Protein AF-0000000081749217 (afdb_homodimer)

Nearest PDB structures (foldseek):
  3rku-assembly1_D  TM=8.598E-01  e=1.667E-16  Saccharomyces cerevisiae
  5ts3-assembly1_B-2  TM=8.539E-01  e=4.204E-16  Brucella melitensis ATCC 23457
  4nbr-assembly1_A  TM=8.469E-01  e=3.952E-16  Brucella abortus bv. 1 str. 9-941
  1iy8-assembly1_B  TM=8.055E-01  e=4.027E-14  Leifsonia aquatica
  5epo-assembly1_D  TM=7.702E-01  e=7.934E-14  Clostridium sardiniense

Secondary structure (DSSP, 8-state):
--TTHHHHHHHHHHHHHHHHHHHHHHHHHHHHHIIIIII--GGGSSGGG-SEEEEES-SSHHHHHHHHHHHHTT-EEEEEES-HHHHHHHHHHHHHHH---EEEEE--TTSSS-HHHHHHHHTT--EEEEEE------SS---GGGSTTHHHHHHHHHIIIIIHHHHHHHHHHHHHHHHT-EEEEEE--GGGTS--TTSHHHHHHHHHHHHHHHHHHHHHGGGTEEEEEE-----BSTTTT--S--SSS-BHHHHHHHHGGGTTT-SEE-SSHHHHHHHHHHHHS-HHHHHHHHHHHHHHHHHHHHHHHHH-/--TTHHHHHHHHHHHHHHHHHHHHHHHHHHHHHIIIIII--GGGSSGGG-SEEEEES-SSHHHHHHHHHHHHTT-EEEEEES-HHHHHHHHHHHHHHH---EEEEE--TTSSS-HHHHHHHHTT--EEEEEE------SS---GGGSTTHHHHHHHHHIIIIIHHHHHHHHHHHHHHHHT-EEEEEE--GGGTS--TTSHHHHHHHHHHHHHHHHHHHHHGGGTEEEEEE-----BSTTTT--S--SSS-BHHHHHHHHGGGTTT-SEE-SSHHHHHHHHHHHHS-HHHHHHHHHHHHHHHHHHHHHHHHH-

Structure (mmCIF, N/CA/C/O backbone):
data_AF-0000000081749217-model_v1
#
loop_
_entity.id
_entity.type
_entity.pdbx_description
1 polymer 'Very-long-chain 3-oxoacyl-CoA reductase'
#
loop_
_atom_site.group_PDB
_atom_site.id
_atom_site.type_symbol
_atom_site.label_atom_id
_atom_site.label_alt_id
_atom_site.label_comp_id
_atom_site.label_asym_id
_atom_site.label_entity_id
_atom_site.label_seq_id
_atom_site.pdbx_PDB_ins_code
_atom_site.Cartn_x
_atom_site.Cartn_y
_atom_site.Cartn_z
_atom_site.occupancy
_atom_site.B_iso_or_equiv
_atom_site.auth_seq_id
_atom_site.auth_comp_id
_atom_site.auth_asym_id
_atom_site.auth_atom_id
_atom_site.pdbx_PDB_model_num
ATOM 1 N N . MET A 1 1 ? -16.75 33.844 -45.75 1 34.34 1 MET A N 1
ATOM 2 C CA . MET A 1 1 ? -17.297 32.5 -45.938 1 34.34 1 MET A CA 1
ATOM 3 C C . MET A 1 1 ? -16.203 31.531 -46.344 1 34.34 1 MET A C 1
ATOM 5 O O . MET A 1 1 ? -16.359 30.328 -46.188 1 34.34 1 MET A O 1
ATOM 9 N N . GLU A 1 2 ? -15.211 31.891 -47 1 43.03 2 GLU A N 1
ATOM 10 C CA . GLU A 1 2 ? -14.125 31.078 -47.531 1 43.03 2 GLU A CA 1
ATOM 11 C C . GLU A 1 2 ? -13.102 30.734 -46.469 1 43.03 2 GLU A C 1
ATOM 13 O O . GLU A 1 2 ? -12.289 29.828 -46.625 1 43.03 2 GLU A O 1
ATOM 18 N N . SER A 1 3 ? -12.969 31.656 -45.531 1 45.59 3 SER A N 1
ATOM 19 C CA . SER A 1 3 ? -11.953 31.609 -44.5 1 45.59 3 SER A CA 1
ATOM 20 C C . SER A 1 3 ? -12.312 30.578 -43.406 1 45.59 3 SER A C 1
ATOM 22 O O . SER A 1 3 ? -11.523 30.312 -42.5 1 45.59 3 SER A O 1
ATOM 24 N N . ALA A 1 4 ? -13.703 30.328 -43.25 1 51.28 4 ALA A N 1
ATOM 25 C CA . ALA A 1 4 ? -14.328 29.344 -42.375 1 51.28 4 ALA A CA 1
ATOM 26 C C . ALA A 1 4 ? -13.953 27.922 -42.781 1 51.28 4 ALA A C 1
ATOM 28 O O . ALA A 1 4 ? -14.219 26.969 -42.062 1 51.28 4 ALA A O 1
ATOM 29 N N . LEU A 1 5 ? -13.352 27.734 -43.969 1 56.38 5 LEU A N 1
ATOM 30 C CA . LEU A 1 5 ? -13.07 26.469 -44.656 1 56.38 5 LEU A CA 1
ATOM 31 C C . LEU A 1 5 ? -11.898 25.75 -44 1 56.38 5 LEU A C 1
ATOM 33 O O . LEU A 1 5 ? -11.961 24.531 -43.781 1 56.38 5 LEU A O 1
ATOM 37 N N . PRO A 1 6 ? -10.938 26.516 -43.625 1 73.81 6 PRO A N 1
ATOM 38 C CA . PRO A 1 6 ? -9.773 25.828 -43.031 1 73.81 6 PRO A CA 1
ATOM 39 C C . PRO A 1 6 ? -10.039 25.281 -41.656 1 73.81 6 PRO A C 1
ATOM 41 O O . PRO A 1 6 ? -9.594 24.172 -41.312 1 73.81 6 PRO A O 1
ATOM 44 N N . ALA A 1 7 ? -10.82 25.906 -40.938 1 77.62 7 ALA A N 1
ATOM 45 C CA . ALA A 1 7 ? -11.156 25.438 -39.594 1 77.62 7 ALA A CA 1
ATOM 46 C C . ALA A 1 7 ? -12.047 24.203 -39.625 1 77.62 7 ALA A C 1
ATOM 48 O O . ALA A 1 7 ? -11.883 23.281 -38.844 1 77.62 7 ALA A O 1
ATOM 49 N N . ALA A 1 8 ? -12.945 24.297 -40.594 1 84.19 8 ALA A N 1
ATOM 50 C CA . ALA A 1 8 ? -13.852 23.156 -40.719 1 84.19 8 ALA A CA 1
ATOM 51 C C . ALA A 1 8 ? -13.078 21.891 -41.094 1 84.19 8 ALA A C 1
ATOM 53 O O . ALA A 1 8 ? -13.383 20.797 -40.562 1 84.19 8 ALA A O 1
ATOM 54 N N . GLY A 1 9 ? -12.133 22.094 -41.906 1 88.31 9 GLY A N 1
ATOM 55 C CA . GLY A 1 9 ? -11.281 20.969 -42.219 1 88.31 9 GLY A CA 1
ATOM 56 C C . GLY A 1 9 ? -10.484 20.469 -41.031 1 88.31 9 GLY A C 1
ATOM 57 O O . GLY A 1 9 ? -10.359 19.25 -40.844 1 88.31 9 GLY A O 1
ATOM 58 N N . PHE A 1 10 ? -9.953 21.391 -40.312 1 91.88 10 PHE A N 1
ATOM 59 C CA . PHE A 1 10 ? -9.188 21.031 -39.125 1 91.88 10 PHE A CA 1
ATOM 60 C C . PHE A 1 10 ? -10.047 20.219 -38.156 1 91.88 10 PHE A C 1
ATOM 62 O O . PHE A 1 10 ? -9.617 19.172 -37.688 1 91.88 10 PHE A O 1
ATOM 69 N N . LEU A 1 11 ? -11.234 20.578 -37.906 1 92.44 11 LEU A N 1
ATOM 70 C CA . LEU A 1 11 ? -12.133 19.906 -36.969 1 92.44 11 LEU A CA 1
ATOM 71 C C . LEU A 1 11 ? -12.531 18.531 -37.5 1 92.44 11 LEU A C 1
ATOM 73 O O . LEU A 1 11 ? -12.688 17.578 -36.75 1 92.44 11 LEU A O 1
ATOM 77 N N . TYR A 1 12 ? -12.688 18.438 -38.75 1 91.81 12 TYR A N 1
ATOM 78 C CA . TYR A 1 12 ? -12.969 17.156 -39.375 1 91.81 12 TYR A CA 1
ATOM 79 C C . TYR A 1 12 ? -11.844 16.156 -39.125 1 91.81 12 TYR A C 1
ATOM 81 O O . TYR A 1 12 ? -12.094 15.016 -38.719 1 91.81 12 TYR A O 1
ATOM 89 N N . TRP A 1 13 ? -10.672 16.688 -39.281 1 92.62 13 TRP A N 1
ATOM 90 C CA . TRP A 1 13 ? -9.539 15.789 -39.125 1 92.62 13 TRP A CA 1
ATOM 91 C C . TRP A 1 13 ? -9.312 15.438 -37.656 1 92.62 13 TRP A C 1
ATOM 93 O O . TRP A 1 13 ? -8.891 14.328 -37.344 1 92.62 13 TRP A O 1
ATOM 103 N N . VAL A 1 14 ? -9.57 16.281 -36.812 1 92.38 14 VAL A N 1
ATOM 104 C CA . VAL A 1 14 ? -9.523 16 -35.375 1 92.38 14 VAL A CA 1
ATOM 105 C C . VAL A 1 14 ? -10.547 14.922 -35.031 1 92.38 14 VAL A C 1
ATOM 107 O O . VAL A 1 14 ? -10.242 13.977 -34.281 1 92.38 14 VAL A O 1
ATOM 110 N N . GLY A 1 15 ? -11.641 15 -35.531 1 93.38 15 GLY A N 1
ATOM 111 C CA . GLY A 1 15 ? -12.672 14 -35.312 1 93.38 15 GLY A CA 1
ATOM 112 C C . GLY A 1 15 ? -12.312 12.641 -35.875 1 93.38 15 GLY A C 1
ATOM 113 O O . GLY A 1 15 ? -12.5 11.617 -35.219 1 93.38 15 GLY A O 1
ATOM 114 N N . ALA A 1 16 ? -11.836 12.68 -37.094 1 94.06 16 ALA A N 1
ATOM 115 C CA . ALA A 1 16 ? -11.438 11.43 -37.75 1 94.06 16 ALA A CA 1
ATOM 116 C C . ALA A 1 16 ? -10.305 10.75 -36.969 1 94.06 16 ALA A C 1
ATOM 118 O O . ALA A 1 16 ? -10.328 9.531 -36.781 1 94.06 16 ALA A O 1
ATOM 119 N N . SER A 1 17 ? -9.383 11.547 -36.594 1 94.12 17 SER A N 1
ATOM 120 C CA . SER A 1 17 ? -8.25 11 -35.875 1 94.12 17 SER A CA 1
ATOM 121 C C . SER A 1 17 ? -8.68 10.469 -34.5 1 94.12 17 SER A C 1
ATOM 123 O O . SER A 1 17 ? -8.172 9.445 -34.031 1 94.12 17 SER A O 1
ATOM 125 N N . THR A 1 18 ? -9.578 11.094 -33.875 1 92.44 18 THR A N 1
ATOM 126 C CA . THR A 1 18 ? -10.086 10.68 -32.594 1 92.44 18 THR A CA 1
ATOM 127 C C . THR A 1 18 ? -10.82 9.344 -32.688 1 92.44 18 THR A C 1
ATOM 129 O O . THR A 1 18 ? -10.617 8.445 -31.875 1 92.44 18 THR A O 1
ATOM 132 N N . LEU A 1 19 ? -11.617 9.258 -33.594 1 93.44 19 LEU A N 1
ATOM 133 C CA . LEU A 1 19 ? -12.375 8.016 -33.781 1 93.44 19 LEU A CA 1
ATOM 134 C C . LEU A 1 19 ? -11.445 6.871 -34.156 1 93.44 19 LEU A C 1
ATOM 136 O O . LEU A 1 19 ? -11.641 5.734 -33.719 1 93.44 19 LEU A O 1
ATOM 140 N N . ALA A 1 20 ? -10.539 7.227 -35.031 1 94.94 20 ALA A N 1
ATOM 141 C CA . ALA A 1 20 ? -9.57 6.203 -35.438 1 94.94 20 ALA A CA 1
ATOM 142 C C . ALA A 1 20 ? -8.758 5.734 -34.219 1 94.94 20 ALA A C 1
ATOM 144 O O . ALA A 1 20 ? -8.523 4.535 -34.062 1 94.94 20 ALA A O 1
ATOM 145 N N . TYR A 1 21 ? -8.336 6.66 -33.438 1 93 21 TYR A N 1
ATOM 146 C CA . TYR A 1 21 ? -7.594 6.328 -32.25 1 93 21 TYR A CA 1
ATOM 147 C C . TYR A 1 21 ? -8.43 5.469 -31.297 1 93 21 TYR A C 1
ATOM 149 O O . TYR A 1 21 ? -7.949 4.465 -30.766 1 93 21 TYR A O 1
ATOM 157 N N . ALA A 1 22 ? -9.625 5.852 -31.078 1 93 22 ALA A N 1
ATOM 158 C CA . ALA A 1 22 ? -10.523 5.102 -30.203 1 93 22 ALA A CA 1
ATOM 159 C C . ALA A 1 22 ? -10.75 3.688 -30.734 1 93 22 ALA A C 1
ATOM 161 O O . ALA A 1 22 ? -10.758 2.727 -29.969 1 93 22 ALA A O 1
ATOM 162 N N . ALA A 1 23 ? -10.922 3.611 -32 1 95.12 23 ALA A N 1
ATOM 163 C CA . ALA A 1 23 ? -11.141 2.305 -32.625 1 95.12 23 ALA A CA 1
ATOM 164 C C . ALA A 1 23 ? -9.906 1.416 -32.469 1 95.12 23 ALA A C 1
ATOM 166 O O . ALA A 1 23 ? -10.031 0.22 -32.188 1 95.12 23 ALA A O 1
ATOM 167 N N . LEU A 1 24 ? -8.781 1.959 -32.688 1 95.31 24 LEU A N 1
ATOM 168 C CA . LEU A 1 24 ? -7.539 1.206 -32.531 1 95.31 24 LEU A CA 1
ATOM 169 C C . LEU A 1 24 ? -7.324 0.771 -31.094 1 95.31 24 LEU A C 1
ATOM 171 O O . LEU A 1 24 ? -6.902 -0.359 -30.844 1 95.31 24 LEU A O 1
ATOM 175 N N . ARG A 1 25 ? -7.625 1.637 -30.219 1 92.75 25 ARG A N 1
ATOM 176 C CA . ARG A 1 25 ? -7.469 1.332 -28.812 1 92.75 25 ARG A CA 1
ATOM 177 C C . ARG A 1 25 ? -8.422 0.22 -28.375 1 92.75 25 ARG A C 1
ATOM 179 O O . ARG A 1 25 ? -8.039 -0.681 -27.625 1 92.75 25 ARG A O 1
ATOM 186 N N . ILE A 1 26 ? -9.578 0.326 -28.812 1 93.94 26 ILE A N 1
ATOM 187 C CA . ILE A 1 26 ? -10.594 -0.669 -28.469 1 93.94 26 ILE A CA 1
ATOM 188 C C . ILE A 1 26 ? -10.219 -2.018 -29.078 1 93.94 26 ILE A C 1
ATOM 190 O O . ILE A 1 26 ? -10.312 -3.053 -28.422 1 93.94 26 ILE A O 1
ATOM 194 N N . SER A 1 27 ? -9.797 -2.014 -30.312 1 95.62 27 SER A N 1
ATOM 195 C CA . SER A 1 27 ? -9.398 -3.248 -30.969 1 95.62 27 SER A CA 1
ATOM 196 C C . SER A 1 27 ? -8.203 -3.889 -30.266 1 95.62 27 SER A C 1
ATOM 198 O O . SER A 1 27 ? -8.148 -5.109 -30.109 1 95.62 27 SER A O 1
ATOM 200 N N . TYR A 1 28 ? -7.32 -3.086 -29.891 1 93.88 28 TYR A N 1
ATOM 201 C CA . TYR A 1 28 ? -6.152 -3.586 -29.172 1 93.88 28 TYR A CA 1
ATOM 202 C C . TYR A 1 28 ? -6.551 -4.18 -27.828 1 93.88 28 TYR A C 1
ATOM 204 O O . TYR A 1 28 ? -6.07 -5.25 -27.438 1 93.88 28 TYR A O 1
ATOM 212 N N . SER A 1 29 ? -7.383 -3.482 -27.125 1 92.31 29 SER A N 1
ATOM 213 C CA . SER A 1 29 ? -7.867 -3.963 -25.844 1 92.31 29 SER A CA 1
ATOM 214 C C . SER A 1 29 ? -8.594 -5.297 -25.984 1 92.31 29 SER A C 1
ATOM 216 O O . SER A 1 29 ? -8.445 -6.188 -25.141 1 92.31 29 SER A O 1
ATOM 218 N N . LEU A 1 30 ? -9.375 -5.371 -27 1 93.94 30 LEU A N 1
ATOM 219 C CA . LEU A 1 30 ? -10.109 -6.605 -27.25 1 93.94 30 LEU A CA 1
ATOM 220 C C . LEU A 1 30 ? -9.148 -7.738 -27.609 1 93.94 30 LEU A C 1
ATOM 222 O O . LEU A 1 30 ? -9.352 -8.883 -27.203 1 93.94 30 LEU A O 1
ATOM 226 N N . PHE A 1 31 ? -8.18 -7.457 -28.391 1 95.25 31 PHE A N 1
ATOM 227 C CA . PHE A 1 31 ? -7.168 -8.445 -28.75 1 95.25 31 PHE A CA 1
ATOM 228 C C . PHE A 1 31 ? -6.438 -8.945 -27.516 1 95.25 31 PHE A C 1
ATOM 230 O O . PHE A 1 31 ? -6.242 -10.148 -27.344 1 95.25 31 PHE A O 1
ATOM 237 N N . LEU A 1 32 ? -6.066 -8.055 -26.688 1 93 32 LEU A N 1
ATOM 238 C CA . LEU A 1 32 ? -5.367 -8.422 -25.469 1 93 32 LEU A CA 1
ATOM 239 C C . LEU A 1 32 ? -6.27 -9.25 -24.547 1 93 32 LEU A C 1
ATOM 241 O O . LEU A 1 32 ? -5.812 -10.203 -23.922 1 93 32 LEU A O 1
ATOM 245 N N . ALA A 1 33 ? -7.48 -8.797 -24.484 1 93.94 33 ALA A N 1
ATOM 246 C CA . ALA A 1 33 ? -8.445 -9.555 -23.688 1 93.94 33 ALA A CA 1
ATOM 247 C C . ALA A 1 33 ? -8.586 -10.984 -24.219 1 93.94 33 ALA A C 1
ATOM 249 O O . ALA A 1 33 ? -8.648 -11.93 -23.422 1 93.94 33 ALA A O 1
ATOM 250 N N . PHE A 1 34 ? -8.656 -11.109 -25.484 1 95.38 34 PHE A N 1
ATOM 251 C CA . PHE A 1 34 ? -8.758 -12.438 -26.078 1 95.38 34 PHE A CA 1
ATOM 252 C C . PHE A 1 34 ? -7.508 -13.266 -25.797 1 95.38 34 PHE A C 1
ATOM 254 O O . PHE A 1 34 ? -7.602 -14.453 -25.484 1 95.38 34 PHE A O 1
ATOM 261 N N . ARG A 1 35 ? -6.438 -12.656 -25.922 1 94.69 35 ARG A N 1
ATOM 262 C CA . ARG A 1 35 ? -5.176 -13.336 -25.656 1 94.69 35 ARG A CA 1
ATOM 263 C C . ARG A 1 35 ? -5.105 -13.836 -24.219 1 94.69 35 ARG A C 1
ATOM 265 O O . ARG A 1 35 ? -4.715 -14.977 -23.969 1 94.69 35 ARG A O 1
ATOM 272 N N . VAL A 1 36 ? -5.488 -13.055 -23.266 1 95.44 36 VAL A N 1
ATOM 273 C CA . VAL A 1 36 ? -5.328 -13.359 -21.844 1 95.44 36 VAL A CA 1
ATOM 274 C C . VAL A 1 36 ? -6.445 -14.297 -21.391 1 95.44 36 VAL A C 1
ATOM 276 O O . VAL A 1 36 ? -6.184 -15.312 -20.75 1 95.44 36 VAL A O 1
ATOM 279 N N . TRP A 1 37 ? -7.664 -13.992 -21.781 1 94.38 37 TRP A N 1
ATOM 280 C CA . TRP A 1 37 ? -8.805 -14.703 -21.219 1 94.38 37 TRP A CA 1
ATOM 281 C C . TRP A 1 37 ? -9.281 -15.797 -22.172 1 94.38 37 TRP A C 1
ATOM 283 O O . TRP A 1 37 ? -9.938 -16.75 -21.75 1 94.38 37 TRP A O 1
ATOM 293 N N . GLY A 1 38 ? -9.055 -15.664 -23.453 1 93.25 38 GLY A N 1
ATOM 294 C CA . GLY A 1 38 ? -9.469 -16.656 -24.422 1 93.25 38 GLY A CA 1
ATOM 295 C C . GLY A 1 38 ? -8.445 -17.75 -24.625 1 93.25 38 GLY A C 1
ATOM 296 O O . GLY A 1 38 ? -8.773 -18.938 -24.578 1 93.25 38 GLY A O 1
ATOM 297 N N . VAL A 1 39 ? -7.176 -17.375 -24.875 1 93.38 39 VAL A N 1
ATOM 298 C CA . VAL A 1 39 ? -6.121 -18.344 -25.172 1 93.38 39 VAL A CA 1
ATOM 299 C C . VAL A 1 39 ? -5.449 -18.781 -23.875 1 93.38 39 VAL A C 1
ATOM 301 O O . VAL A 1 39 ? -5.355 -19.984 -23.594 1 93.38 39 VAL A O 1
ATOM 304 N N . GLY A 1 40 ? -5.094 -17.797 -22.984 1 92.38 40 GLY A N 1
ATOM 305 C CA . GLY A 1 40 ? -4.422 -18.109 -21.719 1 92.38 40 GLY A CA 1
ATOM 306 C C . GLY A 1 40 ? -3.029 -18.672 -21.922 1 92.38 40 GLY A C 1
ATOM 307 O O . GLY A 1 40 ? -2.49 -18.656 -23.031 1 92.38 40 GLY A O 1
ATOM 308 N N . ASN A 1 41 ? -2.363 -19.062 -20.812 1 92.06 41 ASN A N 1
ATOM 309 C CA . ASN A 1 41 ? -1.049 -19.688 -20.812 1 92.06 41 ASN A CA 1
ATOM 310 C C . ASN A 1 41 ? -1.029 -20.938 -19.922 1 92.06 41 ASN A C 1
ATOM 312 O O . ASN A 1 41 ? -0.439 -20.922 -18.844 1 92.06 41 ASN A O 1
ATOM 316 N N . GLU A 1 42 ? -1.513 -21.984 -20.438 1 85.88 42 GLU A N 1
ATOM 317 C CA . GLU A 1 42 ? -1.676 -23.234 -19.672 1 85.88 42 GLU A CA 1
ATOM 318 C C . GLU A 1 42 ? -0.326 -23.797 -19.25 1 85.88 42 GLU A C 1
ATOM 320 O O . GLU A 1 42 ? -0.205 -24.375 -18.172 1 85.88 42 GLU A O 1
ATOM 325 N N . ALA A 1 43 ? 0.632 -23.562 -20.016 1 87.62 43 ALA A N 1
ATOM 326 C CA . ALA A 1 43 ? 1.94 -24.172 -19.781 1 87.62 43 ALA A CA 1
ATOM 327 C C . ALA A 1 43 ? 2.82 -23.266 -18.922 1 87.62 43 ALA A C 1
ATOM 329 O O . ALA A 1 43 ? 3.982 -23.594 -18.656 1 87.62 43 ALA A O 1
ATOM 330 N N . GLY A 1 44 ? 2.258 -22.172 -18.453 1 90.94 44 GLY A N 1
ATOM 331 C CA . GLY A 1 44 ? 3.051 -21.188 -17.734 1 90.94 44 GLY A CA 1
ATOM 332 C C . GLY A 1 44 ? 3.49 -21.672 -16.359 1 90.94 44 GLY A C 1
ATOM 333 O O . GLY A 1 44 ? 4.469 -21.156 -15.805 1 90.94 44 GLY A O 1
ATOM 334 N N . VAL A 1 45 ? 2.771 -22.656 -15.828 1 96.62 45 VAL A N 1
ATOM 335 C CA . VAL A 1 45 ? 3.074 -23.156 -14.492 1 96.62 45 VAL A CA 1
ATOM 336 C C . VAL A 1 45 ? 3.131 -24.688 -14.516 1 96.62 45 VAL A C 1
ATOM 338 O O . VAL A 1 45 ? 2.268 -25.344 -15.109 1 96.62 45 VAL A O 1
ATOM 341 N N . GLY A 1 46 ? 4.137 -25.203 -13.906 1 96.56 46 GLY A N 1
ATOM 342 C CA . GLY A 1 46 ? 4.305 -26.656 -13.852 1 96.56 46 GLY A CA 1
ATOM 343 C C . GLY A 1 46 ? 5.613 -27.078 -13.211 1 96.56 46 GLY A C 1
ATOM 344 O O . GLY A 1 46 ? 6.383 -26.234 -12.742 1 96.56 46 GLY A O 1
ATOM 345 N N . PRO A 1 47 ? 5.828 -28.344 -13.188 1 97.31 47 PRO A N 1
ATOM 346 C CA . PRO A 1 47 ? 7 -28.906 -12.5 1 97.31 47 PRO A CA 1
ATOM 347 C C . PRO A 1 47 ? 8.312 -28.484 -13.148 1 97.31 47 PRO A C 1
ATOM 349 O O . PRO A 1 47 ? 9.383 -28.625 -12.539 1 97.31 47 PRO A O 1
ATOM 352 N N . TRP A 1 48 ? 8.258 -28 -14.398 1 96.75 48 TRP A N 1
ATOM 353 C CA . TRP A 1 48 ? 9.484 -27.562 -15.055 1 96.75 48 TRP A CA 1
ATOM 354 C C . TRP A 1 48 ? 10.07 -26.344 -14.352 1 96.75 48 TRP A C 1
ATOM 356 O O . TRP A 1 48 ? 11.258 -26.047 -14.477 1 96.75 48 TRP A O 1
ATOM 366 N N . LEU A 1 49 ? 9.328 -25.625 -13.57 1 97.75 49 LEU A N 1
ATOM 367 C CA . LEU A 1 49 ? 9.781 -24.484 -12.789 1 97.75 49 LEU A CA 1
ATOM 368 C C . LEU A 1 49 ? 10.523 -24.938 -11.539 1 97.75 49 LEU A C 1
ATOM 370 O O . LEU A 1 49 ? 11.367 -24.219 -11.008 1 97.75 49 LEU A O 1
ATOM 374 N N . GLY A 1 50 ? 10.227 -25.953 -10.969 1 97.62 50 GLY A N 1
ATOM 375 C CA . GLY A 1 50 ? 10.609 -26.609 -9.719 1 97.62 50 GLY A CA 1
ATOM 376 C C . GLY A 1 50 ? 9.594 -27.625 -9.25 1 97.62 50 GLY A C 1
ATOM 377 O O . GLY A 1 50 ? 8.391 -27.469 -9.477 1 97.62 50 GLY A O 1
ATOM 378 N N . GLU A 1 51 ? 10.055 -28.594 -8.617 1 97.94 51 GLU A N 1
ATOM 379 C CA . GLU A 1 51 ? 9.203 -29.734 -8.281 1 97.94 51 GLU A CA 1
ATOM 380 C C . GLU A 1 51 ? 8.125 -29.344 -7.281 1 97.94 51 GLU A C 1
ATOM 382 O O . GLU A 1 51 ? 7.027 -29.906 -7.293 1 97.94 51 GLU A O 1
ATOM 387 N N . TRP A 1 52 ? 8.445 -28.375 -6.484 1 98.88 52 TRP A N 1
ATOM 388 C CA . TRP A 1 52 ? 7.555 -28.078 -5.367 1 98.88 52 TRP A CA 1
ATOM 389 C C . TRP A 1 52 ? 6.84 -26.75 -5.574 1 98.88 52 TRP A C 1
ATOM 391 O O . TRP A 1 52 ? 7.41 -25.812 -6.133 1 98.88 52 TRP A O 1
ATOM 401 N N . ALA A 1 53 ? 5.605 -26.641 -5.16 1 98.94 53 ALA A N 1
ATOM 402 C CA . ALA A 1 53 ? 4.855 -25.406 -4.973 1 98.94 53 ALA A CA 1
ATOM 403 C C . ALA A 1 53 ? 4.547 -25.172 -3.498 1 98.94 53 ALA A C 1
ATOM 405 O O . ALA A 1 53 ? 4.199 -26.109 -2.773 1 98.94 53 ALA A O 1
ATOM 406 N N . VAL A 1 54 ? 4.777 -23.984 -3.055 1 98.94 54 VAL A N 1
ATOM 407 C CA . VAL A 1 54 ? 4.461 -23.578 -1.688 1 98.94 54 VAL A CA 1
ATOM 408 C C . VAL A 1 54 ? 3.23 -22.672 -1.684 1 98.94 54 VAL A C 1
ATOM 410 O O . VAL A 1 54 ? 3.184 -21.672 -2.402 1 98.94 54 VAL A O 1
ATOM 413 N N . VAL A 1 55 ? 2.213 -23 -0.92 1 98.94 55 VAL A N 1
ATOM 414 C CA . VAL A 1 55 ? 0.985 -22.219 -0.842 1 98.94 55 VAL A CA 1
ATOM 415 C C . VAL A 1 55 ? 0.697 -21.859 0.613 1 98.94 55 VAL A C 1
ATOM 417 O O . VAL A 1 55 ? 0.519 -22.734 1.457 1 98.94 55 VAL A O 1
ATOM 420 N N . THR A 1 56 ? 0.685 -20.578 0.94 1 98.94 56 THR A N 1
ATOM 421 C CA . THR A 1 56 ? 0.284 -20.125 2.27 1 98.94 56 THR A CA 1
ATOM 422 C C . THR A 1 56 ? -1.225 -19.922 2.334 1 98.94 56 THR A C 1
ATOM 424 O O . THR A 1 56 ? -1.847 -19.531 1.341 1 98.94 56 THR A O 1
ATOM 427 N N . GLY A 1 57 ? -1.827 -20.078 3.574 1 98.31 57 GLY A N 1
ATOM 428 C CA . GLY A 1 57 ? -3.279 -20.031 3.646 1 98.31 57 GLY A CA 1
ATOM 429 C C . GLY A 1 57 ? -3.951 -21.047 2.736 1 98.31 57 GLY A C 1
ATOM 430 O O . GLY A 1 57 ? -4.836 -20.688 1.955 1 98.31 57 GLY A O 1
ATOM 431 N N . SER A 1 58 ? -3.633 -22.328 2.893 1 98.44 58 SER A N 1
ATOM 432 C CA . SER A 1 58 ? -3.844 -23.328 1.849 1 98.44 58 SER A CA 1
ATOM 433 C C . SER A 1 58 ? -4.984 -24.266 2.211 1 98.44 58 SER A C 1
ATOM 435 O O . SER A 1 58 ? -5.168 -25.297 1.562 1 98.44 58 SER A O 1
ATOM 437 N N . THR A 1 59 ? -5.758 -23.984 3.248 1 97.56 59 THR A N 1
ATOM 438 C CA . THR A 1 59 ? -6.688 -25 3.729 1 97.56 59 THR A CA 1
ATOM 439 C C . THR A 1 59 ? -8.117 -24.672 3.309 1 97.56 59 THR A C 1
ATOM 441 O O . THR A 1 59 ? -9.031 -25.469 3.531 1 97.56 59 THR A O 1
ATOM 444 N N . ASP A 1 60 ? -8.344 -23.516 2.785 1 95.25 60 ASP A N 1
ATOM 445 C CA . ASP A 1 60 ? -9.664 -23.125 2.293 1 95.25 60 ASP A CA 1
ATOM 446 C C . ASP A 1 60 ? -9.555 -22.094 1.175 1 95.25 60 ASP A C 1
ATOM 448 O O . ASP A 1 60 ? -8.461 -21.594 0.887 1 95.25 60 ASP A O 1
ATOM 452 N N . GLY A 1 61 ? -10.625 -21.922 0.502 1 97.06 61 GLY A N 1
ATOM 453 C CA . GLY A 1 61 ? -10.781 -20.797 -0.4 1 97.06 61 GLY A CA 1
ATOM 454 C C . GLY A 1 61 ? -9.773 -20.797 -1.54 1 97.06 61 GLY A C 1
ATOM 455 O O . GLY A 1 61 ? -9.562 -21.828 -2.178 1 97.06 61 GLY A O 1
ATOM 456 N N . ILE A 1 62 ? -9.258 -19.641 -1.806 1 98.5 62 ILE A N 1
ATOM 457 C CA . ILE A 1 62 ? -8.367 -19.406 -2.943 1 98.5 62 ILE A CA 1
ATOM 458 C C . ILE A 1 62 ? -7.09 -20.219 -2.773 1 98.5 62 ILE A C 1
ATOM 460 O O . ILE A 1 62 ? -6.621 -20.859 -3.719 1 98.5 62 ILE A O 1
ATOM 464 N N . GLY A 1 63 ? -6.531 -20.281 -1.576 1 98.69 63 GLY A N 1
ATOM 465 C CA . GLY A 1 63 ? -5.301 -21.016 -1.31 1 98.69 63 GLY A CA 1
ATOM 466 C C . GLY A 1 63 ? -5.422 -22.5 -1.577 1 98.69 63 GLY A C 1
ATOM 467 O O . GLY A 1 63 ? -4.574 -23.094 -2.25 1 98.69 63 GLY A O 1
ATOM 468 N N . LYS A 1 64 ? -6.461 -23.047 -1.059 1 98.75 64 LYS A N 1
ATOM 469 C CA . LYS A 1 64 ? -6.707 -24.469 -1.293 1 98.75 64 LYS A CA 1
ATOM 470 C C . LYS A 1 64 ? -6.875 -24.75 -2.781 1 98.75 64 LYS A C 1
ATOM 472 O O . LYS A 1 64 ? -6.348 -25.734 -3.293 1 98.75 64 LYS A O 1
ATOM 477 N N . SER A 1 65 ? -7.582 -23.891 -3.453 1 98.75 65 SER A N 1
ATOM 478 C CA . SER A 1 65 ? -7.828 -24.062 -4.879 1 98.75 65 SER A CA 1
ATOM 479 C C . SER A 1 65 ? -6.535 -23.953 -5.684 1 98.75 65 SER A C 1
ATOM 481 O O . SER A 1 65 ? -6.336 -24.688 -6.652 1 98.75 65 SER A O 1
ATOM 483 N N . TYR A 1 66 ? -5.652 -23.031 -5.312 1 98.88 66 TYR A N 1
ATOM 484 C CA . TYR A 1 66 ? -4.348 -22.969 -5.957 1 98.88 66 TYR A CA 1
ATOM 485 C C . TYR A 1 66 ? -3.559 -24.25 -5.727 1 98.88 66 TYR A C 1
ATOM 487 O O . TYR A 1 66 ? -2.922 -24.781 -6.645 1 98.88 66 TYR A O 1
ATOM 495 N N . ALA A 1 67 ? -3.58 -24.719 -4.457 1 98.88 67 ALA A N 1
ATOM 496 C CA . ALA A 1 67 ? -2.879 -25.969 -4.148 1 98.88 67 ALA A CA 1
ATOM 497 C C . ALA A 1 67 ? -3.371 -27.109 -5.035 1 98.88 67 ALA A C 1
ATOM 499 O O . ALA A 1 67 ? -2.57 -27.844 -5.602 1 98.88 67 ALA A O 1
ATOM 500 N N . GLU A 1 68 ? -4.656 -27.219 -5.215 1 98.81 68 GLU A N 1
ATOM 501 C CA . GLU A 1 68 ? -5.254 -28.281 -6.027 1 98.81 68 GLU A CA 1
ATOM 502 C C . GLU A 1 68 ? -4.891 -28.109 -7.5 1 98.81 68 GLU A C 1
ATOM 504 O O . GLU A 1 68 ? -4.559 -29.094 -8.18 1 98.81 68 GLU A O 1
ATOM 509 N N . GLU A 1 69 ? -4.996 -26.891 -7.984 1 98.56 69 GLU A N 1
ATOM 510 C CA . GLU A 1 69 ? -4.711 -26.625 -9.391 1 98.56 69 GLU A CA 1
ATOM 511 C C . GLU A 1 69 ? -3.246 -26.906 -9.719 1 98.56 69 GLU A C 1
ATOM 513 O O . GLU A 1 69 ? -2.934 -27.422 -10.797 1 98.56 69 GLU A O 1
ATOM 518 N N . LEU A 1 70 ? -2.346 -26.578 -8.805 1 98.75 70 LEU A N 1
ATOM 519 C CA . LEU A 1 70 ? -0.922 -26.828 -9 1 98.75 70 LEU A CA 1
ATOM 520 C C . LEU A 1 70 ? -0.618 -28.328 -8.914 1 98.75 70 LEU A C 1
ATOM 522 O O . LEU A 1 70 ? 0.203 -28.844 -9.68 1 98.75 70 LEU A O 1
ATOM 526 N N . ALA A 1 71 ? -1.292 -29.016 -8.008 1 98.81 71 ALA A N 1
ATOM 527 C CA . ALA A 1 71 ? -1.166 -30.469 -7.914 1 98.81 71 ALA A CA 1
ATOM 528 C C . ALA A 1 71 ? -1.639 -31.141 -9.203 1 98.81 71 ALA A C 1
ATOM 530 O O . ALA A 1 71 ? -1.009 -32.094 -9.68 1 98.81 71 ALA A O 1
ATOM 531 N N . LYS A 1 72 ? -2.729 -30.641 -9.695 1 98.19 72 LYS A N 1
ATOM 532 C CA . LYS A 1 72 ? -3.273 -31.156 -10.953 1 98.19 72 LYS A CA 1
ATOM 533 C C . LYS A 1 72 ? -2.25 -31.062 -12.078 1 98.19 72 LYS A C 1
ATOM 535 O O . LYS A 1 72 ? -2.23 -31.891 -12.984 1 98.19 72 LYS A O 1
ATOM 540 N N . ARG A 1 73 ? -1.423 -30.125 -11.969 1 97.5 73 ARG A N 1
ATOM 541 C CA . ARG A 1 73 ? -0.401 -29.891 -12.984 1 97.5 73 ARG A CA 1
ATOM 542 C C . ARG A 1 73 ? 0.86 -30.688 -12.695 1 97.5 73 ARG A C 1
ATOM 544 O O . ARG A 1 73 ? 1.873 -30.531 -13.375 1 97.5 73 ARG A O 1
ATOM 551 N N . GLY A 1 74 ? 0.836 -31.484 -11.609 1 98 74 GLY A N 1
ATOM 552 C CA . GLY A 1 74 ? 1.894 -32.438 -11.359 1 98 74 GLY A CA 1
ATOM 553 C C . GLY A 1 74 ? 2.926 -31.953 -10.359 1 98 74 GLY A C 1
ATOM 554 O O . GLY A 1 74 ? 3.969 -32.594 -10.18 1 98 74 GLY A O 1
ATOM 555 N N . MET A 1 75 ? 2.688 -30.859 -9.703 1 98.69 75 MET A N 1
ATOM 556 C CA . MET A 1 75 ? 3.664 -30.328 -8.758 1 98.69 75 MET A CA 1
ATOM 557 C C . MET A 1 75 ? 3.455 -30.938 -7.371 1 98.69 75 MET A C 1
ATOM 559 O O . MET A 1 75 ? 2.322 -31.219 -6.973 1 98.69 75 MET A O 1
ATOM 563 N N . LYS A 1 76 ? 4.562 -31.141 -6.691 1 98.88 76 LYS A N 1
ATOM 564 C CA . LYS A 1 76 ? 4.48 -31.422 -5.262 1 98.88 76 LYS A CA 1
ATOM 565 C C . LYS A 1 76 ? 4.082 -30.172 -4.48 1 98.88 76 LYS A C 1
ATOM 567 O O . LYS A 1 76 ? 4.383 -29.047 -4.898 1 98.88 76 LYS A O 1
ATOM 572 N N . ILE A 1 77 ? 3.387 -30.375 -3.359 1 98.94 77 ILE A N 1
ATOM 573 C CA . ILE A 1 77 ? 2.787 -29.203 -2.736 1 98.94 77 ILE A CA 1
ATOM 574 C C . ILE A 1 77 ? 3.219 -29.109 -1.275 1 98.94 77 ILE A C 1
ATOM 576 O O . ILE A 1 77 ? 3.131 -30.094 -0.536 1 98.94 77 ILE A O 1
ATOM 580 N N . VAL A 1 78 ? 3.734 -27.969 -0.857 1 98.94 78 VAL A N 1
ATOM 581 C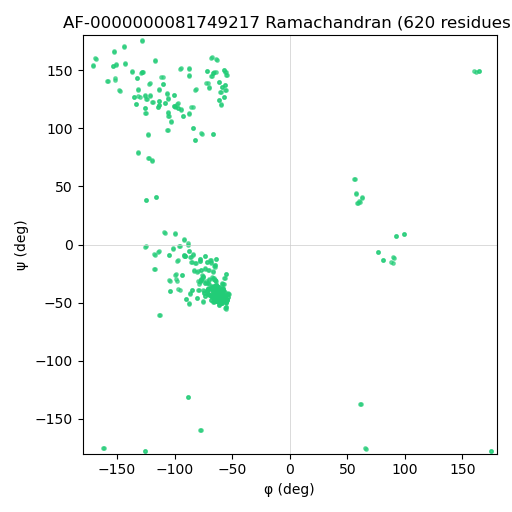 CA . VAL A 1 78 ? 3.855 -27.625 0.556 1 98.94 78 VAL A CA 1
ATOM 582 C C . VAL A 1 78 ? 2.67 -26.75 0.979 1 98.94 78 VAL A C 1
ATOM 584 O O . VAL A 1 78 ? 2.465 -25.656 0.442 1 98.94 78 VAL A O 1
ATOM 587 N N . LEU A 1 79 ? 1.885 -27.281 1.915 1 98.94 79 LEU A N 1
ATOM 588 C CA . LEU A 1 79 ? 0.719 -26.594 2.453 1 98.94 79 LEU A CA 1
ATOM 589 C C . LEU A 1 79 ? 1.058 -25.906 3.77 1 98.94 79 LEU A C 1
ATOM 591 O O . LEU A 1 79 ? 1.517 -26.547 4.715 1 98.94 79 LEU A O 1
ATOM 595 N N . ILE A 1 80 ? 0.878 -24.594 3.836 1 98.94 80 ILE A N 1
ATOM 596 C CA . ILE A 1 80 ? 1.155 -23.844 5.062 1 98.94 80 ILE A CA 1
ATOM 597 C C . ILE A 1 80 ? -0.123 -23.188 5.559 1 98.94 80 ILE A C 1
ATOM 599 O O . ILE A 1 80 ? -0.777 -22.453 4.816 1 98.94 80 ILE A O 1
ATOM 603 N N . SER A 1 81 ? -0.561 -23.422 6.711 1 98.44 81 SER A N 1
ATOM 604 C CA . SER A 1 81 ? -1.717 -22.812 7.371 1 98.44 81 SER A CA 1
ATOM 605 C C . SER A 1 81 ? -1.661 -23.016 8.883 1 98.44 81 SER A C 1
ATOM 607 O O . SER A 1 81 ? -0.677 -23.547 9.406 1 98.44 81 SER A O 1
ATOM 609 N N . ARG A 1 82 ? -2.652 -22.625 9.641 1 96.88 82 ARG A N 1
ATOM 610 C CA . ARG A 1 82 ? -2.615 -22.562 11.102 1 96.88 82 ARG A CA 1
ATOM 611 C C . ARG A 1 82 ? -2.967 -23.922 11.703 1 96.88 82 ARG A C 1
ATOM 613 O O . ARG A 1 82 ? -2.342 -24.359 12.672 1 96.88 82 ARG A O 1
ATOM 620 N N . SER A 1 83 ? -3.924 -24.641 11.148 1 97.69 83 SER A N 1
ATOM 621 C CA . SER A 1 83 ? -4.465 -25.859 11.766 1 97.69 83 SER A CA 1
ATOM 622 C C . SER A 1 83 ? -3.863 -27.109 11.148 1 97.69 83 SER A C 1
ATOM 624 O O . SER A 1 83 ? -4.125 -27.422 9.984 1 97.69 83 SER A O 1
ATOM 626 N N . GLN A 1 84 ? -3.195 -27.891 11.984 1 98.31 84 GLN A N 1
ATOM 627 C CA . GLN A 1 84 ? -2.584 -29.109 11.492 1 98.31 84 GLN A CA 1
ATOM 628 C C . GLN A 1 84 ? -3.643 -30.094 11 1 98.31 84 GLN A C 1
ATOM 630 O O . GLN A 1 84 ? -3.438 -30.797 10 1 98.31 84 GLN A O 1
ATOM 635 N N . ASP A 1 85 ? -4.785 -30.094 11.711 1 98.56 85 ASP A N 1
ATOM 636 C CA . ASP A 1 85 ? -5.848 -31.016 11.328 1 98.56 85 ASP A CA 1
ATOM 637 C C . ASP A 1 85 ? -6.379 -30.703 9.93 1 98.56 85 ASP A C 1
ATOM 639 O O . ASP A 1 85 ? -6.562 -31.609 9.117 1 98.56 85 ASP A O 1
ATOM 643 N N . LYS A 1 86 ? -6.633 -29.453 9.664 1 98.38 86 LYS A N 1
ATOM 644 C CA . LYS A 1 86 ? -7.117 -29.062 8.344 1 98.38 86 LYS A CA 1
ATOM 645 C C . LYS A 1 86 ? -6.059 -29.297 7.273 1 98.38 86 LYS A C 1
ATOM 647 O O . LYS A 1 86 ? -6.383 -29.703 6.156 1 98.38 86 LYS A O 1
ATOM 652 N N . LEU A 1 87 ? -4.844 -29.062 7.637 1 98.81 87 LEU A N 1
ATOM 653 C CA . LEU A 1 87 ? -3.736 -29.328 6.719 1 98.81 87 LEU A CA 1
ATOM 654 C C . LEU A 1 87 ? -3.668 -30.797 6.34 1 98.81 87 LEU A C 1
ATOM 656 O O . LEU A 1 87 ? -3.492 -31.125 5.164 1 98.81 87 LEU A O 1
ATOM 660 N N . ASN A 1 88 ? -3.781 -31.625 7.301 1 98.69 88 ASN A N 1
ATOM 661 C CA . ASN A 1 88 ? -3.771 -33.062 7.051 1 98.69 88 ASN A CA 1
ATOM 662 C C . ASN A 1 88 ? -4.898 -33.469 6.113 1 98.69 88 ASN A C 1
ATOM 664 O O . ASN A 1 88 ? -4.699 -34.312 5.219 1 98.69 88 ASN A O 1
ATOM 668 N N . GLN A 1 89 ? -6.02 -32.938 6.391 1 98.62 89 GLN A N 1
ATOM 669 C CA . GLN A 1 89 ? -7.176 -33.25 5.562 1 98.62 89 GLN A CA 1
ATOM 670 C C . GLN A 1 89 ? -6.941 -32.844 4.109 1 98.62 89 GLN A C 1
ATOM 672 O O . GLN A 1 89 ? -7.148 -33.656 3.195 1 98.62 89 GLN A O 1
ATOM 677 N N . VAL A 1 90 ? -6.508 -31.594 3.891 1 98.75 90 VAL A N 1
ATOM 678 C CA . VAL A 1 90 ? -6.277 -31.094 2.539 1 98.75 90 VAL A CA 1
ATOM 679 C C . VAL A 1 90 ? -5.137 -31.875 1.889 1 98.75 90 VAL A C 1
ATOM 681 O O . VAL A 1 90 ? -5.199 -32.188 0.701 1 98.75 90 VAL A O 1
ATOM 684 N N . SER A 1 91 ? -4.113 -32.156 2.652 1 98.75 91 SER A N 1
ATOM 685 C CA . SER A 1 91 ? -2.992 -32.969 2.17 1 98.75 91 SER A CA 1
ATOM 686 C C . SER A 1 91 ? -3.463 -34.312 1.671 1 98.75 91 SER A C 1
ATOM 688 O O . SER A 1 91 ? -3.086 -34.75 0.581 1 98.75 91 SER A O 1
ATOM 690 N N . SER A 1 92 ? -4.266 -34.969 2.43 1 98.62 92 SER A N 1
ATOM 691 C CA . SER A 1 92 ? -4.785 -36.281 2.068 1 98.62 92 SER A CA 1
ATOM 692 C C . SER A 1 92 ? -5.637 -36.219 0.804 1 98.62 92 SER A C 1
ATOM 694 O O . SER A 1 92 ? -5.527 -37.062 -0.073 1 98.62 92 SER A O 1
ATOM 696 N N . GLU A 1 93 ? -6.477 -35.219 0.742 1 98.62 93 GLU A N 1
ATOM 697 C CA . GLU A 1 93 ? -7.328 -35.031 -0.427 1 98.62 93 GLU A CA 1
ATOM 698 C C . GLU A 1 93 ? -6.5 -34.844 -1.694 1 98.62 93 GLU A C 1
ATOM 700 O O . GLU A 1 93 ? -6.797 -35.438 -2.73 1 98.62 93 GLU A O 1
ATOM 705 N N . ILE A 1 94 ? -5.469 -34.062 -1.602 1 98.69 94 ILE A N 1
ATOM 706 C CA . ILE A 1 94 ? -4.625 -33.75 -2.752 1 98.69 94 ILE A CA 1
ATOM 707 C C . ILE A 1 94 ? -3.84 -35 -3.162 1 98.69 94 ILE A C 1
ATOM 709 O O . ILE A 1 94 ? -3.75 -35.312 -4.348 1 98.69 94 ILE A O 1
ATOM 713 N N . LYS A 1 95 ? -3.299 -35.719 -2.234 1 98.44 95 LYS A N 1
ATOM 714 C CA . LYS A 1 95 ? -2.549 -36.969 -2.512 1 98.44 95 LYS A CA 1
ATOM 715 C C . LYS A 1 95 ? -3.426 -38 -3.209 1 98.44 95 LYS A C 1
ATOM 717 O O . LYS A 1 95 ? -2.988 -38.656 -4.156 1 98.44 95 LYS A O 1
ATOM 722 N N . GLU A 1 96 ? -4.582 -38.094 -2.727 1 98.19 96 GLU A N 1
ATOM 723 C CA . GLU A 1 96 ? -5.496 -39.094 -3.268 1 98.19 96 GLU A CA 1
ATOM 724 C C . GLU A 1 96 ? -5.961 -38.719 -4.672 1 98.19 96 GLU A C 1
ATOM 726 O O . GLU A 1 96 ? -6.016 -39.562 -5.562 1 98.19 96 GLU A O 1
ATOM 731 N N . LYS A 1 97 ? -6.27 -37.5 -4.844 1 98.12 97 LYS A N 1
ATOM 732 C CA . LYS A 1 97 ? -6.898 -37.062 -6.078 1 98.12 97 LYS A CA 1
ATOM 733 C C . LYS A 1 97 ? -5.867 -36.906 -7.191 1 98.12 97 LYS A C 1
ATOM 735 O O . LYS A 1 97 ? -6.145 -37.219 -8.352 1 98.12 97 LYS A O 1
ATOM 740 N N . PHE A 1 98 ? -4.66 -36.375 -6.832 1 98.25 98 PHE A N 1
ATOM 741 C CA . PHE A 1 98 ? -3.734 -35.969 -7.887 1 98.25 98 PHE A CA 1
ATOM 742 C C . PHE A 1 98 ? -2.451 -36.812 -7.816 1 98.25 98 PHE A C 1
ATOM 744 O O . PHE A 1 98 ? -1.587 -36.688 -8.688 1 98.25 98 PHE A O 1
ATOM 751 N N . LYS A 1 99 ? -2.227 -37.625 -6.793 1 98.12 99 LYS A N 1
ATOM 752 C CA . LYS A 1 99 ? -1.127 -38.594 -6.66 1 98.12 99 LYS A CA 1
ATOM 753 C C . LYS A 1 99 ? 0.221 -37.875 -6.656 1 98.12 99 LYS A C 1
ATOM 755 O O . LYS A 1 99 ? 1.147 -38.281 -7.359 1 98.12 99 LYS A O 1
ATOM 760 N N . VAL A 1 100 ? 0.26 -36.719 -5.961 1 98.5 100 VAL A N 1
ATOM 761 C CA . VAL A 1 100 ? 1.508 -36 -5.793 1 98.5 100 VAL A CA 1
ATOM 762 C C . VAL A 1 100 ? 1.887 -35.938 -4.316 1 98.5 100 VAL A C 1
ATOM 764 O O . VAL A 1 100 ? 1.035 -36.125 -3.443 1 98.5 100 VAL A O 1
ATOM 767 N N . GLU A 1 101 ? 3.172 -35.719 -4.043 1 98.56 101 GLU A N 1
ATOM 768 C CA . GLU A 1 101 ? 3.668 -35.594 -2.676 1 98.56 101 GLU A CA 1
ATOM 769 C C . GLU A 1 101 ? 3.232 -34.25 -2.059 1 98.56 101 GLU A C 1
ATOM 771 O O . GLU A 1 101 ? 3.209 -33.219 -2.736 1 98.56 101 GLU A O 1
ATOM 776 N N . THR A 1 102 ? 2.854 -34.281 -0.851 1 98.81 102 THR A N 1
ATOM 777 C CA . THR A 1 102 ? 2.502 -33.062 -0.117 1 98.81 102 THR A CA 1
ATOM 778 C C . THR A 1 102 ? 3.266 -33 1.202 1 98.81 102 THR A C 1
ATOM 780 O O . THR A 1 102 ? 3.66 -34.031 1.755 1 98.81 102 THR A O 1
ATOM 783 N N . ARG A 1 103 ? 3.568 -31.844 1.645 1 98.75 103 ARG A N 1
ATOM 784 C CA . ARG A 1 103 ? 4.094 -31.531 2.971 1 98.75 103 ARG A CA 1
ATOM 785 C C . ARG A 1 103 ? 3.27 -30.438 3.646 1 98.75 103 ARG A C 1
ATOM 787 O O . ARG A 1 103 ? 2.66 -29.609 2.973 1 98.75 103 ARG A O 1
ATOM 794 N N . THR A 1 104 ? 3.219 -30.531 4.957 1 98.88 104 THR A N 1
ATOM 795 C CA . THR A 1 104 ? 2.422 -29.547 5.691 1 98.88 104 THR A CA 1
ATOM 796 C C . THR A 1 104 ? 3.285 -28.797 6.703 1 98.88 104 THR A C 1
ATOM 798 O O . THR A 1 104 ? 4.191 -29.375 7.305 1 98.88 104 THR A O 1
ATOM 801 N N . ILE A 1 105 ? 3.125 -27.531 6.84 1 98.88 105 ILE A N 1
ATOM 802 C CA . ILE A 1 105 ? 3.74 -26.688 7.855 1 98.88 105 ILE A CA 1
ATOM 803 C C . ILE A 1 105 ? 2.66 -25.922 8.609 1 98.88 105 ILE A C 1
ATOM 805 O O . ILE A 1 105 ? 2.006 -25.047 8.047 1 98.88 105 ILE A O 1
ATOM 809 N N . ALA A 1 106 ? 2.461 -26.203 9.891 1 98.75 106 ALA A N 1
ATOM 810 C CA . ALA A 1 106 ? 1.453 -25.531 10.703 1 98.75 106 ALA A CA 1
ATOM 811 C C . ALA A 1 106 ? 2.047 -24.328 11.43 1 98.75 106 ALA A C 1
ATOM 813 O O . ALA A 1 106 ? 2.891 -24.484 12.312 1 98.75 106 ALA A O 1
ATOM 814 N N . VAL A 1 107 ? 1.652 -23.156 11.023 1 98.56 107 VAL A N 1
ATOM 815 C CA . VAL A 1 107 ? 2.09 -21.938 11.68 1 98.56 107 VAL A CA 1
ATOM 816 C C . VAL A 1 107 ? 0.943 -20.922 11.703 1 98.56 107 VAL A C 1
ATOM 818 O O . VAL A 1 107 ? 0.018 -21 10.891 1 98.56 107 VAL A O 1
ATOM 821 N N . ASP A 1 108 ? 0.951 -20 12.609 1 98.38 108 ASP A N 1
ATOM 822 C CA . ASP A 1 108 ? 0.018 -18.891 12.703 1 98.38 108 ASP A CA 1
ATOM 823 C C . ASP A 1 108 ? 0.68 -17.578 12.273 1 98.38 108 ASP A C 1
ATOM 825 O O . ASP A 1 108 ? 1.468 -17 13.023 1 98.38 108 ASP A O 1
ATOM 829 N N . PHE A 1 109 ? 0.271 -17.047 11.148 1 98.38 109 PHE A N 1
ATOM 830 C CA . PHE A 1 109 ? 0.939 -15.914 10.516 1 98.38 109 PHE A CA 1
ATOM 831 C C . PHE A 1 109 ? 0.656 -14.625 11.289 1 98.38 109 PHE A C 1
ATOM 833 O O . PHE A 1 109 ? 1.25 -13.586 11 1 98.38 109 PHE A O 1
ATOM 840 N N . THR A 1 110 ? -0.27 -14.656 12.258 1 97.81 110 THR A N 1
ATOM 841 C CA . THR A 1 110 ? -0.448 -13.484 13.102 1 97.81 110 THR A CA 1
ATOM 842 C C . THR A 1 110 ? 0.768 -13.273 14 1 97.81 110 THR A C 1
ATOM 844 O O . THR A 1 110 ? 0.938 -12.195 14.578 1 97.81 110 THR A O 1
ATOM 847 N N . SER A 1 111 ? 1.581 -14.312 14.086 1 95.31 111 SER A N 1
ATOM 848 C CA . SER A 1 111 ? 2.809 -14.211 14.867 1 95.31 111 SER A CA 1
ATOM 849 C C . SER A 1 111 ? 3.998 -13.844 13.984 1 95.31 111 SER A C 1
ATOM 851 O O . SER A 1 111 ? 4.047 -14.227 12.812 1 95.31 111 SER A O 1
ATOM 853 N N . GLY A 1 112 ? 4.996 -13.148 14.594 1 91.88 112 GLY A N 1
ATOM 854 C CA . GLY A 1 112 ? 6.18 -12.75 13.852 1 91.88 112 GLY A CA 1
ATOM 855 C C . GLY A 1 112 ? 7.332 -13.727 13.992 1 91.88 112 GLY A C 1
ATOM 856 O O . GLY A 1 112 ? 8.359 -13.594 13.328 1 91.88 112 GLY A O 1
ATOM 857 N N . ASP A 1 113 ? 7.184 -14.727 14.719 1 93.06 113 ASP A N 1
ATOM 858 C CA . ASP A 1 113 ? 8.305 -15.594 15.055 1 93.06 113 ASP A CA 1
ATOM 859 C C . ASP A 1 113 ? 8.109 -17 14.484 1 93.06 113 ASP A C 1
ATOM 861 O O . ASP A 1 113 ? 8.461 -18 15.117 1 93.06 113 ASP A O 1
ATOM 865 N N . ILE A 1 114 ? 7.645 -17.125 13.352 1 97.94 114 ILE A N 1
ATOM 866 C CA . ILE A 1 114 ? 7.301 -18.438 12.812 1 97.94 114 ILE A CA 1
ATOM 867 C C . ILE A 1 114 ? 8.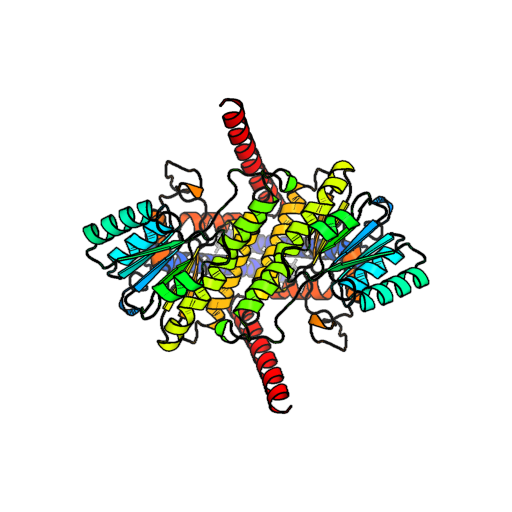219 -18.766 11.633 1 97.94 114 ILE A C 1
ATOM 869 O O . ILE A 1 114 ? 8.25 -19.906 11.164 1 97.94 114 ILE A O 1
ATOM 873 N N . TYR A 1 115 ? 9.039 -17.875 11.195 1 98.19 115 TYR A N 1
ATOM 874 C CA . TYR A 1 115 ? 9.656 -17.984 9.883 1 98.19 115 TYR A CA 1
ATOM 875 C C . TYR A 1 115 ? 10.891 -18.891 9.93 1 98.19 115 TYR A C 1
ATOM 877 O O . TYR A 1 115 ? 11.273 -19.484 8.922 1 98.19 115 TYR A O 1
ATOM 885 N N . ASP A 1 116 ? 11.484 -19.062 11.07 1 97.88 116 ASP A N 1
ATOM 886 C CA . ASP A 1 116 ? 12.547 -20.062 11.195 1 97.88 116 ASP A CA 1
ATOM 887 C C . ASP A 1 116 ? 12.016 -21.469 10.969 1 97.88 116 ASP A C 1
ATOM 889 O O . ASP A 1 116 ? 12.688 -22.297 10.367 1 97.88 116 ASP A O 1
ATOM 893 N N . LYS A 1 117 ? 10.875 -21.703 11.523 1 98.31 117 LYS A N 1
ATOM 894 C CA . LYS A 1 117 ? 10.234 -23 11.312 1 98.31 117 LYS A CA 1
ATOM 895 C C . LYS A 1 117 ? 9.93 -23.219 9.836 1 98.31 117 LYS A C 1
ATOM 897 O O . LYS A 1 117 ? 10.156 -24.312 9.312 1 98.31 117 LYS A O 1
ATOM 902 N N . ILE A 1 118 ? 9.422 -22.234 9.117 1 98.75 118 ILE A N 1
ATOM 903 C CA . ILE A 1 118 ? 9.133 -22.359 7.695 1 98.75 118 ILE A CA 1
ATOM 904 C C . ILE A 1 118 ? 10.422 -22.594 6.922 1 98.75 118 ILE A C 1
ATOM 906 O O . ILE A 1 118 ? 10.484 -23.469 6.055 1 98.75 118 ILE A O 1
ATOM 910 N N . LYS A 1 119 ? 11.414 -21.812 7.262 1 98.5 119 LYS A N 1
ATOM 911 C CA . LYS A 1 119 ? 12.719 -21.938 6.613 1 98.5 119 LYS A CA 1
ATOM 912 C C . LYS A 1 119 ? 13.242 -23.359 6.715 1 98.5 119 LYS A C 1
ATOM 914 O O . LYS A 1 119 ? 13.672 -23.938 5.715 1 98.5 119 LYS A O 1
ATOM 919 N N . THR A 1 120 ? 13.18 -23.891 7.875 1 98.38 120 THR A N 1
ATOM 920 C CA . THR A 1 120 ? 13.695 -25.234 8.141 1 98.38 120 THR A CA 1
ATOM 921 C C . THR A 1 120 ? 12.93 -26.281 7.332 1 98.38 120 THR A C 1
ATOM 923 O O . THR A 1 120 ? 13.523 -27.203 6.766 1 98.38 120 THR A O 1
ATOM 926 N N . ASN A 1 121 ? 11.648 -26.156 7.234 1 98.44 121 ASN A N 1
ATOM 927 C CA . ASN A 1 121 ? 10.805 -27.141 6.562 1 98.44 121 ASN A CA 1
ATOM 928 C C . ASN A 1 121 ? 10.906 -27.016 5.043 1 98.44 121 ASN A C 1
ATOM 930 O O . ASN A 1 121 ? 10.602 -27.953 4.32 1 98.44 121 ASN A O 1
ATOM 934 N N . LEU A 1 122 ? 11.32 -25.844 4.547 1 98.56 122 LEU A N 1
ATOM 935 C CA . LEU A 1 122 ? 11.445 -25.641 3.109 1 98.56 122 LEU A CA 1
ATOM 936 C C . LEU A 1 122 ? 12.859 -25.969 2.639 1 98.56 122 LEU A C 1
ATOM 938 O O . LEU A 1 122 ? 13.125 -26.016 1.434 1 98.56 122 LEU A O 1
ATOM 942 N N . ALA A 1 123 ? 13.773 -26.188 3.607 1 96.94 123 ALA A N 1
ATOM 943 C CA . ALA A 1 123 ? 15.18 -26.422 3.277 1 96.94 123 ALA A CA 1
ATOM 944 C C . ALA A 1 123 ? 15.336 -27.609 2.33 1 96.94 123 ALA A C 1
ATOM 946 O O . ALA A 1 123 ? 14.758 -28.672 2.561 1 96.94 123 ALA A O 1
ATOM 947 N N . GLY A 1 124 ? 16.047 -27.359 1.198 1 95.75 124 GLY A N 1
ATOM 948 C CA . GLY A 1 124 ? 16.375 -28.438 0.275 1 95.75 124 GLY A CA 1
ATOM 949 C C . GLY A 1 124 ? 15.328 -28.656 -0.798 1 95.75 124 GLY A C 1
ATOM 950 O O . GLY A 1 124 ? 15.547 -29.406 -1.746 1 95.75 124 GLY A O 1
ATOM 951 N N . LEU A 1 125 ? 14.188 -28.047 -0.663 1 98.31 125 LEU A N 1
ATOM 952 C CA . LEU A 1 125 ? 13.125 -28.203 -1.656 1 98.31 125 LEU A CA 1
ATOM 953 C C . LEU A 1 125 ? 13.352 -27.281 -2.844 1 98.31 125 LEU A C 1
ATOM 955 O O . LEU A 1 125 ? 13.719 -26.109 -2.664 1 98.31 125 LEU A O 1
ATOM 959 N N . GLU A 1 126 ? 13.234 -27.766 -3.986 1 98.44 126 GLU A N 1
ATOM 960 C CA . GLU A 1 126 ? 13.258 -26.953 -5.195 1 98.44 126 GLU A CA 1
ATOM 961 C C . GLU A 1 126 ? 11.891 -26.328 -5.465 1 98.44 126 GLU A C 1
ATOM 963 O O . GLU A 1 126 ? 11.102 -26.859 -6.242 1 98.44 126 GLU A O 1
ATOM 968 N N . VAL A 1 127 ? 11.711 -25.172 -4.934 1 98.88 127 VAL A N 1
ATOM 969 C CA . VAL A 1 127 ? 10.414 -24.516 -5.039 1 98.88 127 VAL A CA 1
ATOM 970 C C . VAL A 1 127 ? 10.328 -23.75 -6.355 1 98.88 127 VAL A C 1
ATOM 972 O O . VAL A 1 127 ? 11.102 -22.812 -6.594 1 98.88 127 VAL A O 1
ATOM 975 N N . GLY A 1 128 ? 9.383 -24.156 -7.168 1 98.81 128 GLY A N 1
ATOM 976 C CA . GLY A 1 128 ? 9.195 -23.5 -8.453 1 98.81 128 GLY A CA 1
ATOM 977 C C . GLY A 1 128 ? 8.094 -22.453 -8.438 1 98.81 128 GLY A C 1
ATOM 978 O O . GLY A 1 128 ? 8.109 -21.516 -9.234 1 98.81 128 GLY A O 1
ATOM 979 N N . VAL A 1 129 ? 7.074 -22.688 -7.594 1 98.94 129 VAL A N 1
ATOM 980 C CA . VAL A 1 129 ? 5.945 -21.766 -7.5 1 98.94 129 VAL A CA 1
ATOM 981 C C . VAL A 1 129 ? 5.668 -21.422 -6.035 1 98.94 129 VAL A C 1
ATOM 983 O O . VAL A 1 129 ? 5.633 -22.312 -5.188 1 98.94 129 VAL A O 1
ATOM 986 N N . LEU A 1 130 ? 5.613 -20.188 -5.723 1 98.94 130 LEU A N 1
ATOM 987 C CA . LEU A 1 130 ? 5.18 -19.703 -4.418 1 98.94 130 LEU A CA 1
ATOM 988 C C . LEU A 1 130 ? 3.867 -18.938 -4.535 1 98.94 130 LEU A C 1
ATOM 990 O O . LEU A 1 130 ? 3.762 -18 -5.324 1 98.94 130 LEU A O 1
ATOM 994 N N . VAL A 1 131 ? 2.846 -19.375 -3.865 1 98.94 131 VAL A N 1
ATOM 995 C CA . VAL A 1 131 ? 1.583 -18.656 -3.766 1 98.94 131 VAL A CA 1
ATOM 996 C C . VAL A 1 131 ? 1.45 -18.047 -2.375 1 98.94 131 VAL A C 1
ATOM 998 O O . VAL A 1 131 ? 1.074 -18.719 -1.42 1 98.94 131 VAL A O 1
ATOM 1001 N N . ASN A 1 132 ? 1.771 -16.766 -2.281 1 98.94 132 ASN A N 1
ATOM 1002 C CA . ASN A 1 132 ? 1.471 -16.016 -1.071 1 98.94 132 ASN A CA 1
ATOM 1003 C C . ASN A 1 132 ? -0.007 -15.641 -0.996 1 98.94 132 ASN A C 1
ATOM 1005 O O . ASN A 1 132 ? -0.414 -14.594 -1.514 1 98.94 132 ASN A O 1
ATOM 1009 N N . ASN A 1 133 ? -0.756 -16.453 -0.292 1 98.75 133 ASN A N 1
ATOM 1010 C CA . ASN A 1 133 ? -2.209 -16.312 -0.3 1 98.75 133 ASN A CA 1
ATOM 1011 C C . ASN A 1 133 ? -2.748 -15.992 1.089 1 98.75 133 ASN A C 1
ATOM 1013 O O . ASN A 1 133 ? -3.859 -15.477 1.221 1 98.75 133 ASN A O 1
ATOM 1017 N N . VAL A 1 134 ? -1.931 -16.328 2.109 1 98.12 134 VAL A N 1
ATOM 1018 C CA . VAL A 1 134 ? -2.441 -16.125 3.461 1 98.12 134 VAL A CA 1
ATOM 1019 C C . VAL A 1 134 ? -2.85 -14.656 3.645 1 98.12 134 VAL A C 1
ATOM 1021 O O . VAL A 1 134 ? -2.178 -13.75 3.146 1 98.12 134 VAL A O 1
ATOM 1024 N N . GLY A 1 135 ? -3.955 -14.461 4.258 1 96.88 135 GLY A N 1
ATOM 1025 C CA . GLY A 1 135 ? -4.461 -13.117 4.504 1 96.88 135 GLY A CA 1
ATOM 1026 C C . GLY A 1 135 ? -5.629 -13.086 5.473 1 96.88 135 GLY A C 1
ATOM 1027 O O . GLY A 1 135 ? -6.27 -14.117 5.711 1 96.88 135 GLY A O 1
ATOM 1028 N N . MET A 1 136 ? -5.82 -11.977 6.004 1 96.19 136 MET A N 1
ATOM 1029 C CA . MET A 1 136 ? -6.969 -11.727 6.871 1 96.19 136 MET A CA 1
ATOM 1030 C C . MET A 1 136 ? -7.602 -10.375 6.562 1 96.19 136 MET A C 1
ATOM 1032 O O . MET A 1 136 ? -6.938 -9.484 6.031 1 96.19 136 MET A O 1
ATOM 1036 N N . SER A 1 137 ? -8.891 -10.289 6.75 1 96.25 137 SER A N 1
ATOM 1037 C CA . SER A 1 137 ? -9.656 -9.055 6.605 1 96.25 137 SER A CA 1
ATOM 1038 C C . SER A 1 137 ? -10.461 -8.75 7.867 1 96.25 137 SER A C 1
ATOM 1040 O O . SER A 1 137 ? -10.25 -9.375 8.906 1 96.25 137 SER A O 1
ATOM 1042 N N . TYR A 1 138 ? -11.25 -7.605 7.781 1 94.81 138 TYR A N 1
ATOM 1043 C CA . TYR A 1 138 ? -12.219 -7.301 8.836 1 94.81 138 TYR A CA 1
ATOM 1044 C C . TYR A 1 138 ? -13.305 -8.359 8.906 1 94.81 138 TYR A C 1
ATOM 1046 O O . TYR A 1 138 ? -13.625 -8.992 7.895 1 94.81 138 TYR A O 1
ATOM 1054 N N . GLU A 1 139 ? -13.836 -8.625 10.07 1 93.56 139 GLU A N 1
ATOM 1055 C CA . GLU A 1 139 ? -15.023 -9.469 10.156 1 93.56 139 GLU A CA 1
ATOM 1056 C C . GLU A 1 139 ? -16.203 -8.859 9.398 1 93.56 139 GLU A C 1
ATOM 1058 O O . GLU A 1 139 ? -16.984 -9.578 8.766 1 93.56 139 GLU A O 1
ATOM 1063 N N . TYR A 1 140 ? -16.391 -7.656 9.438 1 95.81 140 TYR A N 1
ATOM 1064 C CA . TYR A 1 140 ? -17.344 -6.809 8.727 1 95.81 140 TYR A CA 1
ATOM 1065 C C . TYR A 1 140 ? -16.812 -5.387 8.594 1 95.81 140 TYR A C 1
ATOM 1067 O O . TYR A 1 140 ? -15.922 -4.973 9.344 1 95.81 140 TYR A O 1
ATOM 1075 N N . PRO A 1 141 ? -17.266 -4.664 7.543 1 97.94 141 PRO A N 1
ATOM 1076 C CA . PRO A 1 141 ? -16.797 -3.279 7.418 1 97.94 141 PRO A CA 1
ATOM 1077 C C . PRO A 1 141 ? -17.078 -2.449 8.672 1 97.94 141 PRO A C 1
ATOM 1079 O O . PRO A 1 141 ? -18.172 -2.541 9.242 1 97.94 141 PRO A O 1
ATOM 1082 N N . GLU A 1 142 ? -16.094 -1.743 9.102 1 98.5 142 GLU A N 1
ATOM 1083 C CA . GLU A 1 142 ? -16.203 -0.985 10.344 1 98.5 142 GLU A CA 1
ATOM 1084 C C . GLU A 1 142 ? -15.305 0.242 10.336 1 98.5 142 GLU A C 1
ATOM 1086 O O . GLU A 1 142 ? -14.211 0.211 9.758 1 98.5 142 GLU A O 1
ATOM 1091 N N . TYR A 1 143 ? -15.789 1.384 10.914 1 98.69 143 TYR A N 1
ATOM 1092 C CA . TYR A 1 143 ? -14.945 2.561 11.094 1 98.69 143 TYR A CA 1
ATOM 1093 C C . TYR A 1 143 ? -13.688 2.213 11.875 1 98.69 143 TYR A C 1
ATOM 1095 O O . TYR A 1 143 ? -13.734 1.409 12.812 1 98.69 143 TYR A O 1
ATOM 1103 N N . PHE A 1 144 ? -12.617 2.854 11.625 1 98.81 144 PHE A N 1
ATOM 1104 C CA . PHE A 1 144 ? -11.289 2.549 12.141 1 98.81 144 PHE A CA 1
ATOM 1105 C C . PHE A 1 144 ? -11.297 2.471 13.656 1 98.81 144 PHE A C 1
ATOM 1107 O O . PHE A 1 144 ? -10.867 1.473 14.242 1 98.81 144 PHE A O 1
ATOM 1114 N N . LEU A 1 145 ? -11.883 3.416 14.305 1 98.62 145 LEU A N 1
ATOM 1115 C CA . LEU A 1 145 ? -11.836 3.502 15.766 1 98.62 145 LEU A CA 1
ATOM 1116 C C . LEU A 1 145 ? -12.812 2.518 16.391 1 98.62 145 LEU A C 1
ATOM 1118 O O . LEU A 1 145 ? -12.742 2.25 17.594 1 98.62 145 LEU A O 1
ATOM 1122 N N . GLU A 1 146 ? -13.719 1.971 15.586 1 98.25 146 GLU A N 1
ATOM 1123 C CA . GLU A 1 146 ? -14.789 1.146 16.156 1 98.25 146 GLU A CA 1
ATOM 1124 C C . GLU A 1 146 ? -14.492 -0.339 15.969 1 98.25 146 GLU A C 1
ATOM 1126 O O . GLU A 1 146 ? -15.242 -1.191 16.438 1 98.25 146 GLU A O 1
ATOM 1131 N N . ILE A 1 147 ? -13.43 -0.638 15.312 1 98.31 147 ILE A N 1
ATOM 1132 C CA . ILE A 1 147 ? -13.023 -2.027 15.148 1 98.31 147 ILE A CA 1
ATOM 1133 C C . ILE A 1 147 ? -12.789 -2.662 16.516 1 98.31 147 ILE A C 1
ATOM 1135 O O . ILE A 1 147 ? -11.977 -2.164 17.312 1 98.31 147 ILE A O 1
ATOM 1139 N N . PRO A 1 148 ? -13.555 -3.748 16.812 1 96.81 148 PRO A N 1
ATOM 1140 C CA . PRO A 1 148 ? -13.297 -4.43 18.078 1 96.81 148 PRO A CA 1
ATOM 1141 C C . PRO A 1 148 ? -11.859 -4.945 18.188 1 96.81 148 PRO A C 1
ATOM 1143 O O . PRO A 1 148 ? -11.328 -5.512 17.234 1 96.81 148 PRO A O 1
ATOM 1146 N N . ASP A 1 149 ? -11.18 -4.738 19.391 1 97.25 149 ASP A N 1
ATOM 1147 C CA . ASP A 1 149 ? -9.82 -5.199 19.625 1 97.25 149 ASP A CA 1
ATOM 1148 C C . ASP A 1 149 ? -8.852 -4.625 18.594 1 97.25 149 ASP A C 1
ATOM 1150 O O . ASP A 1 149 ? -8.078 -5.363 17.984 1 97.25 149 ASP A O 1
ATOM 1154 N N . LEU A 1 150 ? -9 -3.346 18.312 1 97.81 150 LEU A N 1
ATOM 1155 C CA . LEU A 1 150 ? -8.32 -2.633 17.234 1 97.81 150 LEU A CA 1
ATOM 1156 C C . LEU A 1 150 ? -6.809 -2.846 17.312 1 97.81 150 LEU A C 1
ATOM 1158 O O . LEU A 1 150 ? -6.16 -3.09 16.297 1 97.81 150 LEU A O 1
ATOM 1162 N N . ASP A 1 151 ? -6.188 -2.803 18.5 1 96.56 151 ASP A N 1
ATOM 1163 C CA . ASP A 1 151 ? -4.738 -2.936 18.641 1 96.56 151 ASP A CA 1
ATOM 1164 C C . ASP A 1 151 ? -4.254 -4.273 18.109 1 96.56 151 ASP A C 1
ATOM 1166 O O . ASP A 1 151 ? -3.271 -4.328 17.359 1 96.56 151 ASP A O 1
ATOM 1170 N N . ASN A 1 152 ? -4.945 -5.281 18.469 1 96.88 152 ASN A N 1
ATOM 1171 C CA . ASN A 1 152 ? -4.578 -6.609 17.984 1 96.88 152 ASN A CA 1
ATOM 1172 C C . ASN A 1 152 ? -4.887 -6.773 16.5 1 96.88 152 ASN A C 1
ATOM 1174 O O . ASN A 1 152 ? -4.156 -7.453 15.781 1 96.88 152 ASN A O 1
ATOM 1178 N N . VAL A 1 153 ? -6.004 -6.195 16.078 1 98.25 153 VAL A N 1
ATOM 1179 C CA . VAL A 1 153 ? -6.395 -6.289 14.672 1 98.25 153 VAL A CA 1
ATOM 1180 C C . VAL A 1 153 ? -5.336 -5.633 13.789 1 98.25 153 VAL A C 1
ATOM 1182 O O . VAL A 1 153 ? -4.961 -6.172 12.75 1 98.25 153 VAL A O 1
ATOM 1185 N N . ILE A 1 154 ? -4.785 -4.48 14.219 1 98.56 154 ILE A N 1
ATOM 1186 C CA . ILE A 1 154 ? -3.725 -3.795 13.484 1 98.56 154 ILE A CA 1
ATOM 1187 C C . ILE A 1 154 ? -2.52 -4.719 13.336 1 98.56 154 ILE A C 1
ATOM 1189 O O . ILE A 1 154 ? -2.023 -4.934 12.234 1 98.56 154 ILE A O 1
ATOM 1193 N N . LYS A 1 155 ? -2.115 -5.266 14.422 1 97.69 155 LYS A N 1
ATOM 1194 C CA . LYS A 1 155 ? -0.947 -6.141 14.438 1 97.69 155 LYS A CA 1
ATOM 1195 C C . LYS A 1 155 ? -1.174 -7.375 13.57 1 97.69 155 LYS A C 1
ATOM 1197 O O . LYS A 1 155 ? -0.304 -7.758 12.781 1 97.69 155 LYS A O 1
ATOM 1202 N N . ASN A 1 156 ? -2.309 -8.008 13.773 1 98.44 156 ASN A N 1
ATOM 1203 C CA . ASN A 1 156 ? -2.625 -9.234 13.047 1 98.44 156 ASN A CA 1
ATOM 1204 C C . ASN A 1 156 ? -2.684 -8.992 11.539 1 98.44 156 ASN A C 1
ATOM 1206 O O . ASN A 1 156 ? -2.174 -9.805 10.766 1 98.44 156 ASN A O 1
ATOM 1210 N N . LEU A 1 157 ? -3.322 -7.918 11.109 1 98.75 157 LEU A N 1
ATOM 1211 C CA . LEU A 1 157 ? -3.418 -7.59 9.688 1 98.75 157 LEU A CA 1
ATOM 1212 C C . LEU A 1 157 ? -2.035 -7.328 9.094 1 98.75 157 LEU A C 1
ATOM 1214 O O . LEU A 1 157 ? -1.718 -7.816 8.008 1 98.75 157 LEU A O 1
ATOM 1218 N N . ILE A 1 158 ? -1.223 -6.582 9.797 1 98.75 158 ILE A N 1
ATOM 1219 C CA . ILE A 1 158 ? 0.109 -6.242 9.312 1 98.75 158 ILE A CA 1
ATOM 1220 C C . ILE A 1 158 ? 0.967 -7.5 9.227 1 98.75 158 ILE A C 1
ATOM 1222 O O . ILE A 1 158 ? 1.644 -7.73 8.219 1 98.75 158 ILE A O 1
ATOM 1226 N N . ASN A 1 159 ? 0.941 -8.32 10.25 1 98.56 159 ASN A N 1
ATOM 1227 C CA . ASN A 1 159 ? 1.734 -9.547 10.258 1 98.56 159 ASN A CA 1
ATOM 1228 C C . ASN A 1 159 ? 1.277 -10.516 9.164 1 98.56 159 ASN A C 1
ATOM 1230 O O . ASN A 1 159 ? 2.098 -11.031 8.406 1 98.56 159 ASN A O 1
ATOM 1234 N N . THR A 1 160 ? 0.006 -10.703 9.109 1 98.75 160 THR A N 1
ATOM 1235 C CA . THR A 1 160 ? -0.537 -11.734 8.234 1 98.75 160 THR A CA 1
ATOM 1236 C C . THR A 1 160 ? -0.471 -11.297 6.777 1 98.75 160 THR A C 1
ATOM 1238 O O . THR A 1 160 ? -0.125 -12.086 5.898 1 98.75 160 THR A O 1
ATOM 1241 N N . ASN A 1 161 ? -0.8 -10.031 6.516 1 98.88 161 ASN A N 1
ATOM 1242 C CA . ASN A 1 161 ? -0.955 -9.602 5.129 1 98.88 161 ASN A CA 1
ATOM 1243 C C . ASN A 1 161 ? 0.339 -9.016 4.574 1 98.88 161 ASN A C 1
ATOM 1245 O O . ASN A 1 161 ? 0.553 -9.008 3.359 1 98.88 161 ASN A O 1
ATOM 1249 N N . ILE A 1 162 ? 1.207 -8.477 5.414 1 98.88 162 ILE A N 1
ATOM 1250 C CA . ILE A 1 162 ? 2.354 -7.727 4.922 1 98.88 162 ILE A CA 1
ATOM 1251 C C . ILE A 1 162 ? 3.645 -8.469 5.254 1 98.88 162 ILE A C 1
ATOM 1253 O O . ILE A 1 162 ? 4.387 -8.875 4.355 1 98.88 162 ILE A O 1
ATOM 1257 N N . LEU A 1 163 ? 3.859 -8.664 6.543 1 98.81 163 LEU A N 1
ATOM 1258 C CA . LEU A 1 163 ? 5.094 -9.32 6.957 1 98.81 163 LEU A CA 1
ATOM 1259 C C . LEU A 1 163 ? 5.234 -10.688 6.293 1 98.81 163 LEU A C 1
ATOM 1261 O O . LEU A 1 163 ? 6.324 -11.062 5.859 1 98.81 163 LEU A O 1
ATOM 1265 N N . SER A 1 164 ? 4.176 -11.406 6.195 1 98.81 164 SER A N 1
ATOM 1266 C CA . SER A 1 164 ? 4.168 -12.758 5.648 1 98.81 164 SER A CA 1
ATOM 1267 C C . SER A 1 164 ? 4.688 -12.781 4.215 1 98.81 164 SER A C 1
ATOM 1269 O O . SER A 1 164 ? 5.555 -13.586 3.875 1 98.81 164 SER A O 1
ATOM 1271 N N . VAL A 1 165 ? 4.156 -11.867 3.35 1 98.88 165 VAL A N 1
ATOM 1272 C CA . VAL A 1 165 ? 4.531 -11.883 1.939 1 98.88 165 VAL A CA 1
ATOM 1273 C C . VAL A 1 165 ? 6.016 -11.555 1.795 1 98.88 165 VAL A C 1
ATOM 1275 O O . VAL A 1 165 ? 6.715 -12.148 0.972 1 98.88 165 VAL A O 1
ATOM 1278 N N . CYS A 1 166 ? 6.547 -10.641 2.602 1 98.88 166 CYS A N 1
ATOM 1279 C CA . CYS A 1 166 ? 7.961 -10.281 2.559 1 98.88 166 CYS A CA 1
ATOM 1280 C C . CYS A 1 166 ? 8.836 -11.445 3.002 1 98.88 166 CYS A C 1
ATOM 1282 O O . CYS A 1 166 ? 9.789 -11.812 2.311 1 98.88 166 CYS A O 1
ATOM 1284 N N . LYS A 1 167 ? 8.469 -12.016 4.133 1 98.81 167 LYS A N 1
ATOM 1285 C CA . LYS A 1 167 ? 9.336 -13.008 4.77 1 98.81 167 LYS A CA 1
ATOM 1286 C C . LYS A 1 167 ? 9.312 -14.328 4.004 1 98.81 167 LYS A C 1
ATOM 1288 O O . LYS A 1 167 ? 10.352 -14.969 3.826 1 98.81 167 LYS A O 1
ATOM 1293 N N . VAL A 1 168 ? 8.133 -14.805 3.58 1 98.88 168 VAL A N 1
ATOM 1294 C CA . VAL A 1 168 ? 8.062 -16.062 2.84 1 98.88 168 VAL A CA 1
ATOM 1295 C C . VAL A 1 168 ? 8.75 -15.906 1.487 1 98.88 168 VAL A C 1
ATOM 1297 O O . VAL A 1 168 ? 9.453 -16.812 1.032 1 98.88 168 VAL A O 1
ATOM 1300 N N . THR A 1 169 ? 8.562 -14.758 0.809 1 98.94 169 THR A N 1
ATOM 1301 C CA . THR A 1 169 ? 9.258 -14.492 -0.445 1 98.94 169 THR A CA 1
ATOM 1302 C C . THR A 1 169 ? 10.766 -14.539 -0.248 1 98.94 169 THR A C 1
ATOM 1304 O O . THR A 1 169 ? 11.484 -15.133 -1.06 1 98.94 169 THR A O 1
ATOM 1307 N N . ARG A 1 170 ? 11.258 -13.922 0.841 1 98.75 170 ARG A N 1
ATOM 1308 C CA . ARG A 1 170 ? 12.688 -13.914 1.15 1 98.75 170 ARG A CA 1
ATOM 1309 C C . ARG A 1 170 ? 13.227 -15.336 1.272 1 98.75 170 ARG A C 1
ATOM 1311 O O . ARG A 1 170 ? 14.367 -15.609 0.889 1 98.75 170 ARG A O 1
ATOM 1318 N N . LEU A 1 171 ? 12.422 -16.266 1.769 1 98.56 171 LEU A N 1
ATOM 1319 C CA . LEU A 1 171 ? 12.844 -17.641 2.027 1 98.56 171 LEU A CA 1
ATOM 1320 C C . LEU A 1 171 ? 12.914 -18.438 0.732 1 98.56 171 LEU A C 1
ATOM 1322 O O . LEU A 1 171 ? 13.766 -19.312 0.588 1 98.56 171 LEU A O 1
ATOM 1326 N N . VAL A 1 172 ? 12.086 -18.109 -0.264 1 98.81 172 VAL A N 1
ATOM 1327 C CA . VAL A 1 172 ? 11.906 -18.969 -1.429 1 98.81 172 VAL A CA 1
ATOM 1328 C C . VAL A 1 172 ? 12.664 -18.391 -2.623 1 98.81 172 VAL A C 1
ATOM 1330 O O . VAL A 1 172 ? 13.211 -19.125 -3.439 1 98.81 172 VAL A O 1
ATOM 1333 N N . LEU A 1 173 ? 12.789 -17.094 -2.701 1 98.81 173 LEU A N 1
ATOM 1334 C CA . LEU A 1 173 ? 13.258 -16.375 -3.879 1 98.81 173 LEU A CA 1
ATOM 1335 C C . LEU A 1 173 ? 14.719 -16.719 -4.18 1 98.81 173 LEU A C 1
ATOM 1337 O O . LEU A 1 173 ? 15.094 -16.844 -5.348 1 98.81 173 LEU A O 1
ATOM 1341 N N . PRO A 1 174 ? 15.594 -16.875 -3.158 1 98.56 174 PRO A N 1
ATOM 1342 C CA . PRO A 1 174 ? 17 -17.172 -3.461 1 98.56 174 PRO A CA 1
ATOM 1343 C C . PRO A 1 174 ? 17.172 -18.438 -4.309 1 98.56 174 PRO A C 1
ATOM 1345 O O . PRO A 1 174 ? 17.938 -18.438 -5.27 1 98.56 174 PRO A O 1
ATOM 1348 N N . GLY A 1 175 ? 16.438 -19.484 -3.971 1 98.5 175 GLY A N 1
ATOM 1349 C CA . GLY A 1 175 ? 16.516 -20.703 -4.766 1 98.5 175 GLY A CA 1
ATOM 1350 C C . GLY A 1 175 ? 16.047 -20.5 -6.195 1 98.5 175 GLY A C 1
ATOM 1351 O O . GLY A 1 175 ? 16.625 -21.078 -7.125 1 98.5 175 GLY A O 1
ATOM 1352 N N . MET A 1 176 ? 15.023 -19.781 -6.383 1 98.75 176 MET A N 1
ATOM 1353 C CA . MET A 1 176 ? 14.508 -19.484 -7.715 1 98.75 176 MET A CA 1
ATOM 1354 C C . MET A 1 176 ? 15.539 -18.719 -8.539 1 98.75 176 MET A C 1
ATOM 1356 O O . MET A 1 176 ? 15.75 -19.031 -9.719 1 98.75 176 MET A O 1
ATOM 1360 N N . VAL A 1 177 ? 16.141 -17.703 -7.914 1 98.69 177 VAL A N 1
ATOM 1361 C CA . VAL A 1 177 ? 17.125 -16.875 -8.602 1 98.69 177 VAL A CA 1
ATOM 1362 C C . VAL A 1 177 ? 18.312 -17.734 -9.016 1 98.69 177 VAL A C 1
ATOM 1364 O O . VAL A 1 177 ? 18.844 -17.578 -10.125 1 98.69 177 VAL A O 1
ATOM 1367 N N . GLU A 1 178 ? 18.734 -18.578 -8.141 1 98.19 178 GLU A N 1
ATOM 1368 C CA . GLU A 1 178 ? 19.859 -19.469 -8.445 1 98.19 178 GLU A CA 1
ATOM 1369 C C . GLU A 1 178 ? 19.562 -20.328 -9.672 1 98.19 178 GLU A C 1
ATOM 1371 O O . GLU A 1 178 ? 20.453 -20.547 -10.5 1 98.19 178 GLU A O 1
ATOM 1376 N N . ARG A 1 179 ? 18.375 -20.781 -9.836 1 98.06 179 ARG A N 1
ATOM 1377 C CA . ARG A 1 179 ? 18 -21.656 -10.938 1 98.06 179 ARG A CA 1
ATOM 1378 C C . ARG A 1 179 ? 17.5 -20.844 -12.133 1 98.06 179 ARG A C 1
ATOM 1380 O O . ARG A 1 179 ? 17.25 -21.406 -13.203 1 98.06 179 ARG A O 1
ATOM 1387 N N . SER A 1 180 ? 17.281 -19.531 -12 1 98.38 180 SER A N 1
ATOM 1388 C CA . SER A 1 180 ? 16.812 -18.609 -13.016 1 98.38 180 SER A CA 1
ATOM 1389 C C . SER A 1 180 ? 15.43 -19 -13.539 1 98.38 180 SER A C 1
ATOM 1391 O O . SER A 1 180 ? 15.172 -18.938 -14.742 1 98.38 180 SER A O 1
ATOM 1393 N N . LYS A 1 181 ? 14.641 -19.469 -12.672 1 97.94 181 LYS A N 1
ATOM 1394 C CA . LYS A 1 181 ? 13.25 -19.797 -12.977 1 97.94 181 LYS A CA 1
ATOM 1395 C C . LYS A 1 181 ? 12.398 -19.828 -11.711 1 97.94 181 LYS A C 1
ATOM 1397 O O . LYS A 1 181 ? 12.859 -20.281 -10.656 1 97.94 181 LYS A O 1
ATOM 1402 N N . GLY A 1 182 ? 11.258 -19.359 -11.797 1 98.62 182 GLY A N 1
ATOM 1403 C CA . GLY A 1 182 ? 10.344 -19.328 -10.664 1 98.62 182 GLY A CA 1
ATOM 1404 C C . GLY A 1 182 ? 9.164 -18.391 -10.867 1 98.62 182 GLY A C 1
ATOM 1405 O O . GLY A 1 182 ? 9.258 -17.438 -11.633 1 98.62 182 GLY A O 1
ATOM 1406 N N . VAL A 1 183 ? 8.055 -18.734 -10.281 1 98.88 183 VAL A N 1
ATOM 1407 C CA . VAL A 1 183 ? 6.836 -17.938 -10.32 1 98.88 183 VAL A CA 1
ATOM 1408 C C . VAL A 1 183 ? 6.363 -17.641 -8.898 1 98.88 183 VAL A C 1
ATOM 1410 O O . VAL A 1 183 ? 6.277 -18.547 -8.07 1 98.88 183 VAL A O 1
ATOM 1413 N N . ILE A 1 184 ? 6.176 -16.438 -8.57 1 98.94 184 ILE A N 1
ATOM 1414 C CA . ILE A 1 184 ? 5.59 -16.031 -7.297 1 98.94 184 ILE A CA 1
ATOM 1415 C C . ILE A 1 184 ? 4.238 -15.359 -7.543 1 98.94 184 ILE A C 1
ATOM 1417 O O . ILE A 1 184 ? 4.148 -14.383 -8.289 1 98.94 184 ILE A O 1
ATOM 1421 N N . LEU A 1 185 ? 3.186 -15.922 -7.023 1 98.94 185 LEU A N 1
ATOM 1422 C CA . LEU A 1 185 ? 1.839 -15.367 -7.086 1 98.94 185 LEU A CA 1
ATOM 1423 C C . LEU A 1 185 ? 1.447 -14.734 -5.754 1 98.94 185 LEU A C 1
ATOM 1425 O O . LEU A 1 185 ? 1.246 -15.438 -4.762 1 98.94 185 LEU A O 1
ATOM 1429 N N . ASN A 1 186 ? 1.422 -13.438 -5.668 1 98.94 186 ASN A N 1
ATOM 1430 C CA . ASN A 1 186 ? 0.977 -12.719 -4.48 1 98.94 186 ASN A CA 1
ATOM 1431 C C . ASN A 1 186 ? -0.498 -12.336 -4.578 1 98.94 186 ASN A C 1
ATOM 1433 O O . ASN A 1 186 ? -0.891 -11.578 -5.465 1 98.94 186 ASN A O 1
ATOM 1437 N N . ILE A 1 187 ? -1.286 -12.883 -3.686 1 98.88 187 ILE A N 1
ATOM 1438 C CA . ILE A 1 187 ? -2.719 -12.609 -3.709 1 98.88 187 ILE A CA 1
ATOM 1439 C C . ILE A 1 187 ? -3.008 -11.305 -2.961 1 98.88 187 ILE A C 1
ATOM 1441 O O . ILE A 1 187 ? -3.041 -11.289 -1.728 1 98.88 187 ILE A O 1
ATOM 1445 N N . SER A 1 188 ? -3.18 -10.32 -3.721 1 98.75 188 SER A N 1
ATOM 1446 C CA . SER A 1 188 ? -3.625 -9.031 -3.195 1 98.75 188 SER A CA 1
ATOM 1447 C C . SER A 1 188 ? -5.148 -8.945 -3.16 1 98.75 188 SER A C 1
ATOM 1449 O O . SER A 1 188 ? -5.812 -9.844 -2.65 1 98.75 188 SER A O 1
ATOM 1451 N N . SER A 1 189 ? -5.711 -7.891 -3.656 1 98.5 189 SER A N 1
ATOM 1452 C CA . SER A 1 189 ? -7.152 -7.664 -3.703 1 98.5 189 SER A CA 1
ATOM 1453 C C . SER A 1 189 ? -7.492 -6.441 -4.551 1 98.5 189 SER A C 1
ATOM 1455 O O . SER A 1 189 ? -6.652 -5.555 -4.734 1 98.5 189 SER A O 1
ATOM 1457 N N . ALA A 1 190 ? -8.727 -6.461 -5.105 1 98 190 ALA A N 1
ATOM 1458 C CA . ALA A 1 190 ? -9.227 -5.246 -5.742 1 98 190 ALA A CA 1
ATOM 1459 C C . ALA A 1 190 ? -9.18 -4.062 -4.777 1 98 190 ALA A C 1
ATOM 1461 O O . ALA A 1 190 ? -9.023 -2.914 -5.195 1 98 190 ALA A O 1
ATOM 1462 N N . SER A 1 191 ? -9.227 -4.348 -3.482 1 98.06 191 SER A N 1
ATOM 1463 C CA . SER A 1 191 ? -9.141 -3.316 -2.453 1 98.06 191 SER A CA 1
ATOM 1464 C C . SER A 1 191 ? -7.742 -2.705 -2.398 1 98.06 191 SER A C 1
ATOM 1466 O O . SER A 1 191 ? -7.539 -1.667 -1.767 1 98.06 191 SER A O 1
ATOM 1468 N N . GLY A 1 192 ? -6.812 -3.299 -3.016 1 98.12 192 GLY A N 1
ATOM 1469 C CA . GLY A 1 192 ? -5.469 -2.75 -3.129 1 98.12 192 GLY A CA 1
ATOM 1470 C C . GLY A 1 192 ? -5.281 -1.886 -4.363 1 98.12 192 GLY A C 1
ATOM 1471 O O . GLY A 1 192 ? -4.27 -1.193 -4.492 1 98.12 192 GLY A O 1
ATOM 1472 N N . MET A 1 193 ? -6.238 -1.896 -5.266 1 97.5 193 MET A N 1
ATOM 1473 C CA . MET A 1 193 ? -6.184 -1.075 -6.473 1 97.5 193 MET A CA 1
ATOM 1474 C C . MET A 1 193 ? -6.742 0.319 -6.211 1 97.5 193 MET A C 1
ATOM 1476 O O . MET A 1 193 ? -6.215 1.311 -6.719 1 97.5 193 MET A O 1
ATOM 1480 N N . LEU A 1 194 ? -7.82 0.35 -5.488 1 97.44 194 LEU A N 1
ATOM 1481 C CA . LEU A 1 194 ? -8.461 1.579 -5.027 1 97.44 194 LEU A CA 1
ATOM 1482 C C . LEU A 1 194 ? -8.789 1.494 -3.541 1 97.44 194 LEU A C 1
ATOM 1484 O O . LEU A 1 194 ? -9.195 0.438 -3.053 1 97.44 194 LEU A O 1
ATOM 1488 N N . PRO A 1 195 ? -8.641 2.652 -2.865 1 98.19 195 PRO A N 1
ATOM 1489 C CA . PRO A 1 195 ? -8.914 2.633 -1.426 1 98.19 195 PRO A CA 1
ATOM 1490 C C . PRO A 1 195 ? -10.359 2.25 -1.104 1 98.19 195 PRO A C 1
ATOM 1492 O O . PRO A 1 195 ? -11.281 2.684 -1.794 1 98.19 195 PRO A O 1
ATOM 1495 N N . VAL A 1 196 ? -10.523 1.452 -0.073 1 98.69 196 VAL A N 1
ATOM 1496 C CA . VAL A 1 196 ? -11.852 0.994 0.325 1 98.69 196 VAL A CA 1
ATOM 1497 C C . VAL A 1 196 ? -12.117 1.376 1.779 1 98.69 196 VAL A C 1
ATOM 1499 O O . VAL A 1 196 ? -11.844 0.593 2.693 1 98.69 196 VAL A O 1
ATOM 1502 N N . PRO A 1 197 ? -12.781 2.539 2.004 1 98.69 197 PRO A N 1
ATOM 1503 C CA . PRO A 1 197 ? -13.125 2.941 3.369 1 98.69 197 PRO A CA 1
ATOM 1504 C C . PRO A 1 197 ? -13.977 1.899 4.094 1 98.69 197 PRO A C 1
ATOM 1506 O O . PRO A 1 197 ? -14.711 1.144 3.453 1 98.69 197 PRO A O 1
ATOM 1509 N N . LEU A 1 198 ? -13.867 1.806 5.438 1 98.75 198 LEU A N 1
ATOM 1510 C CA . LEU A 1 198 ? -14.5 0.836 6.328 1 98.75 198 LEU A CA 1
ATOM 1511 C C . LEU A 1 198 ? -13.789 -0.514 6.246 1 98.75 198 LEU A C 1
ATOM 1513 O O . LEU A 1 198 ? -14.109 -1.432 7.008 1 98.75 198 LEU A O 1
ATOM 1517 N N . LEU A 1 199 ? -12.906 -0.696 5.422 1 98.69 199 LEU A N 1
ATOM 1518 C CA . LEU A 1 199 ? -11.883 -1.735 5.379 1 98.69 199 LEU A CA 1
ATOM 1519 C C . LEU A 1 199 ? -10.492 -1.122 5.293 1 98.69 199 LEU A C 1
ATOM 1521 O O . LEU A 1 199 ? -9.625 -1.629 4.57 1 98.69 199 LEU A O 1
ATOM 1525 N N . THR A 1 200 ? -10.281 -0.077 5.953 1 98.81 200 THR A N 1
ATOM 1526 C CA . THR A 1 200 ? -9.172 0.855 5.793 1 98.81 200 THR A CA 1
ATOM 1527 C C . THR A 1 200 ? -7.836 0.13 5.914 1 98.81 200 THR A C 1
ATOM 1529 O O . THR A 1 200 ? -7 0.207 5.012 1 98.81 200 THR A O 1
ATOM 1532 N N . ILE A 1 201 ? -7.574 -0.609 7.023 1 98.88 201 ILE A N 1
ATOM 1533 C CA . ILE A 1 201 ? -6.285 -1.262 7.219 1 98.88 201 ILE A CA 1
ATOM 1534 C C . ILE A 1 201 ? -6.121 -2.391 6.203 1 98.88 201 ILE A C 1
ATOM 1536 O O . ILE A 1 201 ? -5.055 -2.539 5.602 1 98.88 201 ILE A O 1
ATOM 1540 N N . TYR A 1 202 ? -7.184 -3.195 6.02 1 98.81 202 TYR A N 1
ATOM 1541 C CA . TYR A 1 202 ? -7.145 -4.281 5.047 1 98.81 202 TYR A CA 1
ATOM 1542 C C . TYR A 1 202 ? -6.781 -3.762 3.66 1 98.81 202 TYR A C 1
ATOM 1544 O O . TYR A 1 202 ? -5.867 -4.281 3.014 1 98.81 202 TYR A O 1
ATOM 1552 N N . SER A 1 203 ? -7.547 -2.74 3.174 1 98.88 203 SER A N 1
ATOM 1553 C CA . SER A 1 203 ? -7.301 -2.133 1.87 1 98.88 203 SER A CA 1
ATOM 1554 C C . SER A 1 203 ? -5.855 -1.666 1.743 1 98.88 203 SER A C 1
ATOM 1556 O O . SER A 1 203 ? -5.203 -1.915 0.727 1 98.88 203 SER A O 1
ATOM 1558 N N . ALA A 1 204 ? -5.367 -1.015 2.762 1 98.94 204 ALA A N 1
ATOM 1559 C CA . ALA A 1 204 ? -3.998 -0.501 2.754 1 98.94 204 ALA A CA 1
ATOM 1560 C C . ALA A 1 204 ? -2.986 -1.64 2.67 1 98.94 204 ALA A C 1
ATOM 1562 O O . ALA A 1 204 ? -1.98 -1.535 1.964 1 98.94 204 ALA A O 1
ATOM 1563 N N . THR A 1 205 ? -3.201 -2.76 3.381 1 98.94 205 THR A N 1
ATOM 1564 C CA . THR A 1 205 ? -2.279 -3.889 3.33 1 98.94 205 THR A CA 1
ATOM 1565 C C . THR A 1 205 ? -2.234 -4.484 1.926 1 98.94 205 THR A C 1
ATOM 1567 O O . THR A 1 205 ? -1.174 -4.906 1.459 1 98.94 205 THR A O 1
ATOM 1570 N N . LYS A 1 206 ? -3.363 -4.539 1.287 1 98.94 206 LYS A N 1
ATOM 1571 C CA . LYS A 1 206 ? -3.412 -5.152 -0.036 1 98.94 206 LYS A CA 1
ATOM 1572 C C . LYS A 1 206 ? -2.805 -4.234 -1.092 1 98.94 206 LYS A C 1
ATOM 1574 O O . LYS A 1 206 ? -2.252 -4.707 -2.088 1 98.94 206 LYS A O 1
ATOM 1579 N N . ALA A 1 207 ? -2.867 -2.912 -0.845 1 98.94 207 ALA A N 1
ATOM 1580 C CA . ALA A 1 207 ? -2.084 -1.999 -1.676 1 98.94 207 ALA A CA 1
ATOM 1581 C C . ALA A 1 207 ? -0.59 -2.275 -1.539 1 98.94 207 ALA A C 1
ATOM 1583 O O . ALA A 1 207 ? 0.146 -2.244 -2.527 1 98.94 207 ALA A O 1
ATOM 1584 N N . PHE A 1 208 ? -0.154 -2.521 -0.324 1 98.94 208 PHE A N 1
ATOM 1585 C CA . PHE A 1 208 ? 1.234 -2.896 -0.081 1 98.94 208 PHE A CA 1
ATOM 1586 C C . PHE A 1 208 ? 1.619 -4.117 -0.91 1 98.94 208 PHE A C 1
ATOM 1588 O O . PHE A 1 208 ? 2.65 -4.113 -1.586 1 98.94 208 PHE A O 1
ATOM 1595 N N . VAL A 1 209 ? 0.798 -5.152 -0.857 1 98.94 209 VAL A N 1
ATOM 1596 C CA . VAL A 1 209 ? 1.08 -6.41 -1.538 1 98.94 209 VAL A CA 1
ATOM 1597 C C . VAL A 1 209 ? 1.177 -6.176 -3.043 1 98.94 209 VAL A C 1
ATOM 1599 O O . VAL A 1 209 ? 2.053 -6.73 -3.711 1 98.94 209 VAL A O 1
ATOM 1602 N N . ASP A 1 210 ? 0.274 -5.379 -3.57 1 98.94 210 ASP A N 1
ATOM 1603 C CA . ASP A 1 210 ? 0.275 -5.07 -4.996 1 98.94 210 ASP A CA 1
ATOM 1604 C C . ASP A 1 210 ? 1.579 -4.391 -5.41 1 98.94 210 ASP A C 1
ATOM 1606 O O . ASP A 1 210 ? 2.23 -4.816 -6.367 1 98.94 210 ASP A O 1
ATOM 1610 N N . PHE A 1 211 ? 1.967 -3.342 -4.664 1 98.94 211 PHE A N 1
ATOM 1611 C CA . PHE A 1 211 ? 3.182 -2.602 -4.98 1 98.94 211 PHE A CA 1
ATOM 1612 C C . PHE A 1 211 ? 4.41 -3.492 -4.84 1 98.94 211 PHE A C 1
ATOM 1614 O O . PHE A 1 211 ? 5.301 -3.473 -5.691 1 98.94 211 PHE A O 1
ATOM 1621 N N . PHE A 1 212 ? 4.492 -4.273 -3.725 1 98.94 212 PHE A N 1
ATOM 1622 C CA . PHE A 1 212 ? 5.586 -5.203 -3.479 1 98.94 212 PHE A CA 1
ATOM 1623 C C . PHE A 1 212 ? 5.762 -6.156 -4.656 1 98.94 212 PHE A C 1
ATOM 1625 O O . PHE A 1 212 ? 6.879 -6.367 -5.133 1 98.94 212 PHE A O 1
ATOM 1632 N N . SER A 1 213 ? 4.637 -6.656 -5.188 1 98.94 213 SER A N 1
ATOM 1633 C CA . SER A 1 213 ? 4.633 -7.641 -6.27 1 98.94 213 SER A CA 1
ATOM 1634 C C . SER A 1 213 ? 5.141 -7.031 -7.57 1 98.94 213 SER A C 1
ATOM 1636 O O . SER A 1 213 ? 5.992 -7.613 -8.242 1 98.94 213 SER A O 1
ATOM 1638 N N . ARG A 1 214 ? 4.617 -5.883 -7.871 1 98.88 214 ARG A N 1
ATOM 1639 C CA . ARG A 1 214 ? 4.969 -5.227 -9.125 1 98.88 214 ARG A CA 1
ATOM 1640 C C . ARG A 1 214 ? 6.445 -4.844 -9.148 1 98.88 214 ARG A C 1
ATOM 1642 O O . ARG A 1 214 ? 7.121 -5.02 -10.164 1 98.88 214 ARG A O 1
ATOM 1649 N N . CYS A 1 215 ? 6.914 -4.312 -8.023 1 98.88 215 CYS A N 1
ATOM 1650 C CA . CYS A 1 215 ? 8.32 -3.945 -7.93 1 98.88 215 CYS A CA 1
ATOM 1651 C C . CYS A 1 215 ? 9.211 -5.176 -8.039 1 98.88 215 CYS A C 1
ATOM 1653 O O . CYS A 1 215 ? 10.219 -5.152 -8.758 1 98.88 215 CYS A O 1
ATOM 1655 N N . LEU A 1 216 ? 8.82 -6.199 -7.34 1 98.94 216 LEU A N 1
ATOM 1656 C CA . LEU A 1 216 ? 9.625 -7.418 -7.332 1 98.94 216 LEU A CA 1
ATOM 1657 C C . LEU A 1 216 ? 9.711 -8.023 -8.727 1 98.94 216 LEU A C 1
ATOM 1659 O O . LEU A 1 216 ? 10.75 -8.562 -9.109 1 98.94 216 LEU A O 1
ATOM 1663 N N . HIS A 1 217 ? 8.625 -8.023 -9.469 1 98.88 217 HIS A N 1
ATOM 1664 C CA . HIS A 1 217 ? 8.641 -8.516 -10.836 1 98.88 217 HIS A CA 1
ATOM 1665 C C . HIS A 1 217 ? 9.672 -7.777 -11.68 1 98.88 217 HIS A C 1
ATOM 1667 O O . HIS A 1 217 ? 10.453 -8.398 -12.398 1 98.88 217 HIS A O 1
ATOM 1673 N N . GLU A 1 218 ? 9.68 -6.465 -11.555 1 98.69 218 GLU A N 1
ATOM 1674 C CA . GLU A 1 218 ? 10.609 -5.652 -12.336 1 98.69 218 GLU A CA 1
ATOM 1675 C C . GLU A 1 218 ? 12.055 -5.93 -11.938 1 98.69 218 GLU A C 1
ATOM 1677 O O . GLU A 1 218 ? 12.953 -5.918 -12.781 1 98.69 218 GLU A O 1
ATOM 1682 N N . GLU A 1 219 ? 12.273 -6.18 -10.68 1 98.75 219 GLU A N 1
ATOM 1683 C CA . GLU A 1 219 ? 13.617 -6.398 -10.164 1 98.75 219 GLU A CA 1
ATOM 1684 C C . GLU A 1 219 ? 14.18 -7.73 -10.648 1 98.75 219 GLU A C 1
ATOM 1686 O O . GLU A 1 219 ? 15.391 -7.863 -10.844 1 98.75 219 GLU A O 1
ATOM 1691 N N . TYR A 1 220 ? 13.273 -8.719 -10.875 1 98.75 220 TYR A N 1
ATOM 1692 C CA . TYR A 1 220 ? 13.828 -10.062 -11.016 1 98.75 220 TYR A CA 1
ATOM 1693 C C . TYR A 1 220 ? 13.398 -10.703 -12.32 1 98.75 220 TYR A C 1
ATOM 1695 O O . TYR A 1 220 ? 13.797 -11.828 -12.641 1 98.75 220 TYR A O 1
ATOM 1703 N N . LYS A 1 221 ? 12.578 -10.016 -13.125 1 98.19 221 LYS A N 1
ATOM 1704 C CA . LYS A 1 221 ? 12.125 -10.594 -14.383 1 98.19 221 LYS A CA 1
ATOM 1705 C C . LYS A 1 221 ? 13.305 -10.938 -15.281 1 98.19 221 LYS A C 1
ATOM 1707 O O . LYS A 1 221 ? 13.273 -11.938 -16 1 98.19 221 LYS A O 1
ATOM 1712 N N . SER A 1 222 ? 14.352 -10.133 -15.195 1 97.75 222 SER A N 1
ATOM 1713 C CA . SER A 1 222 ? 15.531 -10.375 -16.016 1 97.75 222 SER A CA 1
ATOM 1714 C C . SER A 1 222 ? 16.297 -11.594 -15.531 1 97.75 222 SER A C 1
ATOM 1716 O O . SER A 1 222 ? 17.172 -12.109 -16.234 1 97.75 222 SER A O 1
ATOM 1718 N N . LYS A 1 223 ? 16.016 -12.055 -14.328 1 98.06 223 LYS A N 1
ATOM 1719 C CA . LYS A 1 223 ? 16.688 -13.219 -13.758 1 98.06 223 LYS A CA 1
ATOM 1720 C C . LYS A 1 223 ? 15.828 -14.477 -13.898 1 98.06 223 LYS A C 1
ATOM 1722 O O . LYS A 1 223 ? 16.078 -15.484 -13.242 1 98.06 223 LYS A O 1
ATOM 1727 N N . GLY A 1 224 ? 14.766 -14.352 -14.656 1 98.12 224 GLY A N 1
ATOM 1728 C CA . GLY A 1 224 ? 13.953 -15.523 -14.961 1 98.12 224 GLY A CA 1
ATOM 1729 C C . GLY A 1 224 ? 12.812 -15.727 -13.992 1 98.12 224 GLY A C 1
ATOM 1730 O O . GLY A 1 224 ? 12.156 -16.781 -14 1 98.12 224 GLY A O 1
ATOM 1731 N N . ILE A 1 225 ? 12.609 -14.797 -13.125 1 98.75 225 ILE A N 1
ATOM 1732 C CA . ILE A 1 225 ? 11.547 -14.922 -12.125 1 98.75 225 ILE A CA 1
ATOM 1733 C C . ILE A 1 225 ? 10.328 -14.109 -12.57 1 98.75 225 ILE A C 1
ATOM 1735 O O . ILE A 1 225 ? 10.461 -12.969 -13.008 1 98.75 225 ILE A O 1
ATOM 1739 N N . PHE A 1 226 ? 9.18 -14.711 -12.578 1 98.81 226 PHE A N 1
ATOM 1740 C CA . PHE A 1 226 ? 7.926 -14.023 -12.867 1 98.81 226 PHE A CA 1
ATOM 1741 C C . PHE A 1 226 ? 7.113 -13.82 -11.594 1 98.81 226 PHE A C 1
ATOM 1743 O O . PHE A 1 226 ? 6.734 -14.781 -10.93 1 98.81 226 PHE A O 1
ATOM 1750 N N . VAL A 1 227 ? 6.918 -12.602 -11.172 1 98.94 227 VAL A N 1
ATOM 1751 C CA . VAL A 1 227 ? 6.094 -12.266 -10.016 1 98.94 227 VAL A CA 1
ATOM 1752 C C . VAL A 1 227 ? 4.781 -11.633 -10.477 1 98.94 227 VAL A C 1
ATOM 1754 O O . VAL A 1 227 ? 4.785 -10.719 -11.305 1 98.94 227 VAL A O 1
ATOM 1757 N N . GLN A 1 228 ? 3.699 -12.141 -9.977 1 98.88 228 GLN A N 1
ATOM 1758 C CA . GLN A 1 228 ? 2.379 -11.68 -10.383 1 98.88 228 GLN A CA 1
ATOM 1759 C C . GLN A 1 228 ? 1.581 -11.164 -9.188 1 98.88 228 GLN A C 1
ATOM 1761 O O . GLN A 1 228 ? 1.561 -11.797 -8.133 1 98.88 228 GLN A O 1
ATOM 1766 N N . SER A 1 229 ? 1.051 -9.953 -9.32 1 98.88 229 SER A N 1
ATOM 1767 C CA . SER A 1 229 ? 0.048 -9.438 -8.398 1 98.88 229 SER A CA 1
ATOM 1768 C C . SER A 1 229 ? -1.359 -9.836 -8.828 1 98.88 229 SER A C 1
ATOM 1770 O O . SER A 1 229 ? -1.823 -9.43 -9.898 1 98.88 229 SER A O 1
ATOM 1772 N N . VAL A 1 230 ? -2.023 -10.664 -8.07 1 98.88 230 VAL A N 1
ATOM 1773 C CA . VAL A 1 230 ? -3.387 -11.094 -8.359 1 98.88 230 VAL A CA 1
ATOM 1774 C C . VAL A 1 230 ? -4.371 -10.312 -7.488 1 98.88 230 VAL A C 1
ATOM 1776 O O . VAL A 1 230 ? -4.293 -10.367 -6.258 1 98.88 230 VAL A O 1
ATOM 1779 N N . LEU A 1 231 ? -5.273 -9.57 -8.125 1 98.75 231 LEU A N 1
ATOM 1780 C CA . LEU A 1 231 ? -6.141 -8.633 -7.418 1 98.75 231 LEU A CA 1
ATOM 1781 C C . LEU A 1 231 ? -7.609 -9 -7.617 1 98.75 231 LEU A C 1
ATOM 1783 O O . LEU A 1 231 ? -8.344 -8.281 -8.305 1 98.75 231 LEU A O 1
ATOM 1787 N N . PRO A 1 232 ? -8.023 -10.055 -6.988 1 98.44 232 PRO A N 1
ATOM 1788 C CA . PRO A 1 232 ? -9.43 -10.453 -7.137 1 98.44 232 PRO A CA 1
ATOM 1789 C C . PRO A 1 232 ? -10.391 -9.453 -6.508 1 98.44 232 PRO A C 1
ATOM 1791 O O . PRO A 1 232 ? -10.039 -8.773 -5.543 1 98.44 232 PRO A O 1
ATOM 1794 N N . TYR A 1 233 ? -11.57 -9.359 -7.145 1 97.94 233 TYR A N 1
ATOM 1795 C CA . TYR A 1 233 ? -12.734 -8.891 -6.398 1 97.94 233 TYR A CA 1
ATOM 1796 C C . TYR A 1 233 ? -13.289 -10 -5.516 1 97.94 233 TYR A C 1
ATOM 1798 O O . TYR A 1 233 ? -12.555 -10.898 -5.094 1 97.94 233 TYR A O 1
ATOM 1806 N N . PHE A 1 234 ? -14.539 -9.938 -5.082 1 97.06 234 PHE A N 1
ATOM 1807 C CA . PHE A 1 234 ? -15.102 -10.93 -4.18 1 97.06 234 PHE A CA 1
ATOM 1808 C C . PHE A 1 234 ? -15.094 -12.312 -4.824 1 97.06 234 PHE A C 1
ATOM 1810 O O . PHE A 1 234 ? -15.484 -12.461 -5.984 1 97.06 234 PHE A O 1
ATOM 1817 N N . VAL A 1 235 ? -14.516 -13.219 -4.207 1 97.75 235 VAL A N 1
ATOM 1818 C CA . VAL A 1 235 ? -14.594 -14.648 -4.512 1 97.75 235 VAL A CA 1
ATOM 1819 C C . VAL A 1 235 ? -15.383 -15.367 -3.418 1 97.75 235 VAL A C 1
ATOM 1821 O O . VAL A 1 235 ? -15.242 -15.055 -2.234 1 97.75 235 VAL A O 1
ATOM 1824 N N . ALA A 1 236 ? -16.234 -16.281 -3.805 1 96.94 236 ALA A N 1
ATOM 1825 C CA . ALA A 1 236 ? -17.047 -16.984 -2.824 1 96.94 236 ALA A CA 1
ATOM 1826 C C . ALA A 1 236 ? -16.188 -17.875 -1.917 1 96.94 236 ALA A C 1
ATOM 1828 O O . ALA A 1 236 ? -15.844 -19 -2.281 1 96.94 236 ALA A O 1
ATOM 1829 N N . THR A 1 237 ? -15.82 -17.375 -0.783 1 94 237 THR A N 1
ATOM 1830 C CA . THR A 1 237 ? -14.984 -18.031 0.214 1 94 237 THR A CA 1
ATOM 1831 C C . THR A 1 237 ? -15.438 -17.672 1.625 1 94 237 THR A C 1
ATOM 1833 O O . THR A 1 237 ? -16.281 -16.781 1.805 1 94 237 THR A O 1
ATOM 1836 N N . LYS A 1 238 ? -14.867 -18.359 2.545 1 84.5 238 LYS A N 1
ATOM 1837 C CA . LYS A 1 238 ? -15.164 -18.062 3.945 1 84.5 238 LYS A CA 1
ATOM 1838 C C . LYS A 1 238 ? -14.695 -16.672 4.332 1 84.5 238 LYS A C 1
ATOM 1840 O O . LYS A 1 238 ? -15.367 -15.961 5.082 1 84.5 238 LYS A O 1
ATOM 1845 N N . LEU A 1 239 ? -13.594 -16.266 3.869 1 83.38 239 LEU A N 1
ATOM 1846 C CA . LEU A 1 239 ? -13.039 -14.961 4.176 1 83.38 239 LEU A CA 1
ATOM 1847 C C . LEU A 1 239 ? -13.992 -13.852 3.74 1 83.38 239 LEU A C 1
ATOM 1849 O O . LEU A 1 239 ? -14.18 -12.875 4.465 1 83.38 239 LEU A O 1
ATOM 1853 N N . ALA A 1 240 ? -14.594 -14.023 2.574 1 87.69 240 ALA A N 1
ATOM 1854 C CA . ALA A 1 240 ? -15.508 -13.016 2.037 1 87.69 240 ALA A CA 1
ATOM 1855 C C . ALA A 1 240 ? -16.906 -13.195 2.605 1 87.69 240 ALA A C 1
ATOM 1857 O O . ALA A 1 240 ? -17.797 -12.359 2.371 1 87.69 240 ALA A O 1
ATOM 1858 N N . LYS A 1 241 ? -17.156 -14.328 3.361 1 88.69 241 LYS A N 1
ATOM 1859 C CA . LYS A 1 241 ? -18.453 -14.664 3.943 1 88.69 241 LYS A CA 1
ATOM 1860 C C . LYS A 1 241 ? -19.531 -14.766 2.865 1 88.69 241 LYS A C 1
ATOM 1862 O O . LYS A 1 241 ? -20.625 -14.227 3.023 1 88.69 241 LYS A O 1
ATOM 1867 N N . ILE A 1 242 ? -19.078 -15.273 1.743 1 88.94 242 ILE A N 1
ATOM 1868 C CA . ILE A 1 242 ? -19.984 -15.508 0.634 1 88.94 242 ILE A CA 1
ATOM 1869 C C . ILE A 1 242 ? -20.109 -17.016 0.378 1 88.94 242 ILE A C 1
ATOM 1871 O O . ILE A 1 242 ? -19.125 -17.688 0.074 1 88.94 242 ILE A O 1
ATOM 1875 N N . ARG A 1 243 ? -21.359 -17.547 0.423 1 87.31 243 ARG A N 1
ATOM 1876 C CA . ARG A 1 243 ? -21.594 -19 0.351 1 87.31 243 ARG A CA 1
ATOM 1877 C C . ARG A 1 243 ? -21.906 -19.422 -1.075 1 87.31 243 ARG A C 1
ATOM 1879 O O . ARG A 1 243 ? -21.438 -20.469 -1.541 1 87.31 243 ARG A O 1
ATOM 1886 N N . LYS A 1 244 ? -22.641 -18.625 -1.717 1 93.62 244 LYS A N 1
ATOM 1887 C CA . LYS A 1 244 ? -23.109 -19.016 -3.045 1 93.62 244 LYS A CA 1
ATOM 1888 C C . LYS A 1 244 ? -22.406 -18.203 -4.133 1 93.62 244 LYS A C 1
ATOM 1890 O O . LYS A 1 244 ? -22.484 -16.984 -4.148 1 93.62 244 LYS A O 1
ATOM 1895 N N . PRO A 1 245 ? -21.75 -18.906 -5.008 1 96.94 245 PRO A N 1
ATOM 1896 C CA . PRO A 1 245 ? -21.078 -18.203 -6.094 1 96.94 245 PRO A CA 1
ATOM 1897 C C . PRO A 1 245 ? -22.047 -17.562 -7.082 1 96.94 245 PRO A C 1
ATOM 1899 O O . PRO A 1 245 ? -23.156 -18.062 -7.281 1 96.94 245 PRO A O 1
ATOM 1902 N N . THR A 1 246 ? -21.719 -16.469 -7.605 1 96.88 246 THR A N 1
ATOM 1903 C CA . THR A 1 246 ? -22.375 -15.789 -8.711 1 96.88 246 THR A CA 1
ATOM 1904 C C . THR A 1 246 ? -21.359 -15.43 -9.797 1 96.88 246 THR A C 1
ATOM 1906 O O . THR A 1 246 ? -20.172 -15.727 -9.664 1 96.88 246 THR A O 1
ATOM 1909 N N . LEU A 1 247 ? -21.828 -14.898 -10.867 1 96.69 247 LEU A N 1
ATOM 1910 C CA . LEU A 1 247 ? -20.938 -14.562 -11.984 1 96.69 247 LEU A CA 1
ATOM 1911 C C . LEU A 1 247 ? -19.875 -13.57 -11.547 1 96.69 247 LEU A C 1
ATOM 1913 O O . LEU A 1 247 ? -18.703 -13.695 -11.938 1 96.69 247 LEU A O 1
ATOM 1917 N N . ASP A 1 248 ? -20.234 -12.555 -10.781 1 96.88 248 ASP A N 1
ATOM 1918 C CA . ASP A 1 248 ? -19.281 -11.547 -10.336 1 96.88 248 ASP A CA 1
ATOM 1919 C C . ASP A 1 248 ? -18.547 -11.992 -9.07 1 96.88 248 ASP A C 1
ATOM 1921 O O . ASP A 1 248 ? -17.578 -11.359 -8.648 1 96.88 248 ASP A O 1
ATOM 1925 N N . LYS A 1 249 ? -19.062 -13.039 -8.367 1 97.94 249 LYS A N 1
ATOM 1926 C CA . LYS A 1 249 ? -18.453 -13.664 -7.195 1 97.94 249 LYS A CA 1
ATOM 1927 C C . LYS A 1 249 ? -18.234 -15.156 -7.422 1 97.94 249 LYS A C 1
ATOM 1929 O O . LYS A 1 249 ? -18.875 -15.984 -6.781 1 97.94 249 LYS A O 1
ATOM 1934 N N . PRO A 1 250 ? -17.219 -15.453 -8.227 1 98.44 250 PRO A N 1
ATOM 1935 C CA . PRO A 1 250 ? -17.016 -16.844 -8.609 1 98.44 250 PRO A CA 1
ATOM 1936 C C . PRO A 1 250 ? -16.562 -17.719 -7.434 1 98.44 250 PRO A C 1
ATOM 1938 O O . PRO A 1 250 ? -16.156 -17.203 -6.395 1 98.44 250 PRO A O 1
ATOM 1941 N N . SER A 1 251 ? -16.75 -19.031 -7.613 1 98.12 251 SER A N 1
ATOM 1942 C CA . SER A 1 251 ? -16.156 -19.953 -6.652 1 98.12 251 SER A CA 1
ATOM 1943 C C . SER A 1 251 ? -14.625 -19.859 -6.672 1 98.12 251 SER A C 1
ATOM 1945 O O . SER A 1 251 ? -14.047 -19.391 -7.652 1 98.12 251 SER A O 1
ATOM 1947 N N . ALA A 1 252 ? -14.016 -20.281 -5.621 1 98.38 252 ALA A N 1
ATOM 1948 C CA . ALA A 1 252 ? -12.562 -20.281 -5.562 1 98.38 252 ALA A CA 1
ATOM 1949 C C . ALA A 1 252 ? -11.969 -21.109 -6.695 1 98.38 252 ALA A C 1
ATOM 1951 O O . ALA A 1 252 ? -10.969 -20.719 -7.309 1 98.38 252 ALA A O 1
ATOM 1952 N N . GLU A 1 253 ? -12.555 -22.219 -7.016 1 98 253 GLU A N 1
ATOM 1953 C CA . GLU A 1 253 ? -12.086 -23.109 -8.07 1 98 253 GLU A CA 1
ATOM 1954 C C . GLU A 1 253 ? -12.141 -22.422 -9.43 1 98 253 GLU A C 1
ATOM 1956 O O . GLU A 1 253 ? -11.156 -22.438 -10.18 1 98 253 GLU A O 1
ATOM 1961 N N . THR A 1 254 ? -13.297 -21.812 -9.719 1 98.25 254 THR A N 1
ATOM 1962 C CA . THR A 1 254 ? -13.469 -21.109 -10.992 1 98.25 254 THR A CA 1
ATOM 1963 C C . THR A 1 254 ? -12.469 -19.969 -11.117 1 98.25 254 THR A C 1
ATOM 1965 O O . THR A 1 254 ? -11.867 -19.766 -12.18 1 98.25 254 THR A O 1
ATOM 1968 N N . PHE A 1 255 ? -12.32 -19.266 -10.055 1 98.62 255 PHE A N 1
ATOM 1969 C CA . PHE A 1 255 ? -11.414 -18.125 -10.039 1 98.62 255 PHE A CA 1
ATOM 1970 C C . PHE A 1 255 ? -9.984 -18.578 -10.312 1 98.62 255 PHE A C 1
ATOM 1972 O O . PHE A 1 255 ? -9.312 -18.016 -11.18 1 98.62 255 PHE A O 1
ATOM 1979 N N . VAL A 1 256 ? -9.492 -19.562 -9.586 1 98.75 256 VAL A N 1
ATOM 1980 C CA . VAL A 1 256 ? -8.094 -19.984 -9.656 1 98.75 256 VAL A CA 1
ATOM 1981 C C . VAL A 1 256 ? -7.809 -20.609 -11.016 1 98.75 256 VAL A C 1
ATOM 1983 O O . VAL A 1 256 ? -6.734 -20.406 -11.586 1 98.75 256 VAL A O 1
ATOM 1986 N N . LYS A 1 257 ? -8.758 -21.359 -11.57 1 97.88 257 LYS A N 1
ATOM 1987 C CA . LYS A 1 257 ? -8.602 -21.938 -12.906 1 97.88 257 LYS A CA 1
ATOM 1988 C C . LYS A 1 257 ? -8.375 -20.844 -13.953 1 97.88 257 LYS A C 1
ATOM 1990 O O . LYS A 1 257 ? -7.625 -21.031 -14.906 1 97.88 257 LYS A O 1
ATOM 1995 N N . SER A 1 258 ? -9.055 -19.781 -13.727 1 98.06 258 SER A N 1
ATOM 1996 C CA . SER A 1 258 ? -8.906 -18.641 -14.625 1 98.06 258 SER A CA 1
ATOM 1997 C C . SER A 1 258 ? -7.594 -17.906 -14.367 1 98.06 258 SER A C 1
ATOM 1999 O O . SER A 1 258 ? -6.84 -17.625 -15.305 1 98.06 258 SER A O 1
ATOM 2001 N N . ALA A 1 259 ? -7.305 -17.594 -13.133 1 98.56 259 ALA A N 1
ATOM 2002 C CA . ALA A 1 259 ? -6.172 -16.766 -12.734 1 98.56 259 ALA A CA 1
ATOM 2003 C C . ALA A 1 259 ? -4.852 -17.422 -13.117 1 98.56 259 ALA A C 1
ATOM 2005 O O . ALA A 1 259 ? -3.924 -16.75 -13.578 1 98.56 259 ALA A O 1
ATOM 2006 N N . ILE A 1 260 ? -4.754 -18.75 -12.93 1 98.31 260 ILE A N 1
ATOM 2007 C CA . ILE A 1 260 ? -3.482 -19.438 -13.125 1 98.31 260 ILE A CA 1
ATOM 2008 C C . ILE A 1 260 ? -3.092 -19.391 -14.594 1 98.31 260 ILE A C 1
ATOM 2010 O O . ILE A 1 260 ? -1.907 -19.453 -14.938 1 98.31 260 ILE A O 1
ATOM 2014 N N . LYS A 1 261 ? -4.031 -19.219 -15.508 1 97.62 261 LYS A N 1
ATOM 2015 C CA . LYS A 1 261 ? -3.777 -19.188 -16.938 1 97.62 261 LYS A CA 1
ATOM 2016 C C . LYS A 1 261 ? -3.205 -17.828 -17.359 1 97.62 261 LYS A C 1
ATOM 2018 O O . LYS A 1 261 ? -2.713 -17.688 -18.484 1 97.62 261 LYS A O 1
ATOM 2023 N N . THR A 1 262 ? -3.273 -16.859 -16.469 1 98.25 262 THR A N 1
ATOM 2024 C CA . THR A 1 262 ? -2.75 -15.539 -16.781 1 98.25 262 THR A CA 1
ATOM 2025 C C . THR A 1 262 ? -1.258 -15.461 -16.469 1 98.25 262 THR A C 1
ATOM 2027 O O . THR A 1 262 ? -0.591 -14.492 -16.859 1 98.25 262 THR A O 1
ATOM 2030 N N . VAL A 1 263 ? -0.703 -16.453 -15.789 1 98.38 263 VAL A N 1
ATOM 2031 C CA . VAL A 1 263 ? 0.707 -16.453 -15.414 1 98.38 263 VAL A CA 1
ATOM 2032 C C . VAL A 1 263 ? 1.575 -16.391 -16.672 1 98.38 263 VAL A C 1
ATOM 2034 O O . VAL A 1 263 ? 1.343 -17.141 -17.625 1 98.38 263 VAL A O 1
ATOM 2037 N N . GLY A 1 264 ? 2.553 -15.484 -16.688 1 97.06 264 GLY A N 1
ATOM 2038 C CA . GLY A 1 264 ? 3.414 -15.32 -17.844 1 97.06 264 GLY A CA 1
ATOM 2039 C C . GLY A 1 264 ? 2.875 -14.32 -18.844 1 97.06 264 GLY A C 1
ATOM 2040 O O . GLY A 1 264 ? 3.602 -13.875 -19.734 1 97.06 264 GLY A O 1
ATOM 2041 N N . LEU A 1 265 ? 1.611 -13.992 -18.719 1 96.81 265 LEU A N 1
ATOM 2042 C CA . LEU A 1 265 ? 0.976 -13.07 -19.656 1 96.81 265 LEU A CA 1
ATOM 2043 C C . LEU A 1 265 ? 0.804 -11.688 -19.031 1 96.81 265 LEU A C 1
ATOM 2045 O O . LEU A 1 265 ? 1.016 -10.672 -19.688 1 96.81 265 LEU A O 1
ATOM 2049 N N . GLN A 1 266 ? 0.43 -11.664 -17.766 1 97.12 266 GLN A N 1
ATOM 2050 C CA . GLN A 1 266 ? 0.219 -10.414 -17.047 1 97.12 266 GLN A CA 1
ATOM 2051 C C . GLN A 1 266 ? 0.861 -10.469 -15.664 1 97.12 266 GLN A C 1
ATOM 2053 O O . GLN A 1 266 ? 0.568 -11.359 -14.867 1 97.12 266 GLN A O 1
ATOM 2058 N N . SER A 1 267 ? 1.67 -9.492 -15.367 1 97.88 267 SER A N 1
ATOM 2059 C CA . SER A 1 267 ? 2.291 -9.43 -14.047 1 97.88 267 SER A CA 1
ATOM 2060 C C . SER A 1 267 ? 1.345 -8.828 -13.016 1 97.88 267 SER A C 1
ATOM 2062 O O . SER A 1 267 ? 1.589 -8.922 -11.812 1 97.88 267 SER A O 1
ATOM 2064 N N . ARG A 1 268 ? 0.32 -8.18 -13.453 1 98.12 268 ARG A N 1
ATOM 2065 C CA . ARG A 1 268 ? -0.754 -7.633 -12.625 1 98.12 268 ARG A CA 1
ATOM 2066 C C . ARG A 1 268 ? -2.121 -7.977 -13.211 1 98.12 268 ARG A C 1
ATOM 2068 O O . ARG A 1 268 ? -2.414 -7.633 -14.359 1 98.12 268 ARG A O 1
ATOM 2075 N N . THR A 1 269 ? -2.973 -8.68 -12.445 1 98.38 269 THR A N 1
ATOM 2076 C CA . THR A 1 269 ? -4.219 -9.18 -13.016 1 98.38 269 THR A CA 1
ATOM 2077 C C . THR A 1 269 ? -5.301 -9.281 -11.945 1 98.38 269 THR A C 1
ATOM 2079 O O . THR A 1 269 ? -4.996 -9.43 -10.758 1 98.38 269 THR A O 1
ATOM 2082 N N . THR A 1 270 ? -6.527 -9.219 -12.398 1 98.31 270 THR A N 1
ATOM 2083 C CA . THR A 1 270 ? -7.637 -9.492 -11.492 1 98.31 270 THR A CA 1
ATOM 2084 C C . THR A 1 270 ? -7.961 -10.984 -11.461 1 98.31 270 THR A C 1
ATOM 2086 O O . THR A 1 270 ? -8.797 -11.422 -10.672 1 98.31 270 THR A O 1
ATOM 2089 N N . GLY A 1 271 ? -7.328 -11.773 -12.281 1 98.31 271 GLY A N 1
ATOM 2090 C CA . GLY A 1 271 ? -7.379 -13.227 -12.258 1 98.31 271 GLY A CA 1
ATOM 2091 C C . GLY A 1 271 ? -8.617 -13.789 -12.93 1 98.31 271 GLY A C 1
ATOM 2092 O O . GLY A 1 271 ? -8.688 -14.984 -13.219 1 98.31 271 GLY A O 1
ATOM 2093 N N . TYR A 1 272 ? -9.609 -12.977 -13.203 1 98.06 272 TYR A N 1
ATOM 2094 C CA . TYR A 1 272 ? -10.922 -13.367 -13.695 1 98.06 272 TYR A CA 1
ATOM 2095 C C . TYR A 1 272 ? -11.508 -12.297 -14.609 1 98.06 272 TYR A C 1
ATOM 2097 O O . TYR A 1 272 ? -11.461 -11.109 -14.297 1 98.06 272 TYR A O 1
ATOM 2105 N N . LEU A 1 273 ? -12.031 -12.703 -15.812 1 97.06 273 LEU A N 1
ATOM 2106 C CA . LEU A 1 273 ? -12.469 -11.773 -16.844 1 97.06 273 LEU A CA 1
ATOM 2107 C C . LEU A 1 273 ? -13.492 -10.789 -16.297 1 97.06 273 LEU A C 1
ATOM 2109 O O . LEU A 1 273 ? -13.398 -9.586 -16.562 1 97.06 273 LEU A O 1
ATOM 2113 N N . ILE A 1 274 ? -14.508 -11.289 -15.617 1 97.81 274 ILE A N 1
ATOM 2114 C CA . ILE A 1 274 ? -15.57 -10.43 -15.086 1 97.81 274 ILE A CA 1
ATOM 2115 C C . ILE A 1 274 ? -14.969 -9.422 -14.109 1 97.81 274 ILE A C 1
ATOM 2117 O O . ILE A 1 274 ? -15.367 -8.25 -14.094 1 97.81 274 ILE A O 1
ATOM 2121 N N . HIS A 1 275 ? -14.016 -9.883 -13.234 1 98.38 275 HIS A N 1
ATOM 2122 C CA . HIS A 1 275 ? -13.328 -8.977 -12.328 1 98.38 275 HIS A CA 1
ATOM 2123 C C . HIS A 1 275 ? -12.547 -7.914 -13.094 1 98.38 275 HIS A C 1
ATOM 2125 O O . HIS A 1 275 ? -12.438 -6.77 -12.648 1 98.38 275 HIS A O 1
ATOM 2131 N N . ALA A 1 276 ? -11.961 -8.305 -14.25 1 97.5 276 ALA A N 1
ATOM 2132 C CA . ALA A 1 276 ? -11.234 -7.344 -15.086 1 97.5 276 ALA A CA 1
ATOM 2133 C C . ALA A 1 276 ? -12.172 -6.25 -15.602 1 97.5 276 ALA A C 1
ATOM 2135 O O . ALA A 1 276 ? -11.805 -5.074 -15.633 1 97.5 276 ALA A O 1
ATOM 2136 N N . VAL A 1 277 ? -13.359 -6.66 -16.016 1 96.25 277 VAL A N 1
ATOM 2137 C CA . VAL A 1 277 ? -14.359 -5.711 -16.484 1 96.25 277 VAL A CA 1
ATOM 2138 C C . VAL A 1 277 ? -14.766 -4.77 -15.352 1 96.25 277 VAL A C 1
ATOM 2140 O O . VAL A 1 277 ? -14.844 -3.555 -15.547 1 96.25 277 VAL A O 1
ATOM 2143 N N . MET A 1 278 ? -15.008 -5.348 -14.18 1 96.75 278 MET A N 1
ATOM 2144 C CA . MET A 1 278 ? -15.359 -4.543 -13.016 1 96.75 278 MET A CA 1
ATOM 2145 C C . MET A 1 278 ? -14.266 -3.529 -12.703 1 96.75 278 MET A C 1
ATOM 2147 O O . MET A 1 278 ? -14.547 -2.367 -12.414 1 96.75 278 MET A O 1
ATOM 2151 N N . GLY A 1 279 ? -13.039 -4.012 -12.742 1 95.88 279 GLY A N 1
ATOM 2152 C CA . GLY A 1 279 ? -11.914 -3.121 -12.523 1 95.88 279 GLY A CA 1
ATOM 2153 C C . GLY A 1 279 ? -11.852 -1.98 -13.516 1 95.88 279 GLY A C 1
ATOM 2154 O O . GLY A 1 279 ? -11.57 -0.838 -13.148 1 95.88 279 GLY A O 1
ATOM 2155 N N . SER A 1 280 ? -12.133 -2.254 -14.797 1 93.56 280 SER A N 1
ATOM 2156 C CA . SER A 1 280 ? -12.133 -1.236 -15.844 1 93.56 280 SER A CA 1
ATOM 2157 C C . SER A 1 280 ? -13.219 -0.19 -15.602 1 93.56 280 SER A C 1
ATOM 2159 O O . SER A 1 280 ? -12.992 1.005 -15.805 1 93.56 280 SER A O 1
ATOM 2161 N N . VAL A 1 281 ? -14.367 -0.584 -15.172 1 93.44 281 VAL A N 1
ATOM 2162 C CA . VAL A 1 281 ? -15.469 0.324 -14.883 1 93.44 281 VAL A CA 1
ATOM 2163 C C . VAL A 1 281 ? -15.109 1.215 -13.695 1 93.44 281 VAL A C 1
ATOM 2165 O O . VAL A 1 281 ? -15.312 2.43 -13.734 1 93.44 281 VAL A O 1
ATOM 2168 N N . ASN A 1 282 ? -14.547 0.643 -12.672 1 93.38 282 ASN A N 1
ATOM 2169 C CA . ASN A 1 282 ? -14.172 1.39 -11.477 1 93.38 282 ASN A CA 1
ATOM 2170 C C . ASN A 1 282 ? -13.094 2.422 -11.773 1 93.38 282 ASN A C 1
ATOM 2172 O O . ASN A 1 282 ? -13.055 3.49 -11.164 1 93.38 282 ASN A O 1
ATOM 2176 N N . SER A 1 283 ? -12.281 2.08 -12.727 1 89.06 283 SER A N 1
ATOM 2177 C CA . SER A 1 283 ? -11.148 2.947 -13.023 1 89.06 283 SER A CA 1
ATOM 2178 C C . SER A 1 283 ? -11.594 4.219 -13.734 1 89.06 283 SER A C 1
ATOM 2180 O O . SER A 1 283 ? -10.875 5.219 -13.734 1 89.06 283 SER A O 1
ATOM 2182 N N . ILE A 1 284 ? -12.727 4.23 -14.336 1 91.19 284 ILE A N 1
ATOM 2183 C CA . ILE A 1 284 ? -13.156 5.387 -15.109 1 91.19 284 ILE A CA 1
ATOM 2184 C C . ILE A 1 284 ? -14.078 6.266 -14.266 1 91.19 284 ILE A C 1
ATOM 2186 O O . ILE A 1 284 ? -14.344 7.418 -14.625 1 91.19 284 ILE A O 1
ATOM 2190 N N . LEU A 1 285 ? -14.555 5.746 -13.148 1 93.44 285 LEU A N 1
ATOM 2191 C CA . LEU A 1 285 ? -15.445 6.512 -12.281 1 93.44 285 LEU A CA 1
ATOM 2192 C C . LEU A 1 285 ? -14.695 7.645 -11.594 1 93.44 285 LEU A C 1
ATOM 2194 O O . LEU A 1 285 ? -13.586 7.445 -11.094 1 93.44 285 LEU A O 1
ATOM 2198 N N . PRO A 1 286 ? -15.375 8.836 -11.617 1 93.38 286 PRO A N 1
ATOM 2199 C CA . PRO A 1 286 ? -14.805 9.859 -10.742 1 93.38 286 PRO A CA 1
ATOM 2200 C C . PRO A 1 286 ? -14.656 9.398 -9.297 1 93.38 286 PRO A C 1
ATOM 2202 O O . PRO A 1 286 ? -15.531 8.688 -8.781 1 93.38 286 PRO A O 1
ATOM 2205 N N . GLN A 1 287 ? -13.672 9.844 -8.68 1 93.38 287 GLN A N 1
ATOM 2206 C CA . GLN A 1 287 ? -13.32 9.367 -7.348 1 93.38 287 GLN A CA 1
ATOM 2207 C C . GLN A 1 287 ? -14.469 9.578 -6.367 1 93.38 287 GLN A C 1
ATOM 2209 O O . GLN A 1 287 ? -14.75 8.719 -5.531 1 93.38 287 GLN A O 1
ATOM 2214 N N . TRP A 1 288 ? -15.125 10.734 -6.402 1 94.5 288 TRP A N 1
ATOM 2215 C CA . TRP A 1 288 ? -16.188 11.031 -5.441 1 94.5 288 TRP A CA 1
ATOM 2216 C C . TRP A 1 288 ? -17.344 10.055 -5.59 1 94.5 288 TRP A C 1
ATOM 2218 O O . TRP A 1 288 ? -17.969 9.672 -4.602 1 94.5 288 TRP A O 1
ATOM 2228 N N . ILE A 1 289 ? -17.641 9.625 -6.859 1 97.12 289 ILE A N 1
ATOM 2229 C CA . ILE A 1 289 ? -18.719 8.656 -7.102 1 97.12 289 ILE A CA 1
ATOM 2230 C C . ILE A 1 289 ? -18.297 7.281 -6.59 1 97.12 289 ILE A C 1
ATOM 2232 O O . ILE A 1 289 ? -19.078 6.582 -5.953 1 97.12 289 ILE A O 1
ATOM 2236 N N . TYR A 1 290 ? -17.047 6.949 -6.883 1 97.25 290 TYR A N 1
ATOM 2237 C CA . TYR A 1 290 ? -16.516 5.68 -6.406 1 97.25 290 TYR A CA 1
ATOM 2238 C C . TYR A 1 290 ? -16.625 5.578 -4.891 1 97.25 290 TYR A C 1
ATOM 2240 O O . TYR A 1 290 ? -17.141 4.59 -4.363 1 97.25 290 TYR A O 1
ATOM 2248 N N . TYR A 1 291 ? -16.203 6.625 -4.168 1 97.69 291 TYR A N 1
ATOM 2249 C CA . TYR A 1 291 ? -16.234 6.605 -2.709 1 97.69 291 TYR A CA 1
ATOM 2250 C C . TYR A 1 291 ? -17.656 6.543 -2.188 1 97.69 291 TYR A C 1
ATOM 2252 O O . TYR A 1 291 ? -17.938 5.855 -1.204 1 97.69 291 TYR A O 1
ATOM 2260 N N . LYS A 1 292 ? -18.516 7.285 -2.828 1 97.44 292 LYS A N 1
ATOM 2261 C CA . LYS A 1 292 ? -19.922 7.262 -2.414 1 97.44 292 LYS A CA 1
ATOM 2262 C C . LYS A 1 292 ? -20.516 5.859 -2.537 1 97.44 292 LYS A C 1
ATOM 2264 O O . LYS A 1 292 ? -21.219 5.395 -1.638 1 97.44 292 LYS A O 1
ATOM 2269 N N . LEU A 1 293 ? -20.219 5.238 -3.646 1 97.25 293 LEU A N 1
ATOM 2270 C CA . LEU A 1 293 ? -20.734 3.896 -3.895 1 97.25 293 LEU A CA 1
ATOM 2271 C C . LEU A 1 293 ? -20.156 2.896 -2.904 1 97.25 293 LEU A C 1
ATOM 2273 O O . LEU A 1 293 ? -20.891 2.109 -2.301 1 97.25 293 LEU A O 1
ATOM 2277 N N . VAL A 1 294 ? -18.844 2.914 -2.736 1 97.62 294 VAL A N 1
ATOM 2278 C CA . VAL A 1 294 ? -18.156 1.964 -1.866 1 97.62 294 VAL A CA 1
ATOM 2279 C C . VAL A 1 294 ? -18.594 2.178 -0.419 1 97.62 294 VAL A C 1
ATOM 2281 O O . VAL A 1 294 ? -18.859 1.216 0.302 1 97.62 294 VAL A O 1
ATOM 2284 N N . MET A 1 295 ? -18.656 3.436 0.031 1 97.81 295 MET A N 1
ATOM 2285 C CA . MET A 1 295 ? -19.125 3.75 1.38 1 97.81 295 MET A CA 1
ATOM 2286 C C . MET A 1 295 ? -20.562 3.277 1.591 1 97.81 295 MET A C 1
ATOM 2288 O O . MET A 1 295 ? -20.891 2.736 2.648 1 97.81 295 MET A O 1
ATOM 2292 N N . GLY A 1 296 ? -21.406 3.516 0.577 1 97.75 296 GLY A N 1
ATOM 2293 C CA . GLY A 1 296 ? -22.781 3.064 0.669 1 97.75 296 GLY A CA 1
ATOM 2294 C C . GLY A 1 296 ? -22.922 1.562 0.833 1 97.75 296 GLY A C 1
ATOM 2295 O O . GLY A 1 296 ? -23.641 1.087 1.715 1 97.75 296 GLY A O 1
ATOM 2296 N N . VAL A 1 297 ? -22.219 0.841 0.024 1 96.88 297 VAL A N 1
ATOM 2297 C CA . VAL A 1 297 ? -22.266 -0.618 0.06 1 96.88 297 VAL A CA 1
ATOM 2298 C C . VAL A 1 297 ? -21.734 -1.114 1.405 1 96.88 297 VAL A C 1
ATOM 2300 O O . VAL A 1 297 ? -22.359 -1.971 2.041 1 96.88 297 VAL A O 1
ATOM 2303 N N . ASN A 1 298 ? -20.609 -0.592 1.872 1 97.75 298 ASN A N 1
ATOM 2304 C CA . ASN A 1 298 ? -19.969 -1.07 3.096 1 97.75 298 ASN A CA 1
ATOM 2305 C C . ASN A 1 298 ? -20.766 -0.683 4.332 1 97.75 298 ASN A C 1
ATOM 2307 O O . ASN A 1 298 ? -20.797 -1.424 5.316 1 97.75 298 ASN A O 1
ATOM 2311 N N . LYS A 1 299 ? -21.406 0.46 4.293 1 97.75 299 LYS A N 1
ATOM 2312 C CA . LYS A 1 299 ? -22.297 0.827 5.391 1 97.75 299 LYS A CA 1
ATOM 2313 C C . LYS A 1 299 ? -23.484 -0.123 5.48 1 97.75 299 LYS A C 1
ATOM 2315 O O . LYS A 1 299 ? -23.938 -0.471 6.574 1 97.75 299 LYS A O 1
ATOM 2320 N N . SER A 1 300 ? -24.016 -0.47 4.301 1 97.19 300 SER A N 1
ATOM 2321 C CA . SER A 1 300 ? -25.125 -1.42 4.262 1 97.19 300 SER A CA 1
ATOM 2322 C C . SER A 1 300 ? -24.703 -2.779 4.812 1 97.19 300 SER A C 1
ATOM 2324 O O . SER A 1 300 ? -25.453 -3.4 5.578 1 97.19 300 SER A O 1
ATOM 2326 N N . LEU A 1 301 ? -23.547 -3.248 4.43 1 95.5 301 LEU A N 1
ATOM 2327 C CA . LEU A 1 301 ? -23.031 -4.516 4.926 1 95.5 301 LEU A CA 1
ATOM 2328 C C . LEU A 1 301 ? -22.797 -4.461 6.434 1 95.5 301 LEU A C 1
ATOM 2330 O O . LEU A 1 301 ? -23.094 -5.422 7.148 1 95.5 301 LEU A O 1
ATOM 2334 N N . ARG A 1 302 ? -22.234 -3.365 6.848 1 96.88 302 ARG A N 1
ATOM 2335 C CA . ARG A 1 302 ? -22.016 -3.141 8.273 1 96.88 302 ARG A CA 1
ATOM 2336 C C . ARG A 1 302 ? -23.328 -3.209 9.047 1 96.88 302 ARG A C 1
ATOM 2338 O O . ARG A 1 302 ? -23.422 -3.879 10.078 1 96.88 302 ARG A O 1
ATOM 2345 N N . ALA A 1 303 ? -24.344 -2.551 8.555 1 96.44 303 ALA A N 1
ATOM 2346 C CA . ALA A 1 303 ? -25.656 -2.518 9.211 1 96.44 303 ALA A CA 1
ATOM 2347 C C . ALA A 1 303 ? -26.266 -3.914 9.281 1 96.44 303 ALA A C 1
ATOM 2349 O O . ALA A 1 303 ? -26.859 -4.289 10.297 1 96.44 303 ALA A O 1
ATOM 2350 N N . ARG A 1 304 ? -26.172 -4.625 8.203 1 94 304 ARG A N 1
ATOM 2351 C CA . ARG A 1 304 ? -26.719 -5.98 8.164 1 94 304 ARG A CA 1
ATOM 2352 C C . ARG A 1 304 ? -26.031 -6.871 9.195 1 94 304 ARG A C 1
ATOM 2354 O O . ARG A 1 304 ? -26.688 -7.676 9.859 1 94 304 ARG A O 1
ATOM 2361 N N . TYR A 1 305 ? -24.75 -6.773 9.297 1 93.75 305 TYR A N 1
ATOM 2362 C CA . TYR A 1 305 ? -24 -7.574 10.258 1 93.75 305 TYR A CA 1
ATOM 2363 C C . TYR A 1 305 ? -24.406 -7.23 11.688 1 93.75 305 TYR A C 1
ATOM 2365 O O . TYR A 1 305 ? -24.625 -8.125 12.508 1 93.75 305 TYR A O 1
ATOM 2373 N N . LEU A 1 306 ? -24.422 -5.957 11.953 1 94.38 306 LEU A N 1
ATOM 2374 C CA . LEU A 1 306 ? -24.734 -5.508 13.305 1 94.38 306 LEU A CA 1
ATOM 2375 C C . LEU A 1 306 ? -26.156 -5.887 13.695 1 94.38 306 LEU A C 1
ATOM 2377 O O . LEU A 1 306 ? -26.422 -6.168 14.867 1 94.38 306 LEU A O 1
ATOM 2381 N N . LYS A 1 307 ? -27.047 -5.875 12.766 1 93.75 307 LYS A N 1
ATOM 2382 C CA . LYS A 1 307 ? -28.422 -6.289 13.016 1 93.75 307 LYS A CA 1
ATOM 2383 C C . LYS A 1 307 ? -28.5 -7.781 13.336 1 93.75 307 LYS A C 1
ATOM 2385 O O . LYS A 1 307 ? -29.266 -8.195 14.211 1 93.75 307 LYS A O 1
ATOM 2390 N N . LYS A 1 308 ? -27.781 -8.547 12.719 1 90.06 308 LYS A N 1
ATOM 2391 C CA . LYS A 1 308 ? -27.766 -9.992 12.922 1 90.06 308 LYS A CA 1
ATOM 2392 C C . LYS A 1 308 ? -27.172 -10.344 14.281 1 90.06 308 LYS A C 1
ATOM 2394 O O . LYS A 1 308 ? -27.625 -11.289 14.938 1 90.06 308 LYS A O 1
ATOM 2399 N N . THR A 1 309 ? -26.156 -9.648 14.711 1 86.88 309 THR A N 1
ATOM 2400 C CA . THR A 1 309 ? -25.484 -9.953 15.969 1 86.88 309 THR A CA 1
ATOM 2401 C C . THR A 1 309 ? -26.312 -9.461 17.156 1 86.88 309 THR A C 1
ATOM 2403 O O . THR A 1 309 ? -26.203 -10 18.266 1 86.88 309 THR A O 1
ATOM 2406 N N . LYS A 1 310 ? -27.125 -8.336 17 1 76.94 310 LYS A N 1
ATOM 2407 C CA . LYS A 1 310 ? -28.031 -7.918 18.062 1 76.94 310 LYS A CA 1
ATOM 2408 C C . LYS A 1 310 ? -29.141 -8.953 18.281 1 76.94 310 LYS A C 1
ATOM 2410 O O . LYS A 1 310 ? -29.625 -9.133 19.391 1 76.94 310 LYS A O 1
ATOM 2415 N N . LYS A 1 311 ? -29.469 -9.633 17.234 1 74.81 311 LYS A N 1
ATOM 2416 C CA . LYS A 1 311 ? -30.531 -10.625 17.344 1 74.81 311 LYS A CA 1
ATOM 2417 C C . LYS A 1 311 ? -30.031 -11.922 17.969 1 74.81 311 LYS A C 1
ATOM 2419 O O . LYS A 1 311 ? -30.797 -12.672 18.562 1 74.81 311 LYS A O 1
ATOM 2424 N N . ASN A 1 312 ? -28.75 -12.203 17.906 1 58.75 312 ASN A N 1
ATOM 2425 C CA . ASN A 1 312 ? -28.234 -13.414 18.531 1 58.75 312 ASN A CA 1
ATOM 2426 C C . ASN A 1 312 ? -27.781 -13.148 19.969 1 58.75 312 ASN A C 1
ATOM 2428 O O . ASN A 1 312 ? -27.719 -14.062 20.781 1 58.75 312 ASN A O 1
ATOM 2432 N N . MET B 1 1 ? -21.828 11.094 -54 1 34.03 1 MET B N 1
ATOM 2433 C CA . MET B 1 1 ? -21.172 12.312 -53.531 1 34.03 1 MET B CA 1
ATOM 2434 C C . MET B 1 1 ? -22.016 12.969 -52.438 1 34.03 1 MET B C 1
ATOM 2436 O O . MET B 1 1 ? -21.5 13.797 -51.688 1 34.03 1 MET B O 1
ATOM 2440 N N . GLU B 1 2 ? -23.25 12.898 -52.438 1 43.44 2 GLU B N 1
ATOM 2441 C CA . GLU B 1 2 ? -24.203 13.531 -51.531 1 43.44 2 GLU B CA 1
ATOM 2442 C C . GLU B 1 2 ? -24.266 12.781 -50.219 1 43.44 2 GLU B C 1
ATOM 2444 O O . GLU B 1 2 ? -24.75 13.328 -49.219 1 43.44 2 GLU B O 1
ATOM 2449 N N . SER B 1 3 ? -24.062 11.5 -50.281 1 46 3 SER B N 1
ATOM 2450 C CA . SER B 1 3 ? -24.219 10.586 -49.156 1 46 3 SER B CA 1
ATOM 2451 C C . SER B 1 3 ? -23.062 10.703 -48.188 1 46 3 SER B C 1
ATOM 2453 O O . SER B 1 3 ? -23.078 10.086 -47.094 1 46 3 SER B O 1
ATOM 2455 N N . ALA B 1 4 ? -21.844 11.141 -48.75 1 51.06 4 ALA B N 1
ATOM 2456 C CA . ALA B 1 4 ? -20.594 11.414 -48.031 1 51.06 4 ALA B CA 1
ATOM 2457 C C . ALA B 1 4 ? -20.766 12.594 -47.062 1 51.06 4 ALA B C 1
ATOM 2459 O O . ALA B 1 4 ? -19.891 12.859 -46.25 1 51.06 4 ALA B O 1
ATOM 2460 N N . LEU B 1 5 ? -21.859 13.352 -47.156 1 56.16 5 LEU B N 1
ATOM 2461 C CA . LEU B 1 5 ? -22.156 14.617 -46.5 1 56.16 5 LEU B CA 1
ATOM 2462 C C . LEU B 1 5 ? -22.484 14.391 -45 1 56.16 5 LEU B C 1
ATOM 2464 O O . LEU B 1 5 ? -21.984 15.102 -44.156 1 56.16 5 LEU B O 1
ATOM 2468 N N . PRO B 1 6 ? -23.203 13.352 -44.812 1 73.56 6 PRO B N 1
ATOM 2469 C CA . PRO B 1 6 ? -23.594 13.141 -43.406 1 73.56 6 PRO B CA 1
ATOM 2470 C C . PRO B 1 6 ? -22.453 12.672 -42.531 1 73.56 6 PRO B C 1
ATOM 2472 O O . PRO B 1 6 ? -22.312 13.102 -41.375 1 73.56 6 PRO B O 1
ATOM 2475 N N . ALA B 1 7 ? -21.594 11.984 -43.062 1 78 7 ALA B N 1
ATOM 2476 C CA . ALA B 1 7 ? -20.438 11.492 -42.312 1 78 7 ALA B CA 1
ATOM 2477 C C . ALA B 1 7 ? -19.469 12.625 -42 1 78 7 ALA B C 1
ATOM 2479 O O . ALA B 1 7 ? -18.891 12.695 -40.906 1 78 7 ALA B O 1
ATOM 2480 N N . ALA B 1 8 ? -19.344 13.43 -43 1 83.62 8 ALA B N 1
ATOM 2481 C CA . ALA B 1 8 ? -18.438 14.555 -42.844 1 83.62 8 ALA B CA 1
ATOM 2482 C C . ALA B 1 8 ? -18.906 15.469 -41.688 1 83.62 8 ALA B C 1
ATOM 2484 O O . ALA B 1 8 ? -18.094 15.961 -40.906 1 83.62 8 ALA B O 1
ATOM 2485 N N . GLY B 1 9 ? -20.172 15.641 -41.688 1 88.31 9 GLY B N 1
ATOM 2486 C CA . GLY B 1 9 ? -20.719 16.422 -40.594 1 88.31 9 GLY B CA 1
ATOM 2487 C C . GLY B 1 9 ? -20.531 15.766 -39.25 1 88.31 9 GLY B C 1
ATOM 2488 O O . GLY B 1 9 ? -20.203 16.438 -38.281 1 88.31 9 GLY B O 1
ATOM 2489 N N . PHE B 1 10 ? -20.766 14.508 -39.25 1 91.81 10 PHE B N 1
ATOM 2490 C CA . PHE B 1 10 ? -20.594 13.758 -38 1 91.81 10 PHE B CA 1
ATOM 2491 C C . PHE B 1 10 ? -19.156 13.898 -37.5 1 91.81 10 PHE B C 1
ATOM 2493 O O . PHE B 1 10 ? -18.938 14.203 -36.312 1 91.81 10 PHE B O 1
ATOM 2500 N N . LEU B 1 11 ? -18.172 13.781 -38.281 1 92.44 11 LEU B N 1
ATOM 2501 C CA . LEU B 1 11 ? -16.766 13.867 -37.906 1 92.44 11 LEU B CA 1
ATOM 2502 C C . LEU B 1 11 ? -16.406 15.281 -37.469 1 92.44 11 LEU B C 1
ATOM 2504 O O . LEU B 1 11 ? -15.586 15.477 -36.562 1 92.44 11 LEU B O 1
ATOM 2508 N N . TYR B 1 12 ? -16.969 16.219 -38.094 1 91.88 12 TYR B N 1
ATOM 2509 C CA . TYR B 1 12 ? -16.781 17.609 -37.688 1 91.88 12 TYR B CA 1
ATOM 2510 C C . TYR B 1 12 ? -17.234 17.828 -36.25 1 91.88 12 TYR B C 1
ATOM 2512 O O . TYR B 1 12 ? -16.516 18.438 -35.438 1 91.88 12 TYR B O 1
ATOM 2520 N N . TRP B 1 13 ? -18.375 17.281 -36 1 92.62 13 TRP B N 1
ATOM 2521 C CA . TRP B 1 13 ? -18.938 17.516 -34.688 1 92.62 13 TRP B CA 1
ATOM 2522 C C . TRP B 1 13 ? -18.188 16.719 -33.625 1 92.62 13 TRP B C 1
ATOM 2524 O O . TRP B 1 13 ? -18.031 17.156 -32.5 1 92.62 13 TRP B O 1
ATOM 2534 N N . VAL B 1 14 ? -17.719 15.617 -33.938 1 92.5 14 VAL B N 1
ATOM 2535 C CA . VAL B 1 14 ? -16.859 14.844 -33.031 1 92.5 14 VAL B CA 1
ATOM 2536 C C . VAL B 1 14 ? -15.578 15.633 -32.75 1 92.5 14 VAL B C 1
ATOM 2538 O O . VAL B 1 14 ? -15.148 15.719 -31.594 1 92.5 14 VAL B O 1
ATOM 2541 N N . GLY B 1 15 ? -15.023 16.188 -33.656 1 93.31 15 GLY B N 1
ATOM 2542 C CA . GLY B 1 15 ? -13.844 17 -33.5 1 93.31 15 GLY B CA 1
ATOM 2543 C C . GLY B 1 15 ? -14.094 18.25 -32.656 1 93.31 15 GLY B C 1
ATOM 2544 O O . GLY B 1 15 ? -13.305 18.562 -31.75 1 93.31 15 GLY B O 1
ATOM 2545 N N . ALA B 1 16 ? -15.172 18.906 -32.969 1 94.12 16 ALA B N 1
ATOM 2546 C CA . ALA B 1 16 ? -15.531 20.094 -32.219 1 94.12 16 ALA B CA 1
ATOM 2547 C C . ALA B 1 16 ? -15.797 19.781 -30.734 1 94.12 16 ALA B C 1
ATOM 2549 O O . ALA B 1 16 ? -15.352 20.5 -29.844 1 94.12 16 ALA B O 1
ATOM 2550 N N . SER B 1 17 ? -16.516 18.734 -30.562 1 94.12 17 SER B N 1
ATOM 2551 C CA . SER B 1 17 ? -16.828 18.328 -29.203 1 94.12 17 SER B CA 1
ATOM 2552 C C . SER B 1 17 ? -15.578 17.906 -28.453 1 94.12 17 SER B C 1
ATOM 2554 O O . SER B 1 17 ? -15.438 18.172 -27.25 1 94.12 17 SER B O 1
ATOM 2556 N N . THR B 1 18 ? -14.688 17.281 -29.094 1 92.5 18 THR B N 1
ATOM 2557 C CA . THR B 1 18 ? -13.445 16.828 -28.484 1 92.5 18 THR B CA 1
ATOM 2558 C C . THR B 1 18 ? -12.586 18.016 -28.062 1 92.5 18 THR B C 1
ATOM 2560 O O . THR B 1 18 ? -12.039 18.047 -26.969 1 92.5 18 THR B O 1
ATOM 2563 N N . LEU B 1 19 ? -12.461 18.906 -28.906 1 93.5 19 LEU B N 1
ATOM 2564 C CA . LEU B 1 19 ? -11.656 20.078 -28.594 1 93.5 19 LEU B CA 1
ATOM 2565 C C . LEU B 1 19 ? -12.297 20.891 -27.469 1 93.5 19 LEU B C 1
ATOM 2567 O O . LEU B 1 19 ? -11.602 21.453 -26.625 1 93.5 19 LEU B O 1
ATOM 2571 N N . ALA B 1 20 ? -13.602 21 -27.609 1 94.94 20 ALA B N 1
ATOM 2572 C CA . ALA B 1 20 ? -14.305 21.719 -26.547 1 94.94 20 ALA B CA 1
ATOM 2573 C C . ALA B 1 20 ? -14.125 21.031 -25.203 1 94.94 20 ALA B C 1
ATOM 2575 O O . ALA B 1 20 ? -13.906 21.688 -24.188 1 94.94 20 ALA B O 1
ATOM 2576 N N . TYR B 1 21 ? -14.25 19.766 -25.219 1 93 21 TYR B N 1
ATOM 2577 C CA . TYR B 1 21 ? -14.047 18.984 -24 1 93 21 TYR B CA 1
ATOM 2578 C C . TYR B 1 21 ? -12.633 19.172 -23.453 1 93 21 TYR B C 1
ATOM 2580 O O . TYR B 1 21 ? -12.445 19.391 -22.25 1 93 21 TYR B O 1
ATOM 2588 N N . ALA B 1 22 ? -11.688 19.062 -24.297 1 93 22 ALA B N 1
ATOM 2589 C CA . ALA B 1 22 ? -10.289 19.234 -23.891 1 93 22 ALA B CA 1
ATOM 2590 C C . ALA B 1 22 ? -10.047 20.625 -23.328 1 93 22 ALA B C 1
ATOM 2592 O O . ALA B 1 22 ? -9.352 20.781 -22.328 1 93 22 ALA B O 1
ATOM 2593 N N . ALA B 1 23 ? -10.617 21.578 -23.969 1 95.12 23 ALA B N 1
ATOM 2594 C CA . ALA B 1 23 ? -10.461 22.953 -23.516 1 95.12 23 ALA B CA 1
ATOM 2595 C C . ALA B 1 23 ? -11.102 23.156 -22.141 1 95.12 23 ALA B C 1
ATOM 2597 O O . ALA B 1 23 ? -10.539 23.844 -21.281 1 95.12 23 ALA B O 1
ATOM 2598 N N . LEU B 1 24 ? -12.242 22.625 -21.969 1 95.31 24 LEU B N 1
ATOM 2599 C CA . LEU B 1 24 ? -12.938 22.75 -20.688 1 95.31 24 LEU B CA 1
ATOM 2600 C C . LEU B 1 24 ? -12.164 22.016 -19.578 1 95.31 24 LEU B C 1
ATOM 2602 O O . LEU B 1 24 ? -12.047 22.531 -18.469 1 95.31 24 LEU B O 1
ATOM 2606 N N . ARG B 1 25 ? -11.656 20.922 -19.922 1 92.69 25 ARG B N 1
ATOM 2607 C CA . ARG B 1 25 ? -10.883 20.141 -18.953 1 92.69 25 ARG B CA 1
ATOM 2608 C C . ARG B 1 25 ? -9.609 20.875 -18.562 1 92.69 25 ARG B C 1
ATOM 2610 O O . ARG B 1 25 ? -9.242 20.891 -17.391 1 92.69 25 ARG B O 1
ATOM 2617 N N . ILE B 1 26 ? -8.984 21.391 -19.516 1 93.88 26 ILE B N 1
ATOM 2618 C CA . ILE B 1 26 ? -7.742 22.125 -19.266 1 93.88 26 ILE B CA 1
ATOM 2619 C C . ILE B 1 26 ? -8.031 23.375 -18.438 1 93.88 26 ILE B C 1
ATOM 2621 O O . ILE B 1 26 ? -7.305 23.672 -17.484 1 93.88 26 ILE B O 1
ATOM 2625 N N . SER B 1 27 ? -9.047 24.078 -18.781 1 95.62 27 SER B N 1
ATOM 2626 C CA . SER B 1 27 ? -9.422 25.281 -18.031 1 95.62 27 SER B CA 1
ATOM 2627 C C . SER B 1 27 ? -9.781 24.938 -16.594 1 95.62 27 SER B C 1
ATOM 2629 O O . SER B 1 27 ? -9.414 25.672 -15.664 1 95.62 27 SER B O 1
ATOM 2631 N N . TYR B 1 28 ? -10.453 23.891 -16.438 1 93.81 28 TYR B N 1
ATOM 2632 C CA . TYR B 1 28 ? -10.82 23.453 -15.086 1 93.81 28 TYR B CA 1
ATOM 2633 C C . TYR B 1 28 ? -9.586 23.078 -14.281 1 93.81 28 TYR B C 1
ATOM 2635 O O . TYR B 1 28 ? -9.461 23.438 -13.117 1 93.81 28 TYR B O 1
ATOM 2643 N N . SER B 1 29 ? -8.727 22.344 -14.906 1 92.19 29 SER B N 1
ATOM 2644 C CA . SER B 1 29 ? -7.484 21.938 -14.258 1 92.19 29 SER B CA 1
ATOM 2645 C C . SER B 1 29 ? -6.652 23.156 -13.852 1 92.19 29 SER B C 1
ATOM 2647 O O . SER B 1 29 ? -6.059 23.172 -12.773 1 92.19 29 SER B O 1
ATOM 2649 N N . LEU B 1 30 ? -6.605 24.094 -14.719 1 93.88 30 LEU B N 1
ATOM 2650 C CA . LEU B 1 30 ? -5.863 25.312 -14.438 1 93.88 30 LEU B CA 1
ATOM 2651 C C . LEU B 1 30 ? -6.516 26.094 -13.297 1 93.88 30 LEU B C 1
ATOM 2653 O O . LEU B 1 30 ? -5.824 26.672 -12.461 1 93.88 30 LEU B O 1
ATOM 2657 N N . PHE B 1 31 ? -7.793 26.156 -13.297 1 95.19 31 PHE B N 1
ATOM 2658 C CA . PHE B 1 31 ? -8.523 26.828 -12.227 1 95.19 31 PHE B CA 1
ATOM 2659 C C . PHE B 1 31 ? -8.25 26.156 -10.883 1 95.19 31 PHE B C 1
ATOM 2661 O O . PHE B 1 31 ? -7.984 26.828 -9.891 1 95.19 31 PHE B O 1
ATOM 2668 N N . LEU B 1 32 ? -8.297 24.891 -10.883 1 92.88 32 LEU B N 1
ATOM 2669 C CA . LEU B 1 32 ? -8.031 24.141 -9.656 1 92.88 32 LEU B CA 1
ATOM 2670 C C . LEU B 1 32 ? -6.594 24.344 -9.195 1 92.88 32 LEU B C 1
ATOM 2672 O O . LEU B 1 32 ? -6.336 24.469 -7.996 1 92.88 32 LEU B O 1
ATOM 2676 N N . ALA B 1 33 ? -5.738 24.312 -10.156 1 93.88 33 ALA B N 1
ATOM 2677 C CA . ALA B 1 33 ? -4.336 24.562 -9.828 1 93.88 33 ALA B CA 1
ATOM 2678 C C . ALA B 1 33 ? -4.152 25.938 -9.203 1 93.88 33 ALA B C 1
ATOM 2680 O O . ALA B 1 33 ? -3.404 26.094 -8.234 1 93.88 33 ALA B O 1
ATOM 2681 N N . PHE B 1 34 ? -4.797 26.891 -9.758 1 95.25 34 PHE B N 1
ATOM 2682 C CA . PHE B 1 34 ? -4.715 28.25 -9.219 1 95.25 34 PHE B CA 1
ATOM 2683 C C . PHE B 1 34 ? -5.301 28.297 -7.812 1 95.25 34 PHE B C 1
ATOM 2685 O O . PHE B 1 34 ? -4.742 28.953 -6.926 1 95.25 34 PHE B O 1
ATOM 2692 N N . ARG B 1 35 ? -6.363 27.688 -7.66 1 94.56 35 ARG B N 1
ATOM 2693 C CA . ARG B 1 35 ? -7.016 27.672 -6.355 1 94.56 35 ARG B CA 1
ATOM 2694 C C . ARG B 1 35 ? -6.113 27.031 -5.301 1 94.56 35 ARG B C 1
ATOM 2696 O O . ARG B 1 35 ? -5.973 27.562 -4.195 1 94.56 35 ARG B O 1
ATOM 2703 N N . VAL B 1 36 ? -5.469 25.938 -5.594 1 95.38 36 VAL B N 1
ATOM 2704 C CA . VAL B 1 36 ? -4.695 25.172 -4.629 1 95.38 36 VAL B CA 1
ATOM 2705 C C . VAL B 1 36 ? -3.324 25.812 -4.43 1 95.38 36 VAL B C 1
ATOM 2707 O O . VAL B 1 36 ? -2.893 26.031 -3.295 1 95.38 36 VAL B O 1
ATOM 2710 N N . TRP B 1 37 ? -2.678 26.172 -5.508 1 94.25 37 TRP B N 1
ATOM 2711 C CA . TRP B 1 37 ? -1.283 26.594 -5.422 1 94.25 37 TRP B CA 1
ATOM 2712 C C . TRP B 1 37 ? -1.175 28.109 -5.418 1 94.25 37 TRP B C 1
ATOM 2714 O O . TRP B 1 37 ? -0.175 28.672 -4.953 1 94.25 37 TRP B O 1
ATOM 2724 N N . GLY B 1 38 ? -2.125 28.812 -5.973 1 93.12 38 GLY B N 1
ATOM 2725 C CA . GLY B 1 38 ? -2.113 30.266 -6.008 1 93.12 38 GLY B CA 1
ATOM 2726 C C . GLY B 1 38 ? -2.742 30.891 -4.781 1 93.12 38 GLY B C 1
ATOM 2727 O O . GLY B 1 38 ? -2.143 31.766 -4.148 1 93.12 38 GLY B O 1
ATOM 2728 N N . VAL B 1 39 ? -3.961 30.469 -4.422 1 93 39 VAL B N 1
ATOM 2729 C CA . VAL B 1 39 ? -4.699 31.062 -3.311 1 93 39 VAL B CA 1
ATOM 2730 C C . VAL B 1 39 ? -4.367 30.328 -2.016 1 93 39 VAL B C 1
ATOM 2732 O O . VAL B 1 39 ? -3.961 30.953 -1.029 1 93 39 VAL B O 1
ATOM 2735 N N . GLY B 1 40 ? -4.391 28.953 -2.057 1 91.94 40 GLY B N 1
ATOM 2736 C CA . GLY B 1 40 ? -4.109 28.141 -0.878 1 91.94 40 GLY B CA 1
ATOM 2737 C C . GLY B 1 40 ? -5.145 28.312 0.218 1 91.94 40 GLY B C 1
ATOM 2738 O O . GLY B 1 40 ? -6.211 28.891 -0.009 1 91.94 40 GLY B O 1
ATOM 2739 N N . ASN B 1 41 ? -4.922 27.688 1.377 1 91.75 41 ASN B N 1
ATOM 2740 C CA . ASN B 1 41 ? -5.77 27.766 2.561 1 91.75 41 ASN B CA 1
ATOM 2741 C C . ASN B 1 41 ? -4.953 28.047 3.818 1 91.75 41 ASN B C 1
ATOM 2743 O O . ASN B 1 41 ? -4.793 27.156 4.66 1 91.75 41 ASN B O 1
ATOM 2747 N N . GLU B 1 42 ? -4.594 29.234 4.008 1 85.75 42 GLU B N 1
ATOM 2748 C CA . GLU B 1 42 ? -3.705 29.625 5.094 1 85.75 42 GLU B CA 1
ATOM 2749 C C . GLU B 1 42 ? -4.359 29.391 6.453 1 85.75 42 GLU B C 1
ATOM 2751 O O . GLU B 1 42 ? -3.678 29.047 7.422 1 85.75 42 GLU B O 1
ATOM 2756 N N . ALA B 1 43 ? -5.594 29.5 6.492 1 87.38 43 ALA B N 1
ATOM 2757 C CA . ALA B 1 43 ? -6.312 29.438 7.762 1 87.38 43 ALA B CA 1
ATOM 2758 C C . ALA B 1 43 ? -6.742 28 8.078 1 87.38 43 ALA B C 1
ATOM 2760 O O . ALA B 1 43 ? -7.398 27.75 9.086 1 87.38 43 ALA B O 1
ATOM 2761 N N . GLY B 1 44 ? -6.336 27.078 7.234 1 90.56 44 GLY B N 1
ATOM 2762 C CA . GLY B 1 44 ? -6.805 25.703 7.371 1 90.56 44 GLY B CA 1
ATOM 2763 C C . GLY B 1 44 ? -6.234 25 8.594 1 90.56 44 GLY B C 1
ATOM 2764 O O . GLY B 1 44 ? -6.82 24.031 9.086 1 90.56 44 GLY B O 1
ATOM 2765 N N . VAL B 1 45 ? -5.098 25.516 9.086 1 96.5 45 VAL B N 1
ATOM 2766 C CA . VAL B 1 45 ? -4.434 24.891 10.227 1 96.5 45 VAL B CA 1
ATOM 2767 C C . VAL B 1 45 ? -4.09 25.953 11.266 1 96.5 45 VAL B C 1
ATOM 2769 O O . VAL B 1 45 ? -3.582 27.031 10.93 1 96.5 45 VAL B O 1
ATOM 2772 N N . GLY B 1 46 ? -4.402 25.641 12.477 1 96.44 46 GLY B N 1
ATOM 2773 C CA . GLY B 1 46 ? -4.129 26.562 13.562 1 96.44 46 GLY B CA 1
ATOM 2774 C C . GLY B 1 46 ? -4.668 26.094 14.898 1 96.44 46 GLY B C 1
ATOM 2775 O O . GLY B 1 46 ? -5.211 25 15 1 96.44 46 GLY B O 1
ATOM 2776 N N . PRO B 1 47 ? -4.492 26.906 15.883 1 97.31 47 PRO B N 1
ATOM 2777 C CA . PRO B 1 47 ? -4.863 26.531 17.25 1 97.31 47 PRO B CA 1
ATOM 2778 C C . PRO B 1 47 ? -6.367 26.328 17.422 1 97.31 47 PRO B C 1
ATOM 2780 O O . PRO B 1 47 ? -6.809 25.734 18.406 1 97.31 47 PRO B O 1
ATOM 2783 N N . TRP B 1 48 ? -7.16 26.844 16.484 1 96.69 48 TRP B N 1
ATOM 2784 C CA . TRP B 1 48 ? -8.602 26.656 16.562 1 96.69 48 TRP B CA 1
ATOM 2785 C C . TRP B 1 48 ? -8.977 25.188 16.422 1 96.69 48 TRP B C 1
ATOM 2787 O O . TRP B 1 48 ? -10.047 24.766 16.859 1 96.69 48 TRP B O 1
ATOM 2797 N N . LEU B 1 49 ? -8.133 24.359 15.898 1 97.69 49 LEU B N 1
ATOM 2798 C CA . LEU B 1 49 ? -8.336 22.922 15.766 1 97.69 49 LEU B CA 1
ATOM 2799 C C . LEU B 1 49 ? -8.078 22.219 17.094 1 97.69 49 LEU B C 1
ATOM 2801 O O . LEU B 1 49 ? -8.633 21.141 17.344 1 97.69 49 LEU B O 1
ATOM 2805 N N . GLY B 1 50 ? -7.246 22.609 17.859 1 97.62 50 GLY B N 1
ATOM 2806 C CA . GLY B 1 50 ? -6.664 22.125 19.094 1 97.62 50 GLY B CA 1
ATOM 2807 C C . GLY B 1 50 ? -5.34 22.797 19.438 1 97.62 50 GLY B C 1
ATOM 2808 O O . GLY B 1 50 ? -4.574 23.141 18.531 1 97.62 50 GLY B O 1
ATOM 2809 N N . GLU B 1 51 ? -5.086 22.922 20.641 1 97.94 51 GLU B N 1
ATOM 2810 C CA . GLU B 1 51 ? -3.938 23.719 21.078 1 97.94 51 GLU B CA 1
ATOM 2811 C C . GLU B 1 51 ? -2.625 23.062 20.672 1 97.94 51 GLU B C 1
ATOM 2813 O O . GLU B 1 51 ? -1.634 23.75 20.406 1 97.94 51 GLU B O 1
ATOM 2818 N N . TRP B 1 52 ? -2.672 21.766 20.562 1 98.88 52 TRP B N 1
ATOM 2819 C CA . TRP B 1 52 ? -1.412 21.047 20.391 1 98.88 52 TRP B CA 1
ATOM 2820 C C . TRP B 1 52 ? -1.319 20.438 19 1 98.88 52 TRP B C 1
ATOM 2822 O O . TRP B 1 52 ? -2.326 20 18.438 1 98.88 52 TRP B O 1
ATOM 2832 N N . ALA B 1 53 ? -0.158 20.406 18.422 1 98.94 53 ALA B N 1
ATOM 2833 C CA . ALA B 1 53 ? 0.212 19.609 17.25 1 98.94 53 ALA B CA 1
ATOM 2834 C C . ALA B 1 53 ? 1.24 18.547 17.609 1 98.94 53 ALA B C 1
ATOM 2836 O O . ALA B 1 53 ? 2.172 18.812 18.375 1 98.94 53 ALA B O 1
ATOM 2837 N N . VAL B 1 54 ? 1.005 17.375 17.172 1 98.94 54 VAL B N 1
ATOM 2838 C CA . VAL B 1 54 ? 1.932 16.266 17.375 1 98.94 54 VAL B CA 1
ATOM 2839 C C . VA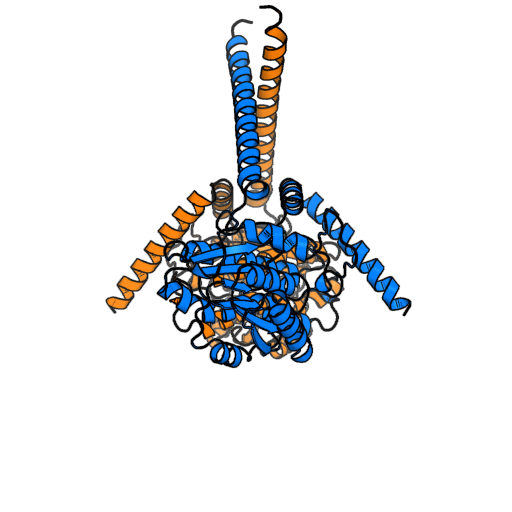L B 1 54 ? 2.656 15.945 16.062 1 98.94 54 VAL B C 1
ATOM 2841 O O . VAL B 1 54 ? 2.018 15.734 15.023 1 98.94 54 VAL B O 1
ATOM 2844 N N . VAL B 1 55 ? 3.967 15.93 16.062 1 98.94 55 VAL B N 1
ATOM 2845 C CA . VAL B 1 55 ? 4.762 15.648 14.867 1 98.94 55 VAL B CA 1
ATOM 2846 C C . VAL B 1 55 ? 5.727 14.5 15.148 1 98.94 55 VAL B C 1
ATOM 2848 O O . VAL B 1 55 ? 6.574 14.594 16.047 1 98.94 55 VAL B O 1
ATOM 2851 N N . THR B 1 56 ? 5.594 13.391 14.445 1 98.94 56 THR B N 1
ATOM 2852 C CA . THR B 1 56 ? 6.551 12.297 14.539 1 98.94 56 THR B CA 1
ATOM 2853 C C . THR B 1 56 ? 7.699 12.492 13.562 1 98.94 56 THR B C 1
ATOM 2855 O O . THR B 1 56 ? 7.512 13.047 12.477 1 98.94 56 THR B O 1
ATOM 2858 N N . GLY B 1 57 ? 8.93 11.945 13.914 1 98.31 57 GLY B N 1
ATOM 2859 C CA . GLY B 1 57 ? 10.086 12.242 13.078 1 98.31 57 GLY B CA 1
ATOM 2860 C C . GLY B 1 57 ? 10.352 13.727 12.938 1 98.31 57 GLY B C 1
ATOM 2861 O O . GLY B 1 57 ? 10.5 14.234 11.828 1 98.31 57 GLY B O 1
ATOM 2862 N N . SER B 1 58 ? 10.523 14.43 14.047 1 98.44 58 SER B N 1
ATOM 2863 C CA . SER B 1 58 ? 10.352 15.875 14.102 1 98.44 58 SER B CA 1
ATOM 2864 C C . SER B 1 58 ? 11.688 16.594 14.266 1 98.44 58 SER B C 1
ATOM 2866 O O . SER B 1 58 ? 11.727 17.797 14.539 1 98.44 58 SER B O 1
ATOM 2868 N N . THR B 1 59 ? 12.812 15.898 14.117 1 97.62 59 THR B N 1
ATOM 2869 C CA . THR B 1 59 ? 14.07 16.531 14.492 1 97.62 59 THR B CA 1
ATOM 2870 C C . THR B 1 59 ? 14.852 16.953 13.25 1 97.62 59 THR B C 1
ATOM 2872 O O . THR B 1 59 ? 15.898 17.609 13.367 1 97.62 59 THR B O 1
ATOM 2875 N N . ASP B 1 60 ? 14.43 16.562 12.094 1 95.31 60 ASP B N 1
ATOM 2876 C CA . ASP B 1 60 ? 15.07 16.969 10.852 1 95.31 60 ASP B CA 1
ATOM 2877 C C . ASP B 1 60 ? 14.07 16.969 9.695 1 95.31 60 ASP B C 1
ATOM 2879 O O . ASP B 1 60 ? 12.93 16.531 9.852 1 95.31 60 ASP B O 1
ATOM 2883 N N . GLY B 1 61 ? 14.469 17.562 8.641 1 97.06 61 GLY B N 1
ATOM 2884 C CA . GLY B 1 61 ? 13.773 17.422 7.375 1 97.06 61 GLY B CA 1
ATOM 2885 C C . GLY B 1 61 ? 12.344 17.922 7.414 1 97.06 61 GLY B C 1
ATOM 2886 O O . GLY B 1 61 ? 12.086 19.016 7.934 1 97.06 61 GLY B O 1
ATOM 2887 N N . ILE B 1 62 ? 11.484 17.156 6.809 1 98.5 62 ILE B N 1
ATOM 2888 C CA . ILE B 1 62 ? 10.086 17.531 6.621 1 98.5 62 ILE B CA 1
ATOM 2889 C C . ILE B 1 62 ? 9.398 17.641 7.977 1 98.5 62 ILE B C 1
ATOM 2891 O O . ILE B 1 62 ? 8.656 18.609 8.227 1 98.5 62 ILE B O 1
ATOM 2895 N N . GLY B 1 63 ? 9.664 16.75 8.906 1 98.69 63 GLY B N 1
ATOM 2896 C CA . GLY B 1 63 ? 9.055 16.766 10.227 1 98.69 63 GLY B CA 1
ATOM 2897 C C . GLY B 1 63 ? 9.383 18 11.023 1 98.69 63 GLY B C 1
ATOM 2898 O O . GLY B 1 63 ? 8.492 18.641 11.586 1 98.69 63 GLY B O 1
ATOM 2899 N N . LYS B 1 64 ? 10.633 18.312 11.031 1 98.75 64 LYS B N 1
ATOM 2900 C CA . LYS B 1 64 ? 11.055 19.516 11.734 1 98.75 64 LYS B CA 1
ATOM 2901 C C . LYS B 1 64 ? 10.414 20.75 11.125 1 98.75 64 LYS B C 1
ATOM 2903 O O . LYS B 1 64 ? 9.969 21.656 11.844 1 98.75 64 LYS B O 1
ATOM 2908 N N . SER B 1 65 ? 10.352 20.781 9.828 1 98.75 65 SER B N 1
ATOM 2909 C CA . SER B 1 65 ? 9.773 21.922 9.133 1 98.75 65 SER B CA 1
ATOM 2910 C C . SER B 1 65 ? 8.281 22.047 9.422 1 98.75 65 SER B C 1
ATOM 2912 O O . SER B 1 65 ? 7.762 23.156 9.57 1 98.75 65 SER B O 1
ATOM 2914 N N . TYR B 1 66 ? 7.566 20.938 9.484 1 98.88 66 TYR B N 1
ATOM 2915 C CA . TYR B 1 66 ? 6.164 20.984 9.883 1 98.88 66 TYR B CA 1
ATOM 2916 C C . TYR B 1 66 ? 6.02 21.516 11.305 1 98.88 66 TYR B C 1
ATOM 2918 O O . TYR B 1 66 ? 5.133 22.328 11.578 1 98.88 66 TYR B O 1
ATOM 2926 N N . ALA B 1 67 ? 6.883 21 12.203 1 98.88 67 ALA B N 1
ATOM 2927 C CA . ALA B 1 67 ? 6.84 21.469 13.586 1 98.88 67 ALA B CA 1
ATOM 2928 C C . ALA B 1 67 ? 7.012 22.984 13.641 1 98.88 67 ALA B C 1
ATOM 2930 O O . ALA B 1 67 ? 6.258 23.672 14.336 1 98.88 67 ALA B O 1
ATOM 2931 N N . GLU B 1 68 ? 7.938 23.531 12.898 1 98.81 68 GLU B N 1
ATOM 2932 C CA . GLU B 1 68 ? 8.211 24.953 12.875 1 98.81 68 GLU B CA 1
ATOM 2933 C C . GLU B 1 68 ? 7.039 25.734 12.273 1 98.81 68 GLU B C 1
ATOM 2935 O O . GLU B 1 68 ? 6.645 26.781 12.797 1 98.81 68 GLU B O 1
ATOM 2940 N N . GLU B 1 69 ? 6.516 25.234 11.164 1 98.56 69 GLU B N 1
ATOM 2941 C CA . GLU B 1 69 ? 5.422 25.922 10.492 1 98.56 69 GLU B CA 1
ATOM 2942 C C . GLU B 1 69 ? 4.168 25.953 11.367 1 98.56 69 GLU B C 1
ATOM 2944 O O . GLU B 1 69 ? 3.436 26.938 11.367 1 98.56 69 GLU B O 1
ATOM 2949 N N . LEU B 1 70 ? 3.906 24.875 12.094 1 98.75 70 LEU B N 1
ATOM 2950 C CA . LEU B 1 70 ? 2.754 24.812 12.984 1 98.75 70 LEU B CA 1
ATOM 2951 C C . LEU B 1 70 ? 2.955 25.719 14.203 1 98.75 70 LEU B C 1
ATOM 2953 O O . LEU B 1 70 ? 2.014 26.359 14.656 1 98.75 70 LEU B O 1
ATOM 2957 N N . ALA B 1 71 ? 4.18 25.766 14.703 1 98.75 71 ALA B N 1
ATOM 2958 C CA . ALA B 1 71 ? 4.512 26.688 15.789 1 98.75 71 ALA B CA 1
ATOM 2959 C C . ALA B 1 71 ? 4.32 28.141 15.359 1 98.75 71 ALA B C 1
ATOM 2961 O O . ALA B 1 71 ? 3.799 28.953 16.125 1 98.75 71 ALA B O 1
ATOM 2962 N N . LYS B 1 72 ? 4.754 28.406 14.164 1 98.19 72 LYS B N 1
ATOM 2963 C CA . LYS B 1 72 ? 4.59 29.734 13.602 1 98.19 72 LYS B CA 1
ATOM 2964 C C . LYS B 1 72 ? 3.121 30.156 13.586 1 98.19 72 LYS B C 1
ATOM 2966 O O . LYS B 1 72 ? 2.803 31.328 13.727 1 98.19 72 LYS B O 1
ATOM 2971 N N . ARG B 1 73 ? 2.297 29.219 13.492 1 97.5 73 ARG B N 1
ATOM 2972 C CA . ARG B 1 73 ? 0.86 29.453 13.438 1 97.5 73 ARG B CA 1
ATOM 2973 C C . ARG B 1 73 ? 0.258 29.5 14.836 1 97.5 73 ARG B C 1
ATOM 2975 O O . ARG B 1 73 ? -0.961 29.594 14.992 1 97.5 73 ARG B O 1
ATOM 2982 N N . GLY B 1 74 ? 1.098 29.328 15.859 1 98 74 GLY B N 1
ATOM 2983 C CA . GLY B 1 74 ? 0.671 29.562 17.234 1 98 74 GLY B CA 1
ATOM 2984 C C . GLY B 1 74 ? 0.317 28.281 17.969 1 98 74 GLY B C 1
ATOM 2985 O O . GLY B 1 74 ? -0.216 28.344 19.078 1 98 74 GLY B O 1
ATOM 2986 N N . MET B 1 75 ? 0.597 27.156 17.406 1 98.69 75 MET B N 1
ATOM 2987 C CA . MET B 1 75 ? 0.245 25.891 18.078 1 98.69 75 MET B CA 1
ATOM 2988 C C . MET B 1 75 ? 1.356 25.453 19.016 1 98.69 75 MET B C 1
ATOM 2990 O O . MET B 1 75 ? 2.537 25.672 18.75 1 98.69 75 MET B O 1
ATOM 2994 N N . LYS B 1 76 ? 0.941 24.844 20.109 1 98.88 76 LYS B N 1
ATOM 2995 C CA . LYS B 1 76 ? 1.899 24.109 20.922 1 98.88 76 LYS B CA 1
ATOM 2996 C C . LYS B 1 76 ? 2.332 22.812 20.234 1 98.88 76 LYS B C 1
ATOM 2998 O O . LYS B 1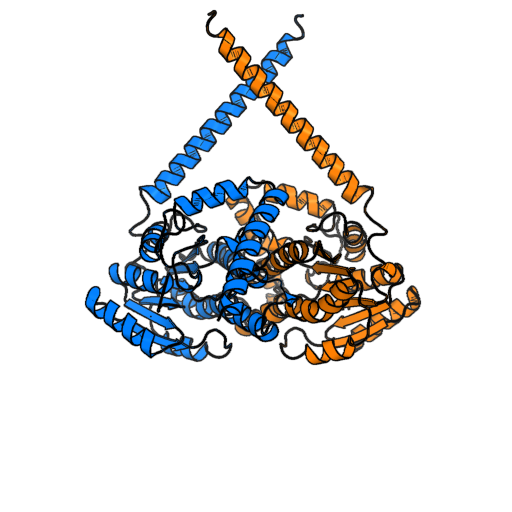 76 ? 1.569 22.234 19.453 1 98.88 76 LYS B O 1
ATOM 3003 N N . ILE B 1 77 ? 3.566 22.391 20.5 1 98.94 77 ILE B N 1
ATOM 3004 C CA . ILE B 1 77 ? 4.086 21.312 19.672 1 98.94 77 ILE B CA 1
ATOM 3005 C C . ILE B 1 77 ? 4.566 20.172 20.547 1 98.94 77 ILE B C 1
ATOM 3007 O O . ILE B 1 77 ? 5.312 20.375 21.5 1 98.94 77 ILE B O 1
ATOM 3011 N N . VAL B 1 78 ? 4.113 18.953 20.266 1 98.94 78 VAL B N 1
ATOM 3012 C CA . VAL B 1 78 ? 4.742 17.734 20.781 1 98.94 78 VAL B CA 1
ATOM 3013 C C . VAL B 1 78 ? 5.68 17.156 19.719 1 98.94 78 VAL B C 1
ATOM 3015 O O . VAL B 1 78 ? 5.25 16.812 18.625 1 98.94 78 VAL B O 1
ATOM 3018 N N . LEU B 1 79 ? 6.965 17.109 20.062 1 98.94 79 LEU B N 1
ATOM 3019 C CA . LEU B 1 79 ? 8 16.578 19.188 1 98.94 79 LEU B CA 1
ATOM 3020 C C . LEU B 1 79 ? 8.312 15.125 19.547 1 98.94 79 LEU B C 1
ATOM 3022 O O . LEU B 1 79 ? 8.672 14.82 20.688 1 98.94 79 LEU B O 1
ATOM 3026 N N . ILE B 1 80 ? 8.156 14.211 18.594 1 98.94 80 ILE B N 1
ATOM 3027 C CA . ILE B 1 80 ? 8.445 12.805 18.844 1 98.94 80 ILE B CA 1
ATOM 3028 C C . ILE B 1 80 ? 9.555 12.336 17.891 1 98.94 80 ILE B C 1
ATOM 3030 O O . ILE B 1 80 ? 9.438 12.492 16.672 1 98.94 80 ILE B O 1
ATOM 3034 N N . SER B 1 81 ? 10.609 11.844 18.344 1 98.44 81 SER B N 1
ATOM 3035 C CA . SER B 1 81 ? 11.727 11.281 17.594 1 98.44 81 SER B CA 1
ATOM 3036 C C . SER B 1 81 ? 12.602 10.398 18.484 1 98.44 81 SER B C 1
ATOM 3038 O O . SER B 1 81 ? 12.273 10.156 19.641 1 98.44 81 SER B O 1
ATOM 3040 N N . ARG B 1 82 ? 13.711 9.875 18 1 96.81 82 ARG B N 1
ATOM 3041 C CA . ARG B 1 82 ? 14.508 8.852 18.688 1 96.81 82 ARG B CA 1
ATOM 3042 C C . ARG B 1 82 ? 15.477 9.484 19.672 1 96.81 82 ARG B C 1
ATOM 3044 O O . ARG B 1 82 ? 15.664 8.969 20.781 1 96.81 82 ARG B O 1
ATOM 3051 N N . SER B 1 83 ? 16.094 10.602 19.344 1 97.62 83 SER B N 1
ATOM 3052 C CA . SER B 1 83 ? 17.188 11.18 20.125 1 97.62 83 SER B CA 1
ATOM 3053 C C . SER B 1 83 ? 16.688 12.312 21.016 1 97.62 83 SER B C 1
ATOM 3055 O O . SER B 1 83 ? 16.312 13.375 20.531 1 97.62 83 SER B O 1
ATOM 3057 N N . GLN B 1 84 ? 16.844 12.109 22.328 1 98.31 84 GLN B N 1
ATOM 3058 C CA . GLN B 1 84 ? 16.406 13.141 23.266 1 98.31 84 GLN B CA 1
ATOM 3059 C C . GLN B 1 84 ? 17.203 14.43 23.078 1 98.31 84 GLN B C 1
ATOM 3061 O O . GLN B 1 84 ? 16.641 15.523 23.188 1 98.31 84 GLN B O 1
ATOM 3066 N N . ASP B 1 85 ? 18.484 14.25 22.766 1 98.56 85 ASP B N 1
ATOM 3067 C CA . ASP B 1 85 ? 19.344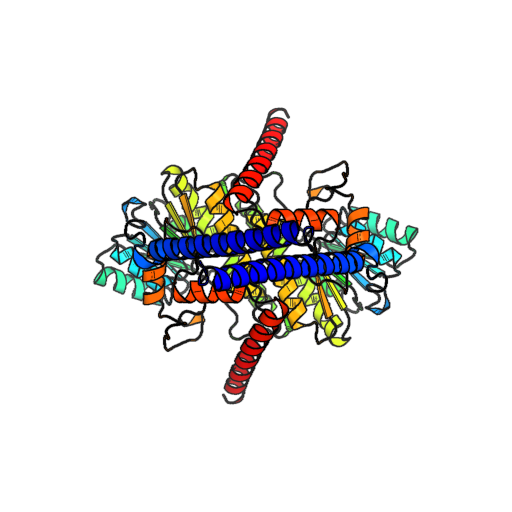 15.43 22.594 1 98.56 85 ASP B CA 1
ATOM 3068 C C . ASP B 1 85 ? 18.875 16.281 21.422 1 98.56 85 ASP B C 1
ATOM 3070 O O . ASP B 1 85 ? 18.781 17.5 21.531 1 98.56 85 ASP B O 1
ATOM 3074 N N . LYS B 1 86 ? 18.594 15.656 20.312 1 98.44 86 LYS B N 1
ATOM 3075 C CA . LYS B 1 86 ? 18.109 16.391 19.141 1 98.44 86 LYS B CA 1
ATOM 3076 C C . LYS B 1 86 ? 16.734 17 19.406 1 98.44 86 LYS B C 1
ATOM 3078 O O . LYS B 1 86 ? 16.438 18.109 18.953 1 98.44 86 LYS B O 1
ATOM 3083 N N . LEU B 1 87 ? 15.93 16.281 20.109 1 98.81 87 LEU B N 1
ATOM 3084 C CA . LEU B 1 87 ? 14.609 16.781 20.484 1 98.81 87 LEU B CA 1
ATOM 3085 C C . LEU B 1 87 ? 14.727 18.047 21.328 1 98.81 87 LEU B C 1
ATOM 3087 O O . LEU B 1 87 ? 14 19.016 21.094 1 98.81 87 LEU B O 1
ATOM 3091 N N . ASN B 1 88 ? 15.578 18.016 22.281 1 98.62 88 ASN B N 1
ATOM 3092 C CA . ASN B 1 88 ? 15.805 19.172 23.125 1 98.62 88 ASN B CA 1
ATOM 3093 C C . ASN B 1 88 ? 16.25 20.391 22.312 1 98.62 88 ASN B C 1
ATOM 3095 O O . ASN B 1 88 ? 15.797 21.516 22.547 1 98.62 88 ASN B O 1
ATOM 3099 N N . GLN B 1 89 ? 17.125 20.109 21.422 1 98.62 89 GLN B N 1
ATOM 3100 C CA . GLN B 1 89 ? 17.641 21.188 20.578 1 98.62 89 GLN B CA 1
ATOM 3101 C C . GLN B 1 89 ? 16.516 21.812 19.766 1 98.62 89 GLN B C 1
ATOM 3103 O O . GLN B 1 89 ? 16.359 23.031 19.75 1 98.62 89 GLN B O 1
ATOM 3108 N N . VAL B 1 90 ? 15.727 20.969 19.062 1 98.75 90 VAL B N 1
ATOM 3109 C CA . VAL B 1 90 ? 14.641 21.469 18.234 1 98.75 90 VAL B CA 1
ATOM 3110 C C . VAL B 1 90 ? 13.586 22.156 19.094 1 98.75 90 VAL B C 1
ATOM 3112 O O . VAL B 1 90 ? 13.039 23.188 18.719 1 98.75 90 VAL B O 1
ATOM 3115 N N . SER B 1 91 ? 13.305 21.562 20.25 1 98.75 91 SER B N 1
ATOM 3116 C CA . SER B 1 91 ? 12.367 22.156 21.188 1 98.75 91 SER B CA 1
ATOM 3117 C C . SER B 1 91 ? 12.797 23.562 21.594 1 98.75 91 SER B C 1
ATOM 3119 O O . SER B 1 91 ? 11.992 24.5 21.594 1 98.75 91 SER B O 1
ATOM 3121 N N . SER B 1 92 ? 14.023 23.719 21.922 1 98.62 92 SER B N 1
ATOM 3122 C CA . SER B 1 92 ? 14.562 25.016 22.328 1 98.62 92 SER B CA 1
ATOM 3123 C C . SER B 1 92 ? 14.477 26.031 21.203 1 98.62 92 SER B C 1
ATOM 3125 O O . SER B 1 92 ? 14.117 27.188 21.422 1 98.62 92 SER B O 1
ATOM 3127 N N . GLU B 1 93 ? 14.836 25.594 20.016 1 98.62 93 GLU B N 1
ATOM 3128 C CA . GLU B 1 93 ? 14.781 26.469 18.844 1 98.62 93 GLU B CA 1
ATOM 3129 C C . GLU B 1 93 ? 13.359 26.969 18.594 1 98.62 93 GLU B C 1
ATOM 3131 O O . GLU B 1 93 ? 13.148 28.156 18.344 1 98.62 93 GLU B O 1
ATOM 3136 N N . ILE B 1 94 ? 12.414 26.094 18.719 1 98.69 94 ILE B N 1
ATOM 3137 C CA . ILE B 1 94 ? 11.016 26.438 18.453 1 98.69 94 ILE B CA 1
ATOM 3138 C C . ILE B 1 94 ? 10.492 27.359 19.547 1 98.69 94 ILE B C 1
ATOM 3140 O O . ILE B 1 94 ? 9.828 28.359 19.25 1 98.69 94 ILE B O 1
ATOM 3144 N N . LYS B 1 95 ? 10.797 27.109 20.781 1 98.44 95 LYS B N 1
ATOM 3145 C CA . LYS B 1 95 ? 10.375 27.953 21.891 1 98.44 95 LYS B CA 1
ATOM 3146 C C . LYS B 1 95 ? 10.922 29.375 21.75 1 98.44 95 LYS B C 1
ATOM 3148 O O . LYS B 1 95 ? 10.211 30.344 21.984 1 98.44 95 LYS B O 1
ATOM 3153 N N . GLU B 1 96 ? 12.125 29.422 21.391 1 98.12 96 GLU B N 1
ATOM 3154 C CA . GLU B 1 96 ? 12.781 30.719 21.281 1 98.12 96 GLU B CA 1
ATOM 3155 C C . GLU B 1 96 ? 12.242 31.516 20.094 1 98.12 96 GLU B C 1
ATOM 3157 O O . GLU B 1 96 ? 11.992 32.719 20.203 1 98.12 96 GLU B O 1
ATOM 3162 N N . LYS B 1 97 ? 12.07 30.859 19.031 1 98.12 97 LYS B N 1
ATOM 3163 C CA . LYS B 1 97 ? 11.734 31.531 17.781 1 98.12 97 LYS B CA 1
ATOM 3164 C C . LYS B 1 97 ? 10.25 31.891 17.734 1 98.12 97 LYS B C 1
ATOM 3166 O O . LYS B 1 97 ? 9.883 32.969 17.234 1 98.12 97 LYS B O 1
ATOM 3171 N N . PHE B 1 98 ? 9.383 30.984 18.25 1 98.25 98 PHE B N 1
ATOM 3172 C CA . PHE B 1 98 ? 7.957 31.172 18.016 1 98.25 98 PHE B CA 1
ATOM 3173 C C . PHE B 1 98 ? 7.211 31.375 19.328 1 98.25 98 PHE B C 1
ATOM 3175 O O . PHE B 1 98 ? 6.012 31.641 19.328 1 98.25 98 PHE B O 1
ATOM 3182 N N . LYS B 1 99 ? 7.836 31.203 20.5 1 98.12 99 LYS B N 1
ATOM 3183 C CA . LYS B 1 99 ? 7.305 31.5 21.828 1 98.12 99 LYS B CA 1
ATOM 3184 C C . LYS B 1 99 ? 6.07 30.641 22.125 1 98.12 99 LYS B C 1
ATOM 3186 O O . LYS B 1 99 ? 5.055 31.156 22.594 1 98.12 99 LYS B O 1
ATOM 3191 N N . VAL B 1 100 ? 6.148 29.375 21.719 1 98.5 100 VAL B N 1
ATOM 3192 C CA . VAL B 1 100 ? 5.082 28.422 22.031 1 98.5 100 VAL B CA 1
ATOM 3193 C C . VAL B 1 100 ? 5.625 27.297 22.906 1 98.5 100 VAL B C 1
ATOM 3195 O O . VAL B 1 100 ? 6.836 27.062 22.953 1 98.5 100 VAL B O 1
ATOM 3198 N N . GLU B 1 101 ? 4.73 26.641 23.625 1 98.5 101 GLU B N 1
ATOM 3199 C CA . GLU B 1 101 ? 5.094 25.5 24.469 1 98.5 101 GLU B CA 1
ATOM 3200 C C . GLU B 1 101 ? 5.445 24.281 23.625 1 98.5 101 GLU B C 1
ATOM 3202 O O . GLU B 1 101 ? 4.805 24.016 22.609 1 98.5 101 GLU B O 1
ATOM 3207 N N . THR B 1 102 ? 6.434 23.562 23.984 1 98.81 102 THR B N 1
ATOM 3208 C CA . THR B 1 102 ? 6.812 22.328 23.312 1 98.81 102 THR B CA 1
ATOM 3209 C C . THR B 1 102 ? 6.965 21.188 24.328 1 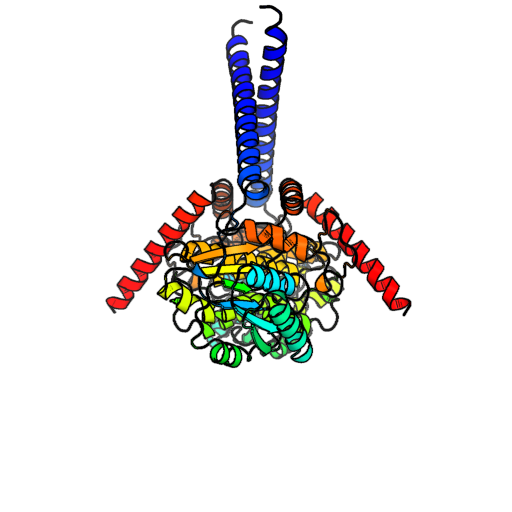98.81 102 THR B C 1
ATOM 3211 O O . THR B 1 102 ? 7.246 21.438 25.516 1 98.81 102 THR B O 1
ATOM 3214 N N . ARG B 1 103 ? 6.68 20.016 23.953 1 98.75 103 ARG B N 1
ATOM 3215 C CA . ARG B 1 103 ? 6.953 18.781 24.672 1 98.75 103 ARG B CA 1
ATOM 3216 C C . ARG B 1 103 ? 7.699 17.781 23.797 1 98.75 103 ARG B C 1
ATOM 3218 O O . ARG B 1 103 ? 7.57 17.812 22.562 1 98.75 103 ARG B O 1
ATOM 3225 N N . THR B 1 104 ? 8.516 16.984 24.453 1 98.88 104 THR B N 1
ATOM 3226 C CA . THR B 1 104 ? 9.305 16.016 23.688 1 98.88 104 THR B CA 1
ATOM 3227 C C . THR B 1 104 ? 9.016 14.594 24.156 1 98.88 104 THR B C 1
ATOM 3229 O O . THR B 1 104 ? 8.805 14.359 25.359 1 98.88 104 THR B O 1
ATOM 3232 N N . ILE B 1 105 ? 8.898 13.672 23.281 1 98.88 105 ILE B N 1
ATOM 3233 C CA . ILE B 1 105 ? 8.781 12.25 23.547 1 98.88 105 ILE B CA 1
ATOM 3234 C C . ILE B 1 105 ? 9.852 11.484 22.766 1 98.88 105 ILE B C 1
ATOM 3236 O O . ILE B 1 105 ? 9.805 11.422 21.547 1 98.88 105 ILE B O 1
ATOM 3240 N N . ALA B 1 106 ? 10.812 10.867 23.453 1 98.75 106 ALA B N 1
ATOM 3241 C CA . ALA B 1 106 ? 11.883 10.117 22.812 1 98.75 106 ALA B CA 1
ATOM 3242 C C . ALA B 1 106 ? 11.523 8.641 22.688 1 98.75 106 ALA B C 1
ATOM 3244 O O . ALA B 1 106 ? 11.406 7.938 23.703 1 98.75 106 ALA B O 1
ATOM 3245 N N . VAL B 1 107 ? 11.297 8.203 21.5 1 98.56 107 VAL B N 1
ATOM 3246 C CA . VAL B 1 107 ? 11.016 6.797 21.234 1 98.56 107 VAL B CA 1
ATOM 3247 C C . VAL B 1 107 ? 11.656 6.375 19.906 1 98.56 107 VAL B C 1
ATOM 3249 O O . VAL B 1 107 ? 11.938 7.219 19.047 1 98.56 107 VAL B O 1
ATOM 3252 N N . ASP B 1 108 ? 11.938 5.121 19.734 1 98.38 108 ASP B N 1
ATOM 3253 C CA . ASP B 1 108 ? 12.43 4.52 18.5 1 98.38 108 ASP B CA 1
ATOM 3254 C C . ASP B 1 108 ? 11.32 3.729 17.797 1 98.38 108 ASP B C 1
ATOM 3256 O O . ASP B 1 108 ? 10.992 2.619 18.219 1 98.38 108 ASP B O 1
ATOM 3260 N N . PHE B 1 109 ? 10.852 4.215 16.672 1 98.38 109 PHE B N 1
ATOM 3261 C CA . PHE B 1 109 ? 9.68 3.672 16 1 98.38 109 PHE B CA 1
ATOM 3262 C C . PHE B 1 109 ? 10.008 2.336 15.344 1 98.38 109 PHE B C 1
ATOM 3264 O O . PHE B 1 109 ? 9.109 1.645 14.859 1 98.38 109 PHE B O 1
ATOM 3271 N N . THR B 1 110 ? 11.281 1.947 15.289 1 97.88 110 THR B N 1
ATOM 3272 C CA . THR B 1 110 ? 11.602 0.61 14.805 1 97.88 110 THR B CA 1
ATOM 3273 C C . THR B 1 110 ? 11.117 -0.454 15.781 1 97.88 110 THR B C 1
ATOM 3275 O O . THR B 1 110 ? 11.031 -1.634 15.43 1 97.88 110 THR B O 1
ATOM 3278 N N . SER B 1 111 ? 10.82 0.003 16.984 1 95.31 111 SER B N 1
ATOM 3279 C CA . SER B 1 111 ? 10.289 -0.91 17.984 1 95.31 111 SER B CA 1
ATOM 3280 C C . SER B 1 111 ? 8.766 -0.889 18 1 95.31 111 SER B C 1
ATOM 3282 O O . SER B 1 111 ? 8.148 0.142 17.734 1 95.31 111 SER B O 1
ATOM 3284 N N . GLY B 1 112 ? 8.148 -2.041 18.406 1 91.88 112 GLY B N 1
ATOM 3285 C CA . GLY B 1 112 ? 6.695 -2.137 18.453 1 91.88 112 GLY B CA 1
ATOM 3286 C C . GLY B 1 112 ? 6.129 -1.858 19.828 1 91.88 112 GLY B C 1
ATOM 3287 O O . GLY B 1 112 ? 4.91 -1.779 20.016 1 91.88 112 GLY B O 1
ATOM 3288 N N . ASP B 1 113 ? 6.91 -1.607 20.766 1 93 113 ASP B N 1
ATOM 3289 C CA . ASP B 1 113 ? 6.449 -1.521 22.141 1 93 113 ASP B CA 1
ATOM 3290 C C . ASP B 1 113 ? 6.648 -0.114 22.703 1 93 113 ASP B C 1
ATOM 3292 O O . ASP B 1 113 ? 6.996 0.052 23.875 1 93 113 ASP B O 1
ATOM 3296 N N . ILE B 1 114 ? 6.402 0.861 21.984 1 97.94 114 ILE B N 1
ATOM 3297 C CA . ILE B 1 114 ? 6.703 2.223 22.422 1 97.94 114 ILE B CA 1
ATOM 3298 C C . ILE B 1 114 ? 5.406 3.004 22.609 1 97.94 114 ILE B C 1
ATOM 3300 O O . ILE B 1 114 ? 5.41 4.102 23.172 1 97.94 114 ILE B O 1
ATOM 3304 N N . TYR B 1 115 ? 4.281 2.475 22.281 1 98.19 115 TYR B N 1
ATOM 3305 C CA . TYR B 1 115 ? 3.072 3.268 22.078 1 98.19 115 TYR B CA 1
ATOM 3306 C C . TYR B 1 115 ? 2.379 3.543 23.406 1 98.19 115 TYR B C 1
ATOM 3308 O O . TYR B 1 115 ? 1.655 4.531 23.547 1 98.19 115 TYR B O 1
ATOM 3316 N N . ASP B 1 116 ? 2.617 2.754 24.422 1 97.88 116 ASP B N 1
ATOM 3317 C CA . ASP B 1 116 ? 2.121 3.084 25.75 1 97.88 116 ASP B CA 1
ATOM 3318 C C . ASP B 1 116 ? 2.775 4.355 26.281 1 97.88 116 ASP B C 1
ATOM 3320 O O . ASP B 1 116 ? 2.123 5.168 26.938 1 97.88 116 ASP B O 1
ATOM 3324 N N . LYS B 1 117 ? 4.043 4.445 26.031 1 98.25 117 LYS B N 1
ATOM 3325 C CA . LYS B 1 117 ? 4.762 5.656 26.438 1 98.25 117 LYS B CA 1
ATOM 3326 C C . LYS B 1 117 ? 4.207 6.879 25.719 1 98.25 117 LYS B C 1
ATOM 3328 O O . LYS B 1 117 ? 4.016 7.934 26.328 1 98.25 117 LYS B O 1
ATOM 3333 N N . ILE B 1 118 ? 3.926 6.809 24.422 1 98.75 118 ILE B N 1
ATOM 3334 C CA . ILE B 1 118 ? 3.363 7.914 23.656 1 98.75 118 ILE B CA 1
ATOM 3335 C C . ILE B 1 118 ? 1.978 8.266 24.203 1 98.75 118 ILE B C 1
ATOM 3337 O O . ILE B 1 118 ? 1.662 9.438 24.406 1 98.75 118 ILE B O 1
ATOM 3341 N N . LYS B 1 119 ? 1.206 7.23 24.406 1 98.5 119 LYS B N 1
ATOM 3342 C CA . LYS B 1 119 ? -0.144 7.41 24.922 1 98.5 119 LYS B CA 1
ATOM 3343 C C . LYS B 1 119 ? -0.125 8.203 26.234 1 98.5 119 LYS B C 1
ATOM 3345 O O . LYS B 1 119 ? -0.879 9.164 26.391 1 98.5 119 LYS B O 1
ATOM 3350 N N . THR B 1 120 ? 0.73 7.812 27.109 1 98.38 120 THR B N 1
ATOM 3351 C CA . THR B 1 120 ? 0.827 8.438 28.422 1 98.38 120 THR B CA 1
ATOM 3352 C C . THR B 1 120 ? 1.234 9.898 28.297 1 98.38 120 THR B C 1
ATOM 3354 O O . THR B 1 120 ? 0.687 10.766 28.984 1 98.38 120 THR B O 1
ATOM 3357 N N . ASN B 1 121 ? 2.135 10.211 27.438 1 98.44 121 ASN B N 1
ATOM 3358 C CA . ASN B 1 121 ? 2.658 11.562 27.297 1 98.44 121 ASN B CA 1
ATOM 3359 C C . ASN B 1 121 ? 1.681 12.469 26.547 1 98.44 121 ASN B C 1
ATOM 3361 O O . ASN B 1 121 ? 1.75 13.695 26.672 1 98.44 121 ASN B O 1
ATOM 3365 N N . LEU B 1 122 ? 0.771 11.891 25.766 1 98.56 122 LEU B N 1
ATOM 3366 C CA . LEU B 1 122 ? -0.209 12.672 25.016 1 98.56 122 LEU B CA 1
ATOM 3367 C C . LEU B 1 122 ? -1.492 12.844 25.828 1 98.56 122 LEU B C 1
ATOM 3369 O O . LEU B 1 122 ? -2.377 13.609 25.438 1 98.56 122 LEU B O 1
ATOM 3373 N N . ALA B 1 123 ? -1.588 12.117 26.953 1 96.94 123 ALA B N 1
ATOM 3374 C CA . ALA B 1 123 ? -2.811 12.125 27.766 1 96.94 123 ALA B CA 1
ATOM 3375 C C . ALA B 1 123 ? -3.166 13.547 28.203 1 96.94 123 ALA B C 1
ATOM 3377 O O . ALA B 1 123 ? -2.309 14.289 28.688 1 96.94 123 ALA B O 1
ATOM 3378 N N . GLY B 1 124 ? -4.426 13.945 27.906 1 95.81 124 GLY B N 1
ATOM 3379 C CA . GLY B 1 124 ? -4.938 15.227 28.375 1 95.81 124 GLY B CA 1
ATOM 3380 C C . GLY B 1 124 ? -4.684 16.359 27.406 1 95.81 124 GLY B C 1
ATOM 3381 O O . GLY B 1 124 ? -5.207 17.469 27.594 1 95.81 124 GLY B O 1
ATOM 3382 N N . LEU B 1 125 ? -3.869 16.156 26.422 1 98.31 125 LEU B N 1
ATOM 3383 C CA . LEU B 1 125 ? -3.58 17.203 25.453 1 98.31 125 LEU B CA 1
ATOM 3384 C C . LEU B 1 125 ? -4.68 17.297 24.391 1 98.31 125 LEU B C 1
ATOM 3386 O O . LEU B 1 125 ? -5.172 16.266 23.922 1 98.31 125 LEU B O 1
ATOM 3390 N N . GLU B 1 126 ? -5.109 18.422 24.109 1 98.44 126 GLU B N 1
ATOM 3391 C CA . GLU B 1 126 ? -6.035 18.656 23 1 98.44 126 GLU B CA 1
ATOM 3392 C C . GLU B 1 126 ? -5.297 18.75 21.672 1 98.44 126 GLU B C 1
ATOM 3394 O O . GLU B 1 126 ? -4.988 19.844 21.203 1 98.44 126 GLU B O 1
ATOM 3399 N N . VAL B 1 127 ? -5.141 17.656 21.062 1 98.88 127 VAL B N 1
ATOM 3400 C CA . VAL B 1 127 ? -4.367 17.594 19.812 1 98.88 127 VAL B CA 1
ATOM 3401 C C . VAL B 1 127 ? -5.258 17.969 18.641 1 98.88 127 VAL B C 1
ATOM 3403 O O . VAL B 1 127 ? -6.234 17.266 18.344 1 98.88 127 VAL B O 1
ATOM 3406 N N . GLY B 1 128 ? -4.883 19.031 17.984 1 98.81 128 GLY B N 1
ATOM 3407 C CA . GLY B 1 128 ? -5.648 19.484 16.828 1 98.81 128 GLY B CA 1
ATOM 3408 C C . GLY B 1 128 ? -5.051 19.047 15.508 1 98.81 128 GLY B C 1
ATOM 3409 O O . GLY B 1 128 ? -5.766 18.922 14.508 1 98.81 128 GLY B O 1
ATOM 3410 N N . VAL B 1 129 ? -3.719 18.891 15.469 1 98.94 129 VAL B N 1
ATOM 3411 C CA . VAL B 1 129 ? -3.029 18.484 14.25 1 98.94 129 VAL B CA 1
ATOM 3412 C C . VAL B 1 129 ? -2.061 17.344 14.562 1 98.94 129 VAL B C 1
ATOM 3414 O O . VAL B 1 129 ? -1.316 17.406 15.539 1 98.94 129 VAL B O 1
ATOM 3417 N N . LEU B 1 130 ? -2.156 16.297 13.852 1 98.94 130 LEU B N 1
ATOM 3418 C CA . LEU B 1 130 ? -1.197 15.195 13.898 1 98.94 130 LEU B CA 1
ATOM 3419 C C . LEU B 1 130 ? -0.445 15.078 12.578 1 98.94 130 LEU B C 1
ATOM 3421 O O . LEU B 1 130 ? -1.062 14.977 11.516 1 98.94 130 LEU B O 1
ATOM 3425 N N . VAL B 1 131 ? 0.846 15.203 12.602 1 98.94 131 VAL B N 1
ATOM 3426 C CA . VAL B 1 131 ? 1.694 14.961 11.438 1 98.94 131 VAL B CA 1
ATOM 3427 C C . VAL B 1 131 ? 2.436 13.633 11.609 1 98.94 131 VAL B C 1
ATOM 3429 O O . VAL B 1 131 ? 3.453 13.57 12.305 1 98.94 131 VAL B O 1
ATOM 3432 N N . ASN B 1 132 ? 1.908 12.609 10.992 1 98.94 132 ASN B N 1
ATOM 3433 C CA . ASN B 1 132 ? 2.641 11.352 10.883 1 98.94 132 ASN B CA 1
ATOM 3434 C C . ASN B 1 132 ? 3.732 11.422 9.82 1 98.94 132 ASN B C 1
ATOM 3436 O O . ASN B 1 132 ? 3.479 11.156 8.641 1 98.94 132 ASN B O 1
ATOM 3440 N N . ASN B 1 133 ? 4.934 11.719 10.273 1 98.75 133 ASN B N 1
ATOM 3441 C CA . ASN B 1 133 ? 6.02 12 9.344 1 98.75 133 ASN B CA 1
ATOM 3442 C C . ASN B 1 133 ? 7.152 10.984 9.469 1 98.75 133 ASN B C 1
ATOM 3444 O O . ASN B 1 133 ? 7.957 10.828 8.555 1 98.75 133 ASN B O 1
ATOM 3448 N N . VAL B 1 134 ? 7.184 10.328 10.648 1 98.12 134 VAL B N 1
ATOM 3449 C CA . VAL B 1 134 ? 8.305 9.414 10.867 1 98.12 134 VAL B CA 1
ATOM 3450 C C . VAL B 1 134 ? 8.344 8.383 9.75 1 98.12 134 VAL B C 1
ATOM 3452 O O . VAL B 1 134 ? 7.301 7.906 9.289 1 98.12 134 VAL B O 1
ATOM 3455 N N . GLY B 1 135 ? 9.508 8.117 9.273 1 96.88 135 GLY B N 1
ATOM 3456 C CA . GLY B 1 135 ? 9.688 7.152 8.211 1 96.88 135 GLY B CA 1
ATOM 3457 C C . GLY B 1 135 ? 11.148 6.793 7.973 1 96.88 135 GLY B C 1
ATOM 3458 O O . GLY B 1 135 ? 12.047 7.516 8.398 1 96.88 135 GLY B O 1
ATOM 3459 N N . MET B 1 136 ? 11.32 5.715 7.363 1 96.25 136 MET B N 1
ATOM 3460 C CA . MET B 1 136 ? 12.641 5.27 6.945 1 96.25 136 MET B CA 1
ATOM 3461 C C . MET B 1 136 ? 12.602 4.699 5.531 1 96.25 136 MET B C 1
ATOM 3463 O O . MET B 1 136 ? 11.547 4.27 5.059 1 96.25 136 MET B O 1
ATOM 3467 N N . SER B 1 137 ? 13.695 4.836 4.816 1 96.25 137 SER B N 1
ATOM 3468 C CA . SER B 1 137 ? 13.883 4.273 3.484 1 96.25 137 SER B CA 1
ATOM 3469 C C . SER B 1 137 ? 15.148 3.428 3.416 1 96.25 137 SER B C 1
ATOM 3471 O O . SER B 1 137 ? 15.75 3.113 4.449 1 96.25 137 SER B O 1
ATOM 3473 N N . TYR B 1 138 ? 15.422 2.906 2.16 1 94.81 138 TYR B N 1
ATOM 3474 C CA . TYR B 1 138 ? 16.688 2.236 1.899 1 94.81 138 TYR B CA 1
ATOM 3475 C C . TYR B 1 138 ? 17.859 3.215 2.006 1 94.81 138 TYR B C 1
ATOM 3477 O O . TYR B 1 138 ? 17.688 4.414 1.768 1 94.81 138 TYR B O 1
ATOM 3485 N N . GLU B 1 139 ? 19.016 2.758 2.426 1 93.69 139 GLU B N 1
ATOM 3486 C CA . GLU B 1 139 ? 20.203 3.594 2.344 1 93.69 139 GLU B CA 1
ATOM 3487 C C . GLU B 1 139 ? 20.516 3.973 0.898 1 93.69 139 GLU B C 1
ATOM 3489 O O . GLU B 1 139 ? 20.953 5.094 0.624 1 93.69 139 GLU B O 1
ATOM 3494 N N . TYR B 1 140 ? 20.375 3.152 0.013 1 95.88 140 TYR B N 1
ATOM 3495 C CA . TYR B 1 140 ? 20.484 3.275 -1.436 1 95.88 140 TYR B CA 1
ATOM 3496 C C . TYR B 1 140 ? 19.625 2.236 -2.141 1 95.88 140 TYR B C 1
ATOM 3498 O O . TYR B 1 140 ? 19.266 1.213 -1.552 1 95.88 140 TYR B O 1
ATOM 3506 N N . PRO B 1 141 ? 19.188 2.547 -3.385 1 97.94 141 PRO B N 1
ATOM 3507 C CA . PRO B 1 141 ? 18.391 1.545 -4.098 1 97.94 141 PRO B CA 1
ATOM 3508 C C . PRO B 1 141 ? 19.109 0.203 -4.223 1 97.94 141 PRO B C 1
ATOM 3510 O O . PRO B 1 141 ? 20.312 0.164 -4.512 1 97.94 141 PRO B O 1
ATOM 3513 N N . GLU B 1 142 ? 18.406 -0.831 -3.918 1 98.5 142 GLU B N 1
ATOM 3514 C CA . GLU B 1 142 ? 19.016 -2.158 -3.912 1 98.5 142 GLU B CA 1
ATOM 3515 C C . GLU B 1 142 ? 17.984 -3.24 -4.215 1 98.5 142 GLU B C 1
ATOM 3517 O O . GLU B 1 142 ? 16.812 -3.113 -3.846 1 98.5 142 GLU B O 1
ATOM 3522 N N . TYR B 1 143 ? 18.406 -4.301 -4.98 1 98.69 143 TYR B N 1
ATOM 3523 C CA . TYR B 1 143 ? 17.547 -5.461 -5.199 1 98.69 143 TYR B CA 1
ATOM 3524 C C . TYR B 1 143 ? 17.109 -6.066 -3.871 1 98.69 143 TYR B C 1
ATOM 3526 O O . TYR B 1 143 ? 17.891 -6.121 -2.916 1 98.69 143 TYR B O 1
ATOM 3534 N N . PHE B 1 144 ? 15.961 -6.625 -3.812 1 98.81 144 PHE B N 1
ATOM 3535 C CA . PHE B 1 144 ? 15.305 -7.102 -2.602 1 98.81 144 PHE B CA 1
ATOM 3536 C C . PHE B 1 144 ? 16.203 -8.062 -1.836 1 98.81 144 PHE B C 1
ATOM 3538 O O . PHE B 1 144 ? 16.469 -7.867 -0.647 1 98.81 144 PHE B O 1
ATOM 3545 N N . LEU B 1 145 ? 16.781 -8.992 -2.49 1 98.62 145 LEU B N 1
ATOM 3546 C CA . LEU B 1 145 ? 17.562 -10.039 -1.834 1 98.62 145 LEU B CA 1
ATOM 3547 C C . LEU B 1 145 ? 18.938 -9.523 -1.435 1 98.62 145 LEU B C 1
ATOM 3549 O O . LEU B 1 145 ? 19.641 -10.156 -0.642 1 98.62 145 LEU B O 1
ATOM 3553 N N . GLU B 1 146 ? 19.312 -8.375 -1.978 1 98.25 146 GLU B N 1
ATOM 3554 C CA . GLU B 1 146 ? 20.688 -7.898 -1.77 1 98.25 146 GLU B CA 1
ATOM 3555 C C . GLU B 1 146 ? 20.734 -6.82 -0.692 1 98.25 146 GLU B C 1
ATOM 3557 O O . GLU B 1 146 ? 21.812 -6.348 -0.327 1 98.25 146 GLU B O 1
ATOM 3562 N N . ILE B 1 147 ? 19.625 -6.445 -0.197 1 98.31 147 ILE B N 1
ATOM 3563 C CA . ILE B 1 147 ? 19.562 -5.469 0.888 1 98.31 147 ILE B CA 1
ATOM 3564 C C . ILE B 1 147 ? 20.328 -6.004 2.098 1 98.31 147 ILE B C 1
ATOM 3566 O O . ILE B 1 147 ? 20.016 -7.086 2.605 1 98.31 147 ILE B O 1
ATOM 3570 N N . PRO B 1 148 ? 21.375 -5.25 2.516 1 96.81 148 PRO B N 1
ATOM 3571 C CA . PRO B 1 148 ? 22.078 -5.691 3.719 1 96.81 148 PRO B CA 1
ATOM 3572 C C . PRO B 1 148 ? 21.172 -5.777 4.941 1 96.81 148 PRO B C 1
ATOM 3574 O O . PRO B 1 148 ? 20.359 -4.883 5.172 1 96.81 148 PRO B O 1
ATOM 3577 N N . ASP B 1 149 ? 21.281 -6.906 5.762 1 97.25 149 ASP B N 1
ATOM 3578 C CA . ASP B 1 149 ? 20.469 -7.094 6.965 1 97.25 149 ASP B CA 1
ATOM 3579 C C . ASP B 1 149 ? 18.984 -7.055 6.648 1 97.25 149 ASP B C 1
ATOM 3581 O O . ASP B 1 149 ? 18.219 -6.336 7.297 1 97.25 149 ASP B O 1
ATOM 3585 N N . LEU B 1 150 ? 18.594 -7.723 5.59 1 97.81 150 LEU B N 1
ATOM 3586 C CA . LEU B 1 150 ? 17.266 -7.672 4.992 1 97.81 150 LEU B CA 1
ATOM 3587 C C . LEU B 1 150 ? 16.188 -7.965 6.031 1 97.81 150 LEU B C 1
ATOM 3589 O O . LEU B 1 150 ? 15.164 -7.277 6.086 1 97.81 150 LEU B O 1
ATOM 3593 N N . ASP B 1 151 ? 16.375 -8.953 6.926 1 96.62 151 ASP B N 1
ATOM 3594 C CA . ASP B 1 151 ? 15.359 -9.336 7.906 1 96.62 151 ASP B CA 1
ATOM 3595 C C . ASP B 1 151 ? 15.023 -8.164 8.828 1 96.62 151 ASP B C 1
ATOM 3597 O O . ASP B 1 151 ? 13.852 -7.879 9.078 1 96.62 151 ASP B O 1
ATOM 3601 N N . ASN B 1 152 ? 16.031 -7.531 9.266 1 96.94 152 ASN B N 1
ATOM 3602 C CA . ASN B 1 152 ? 15.828 -6.383 10.141 1 96.94 152 ASN B CA 1
ATOM 3603 C C . ASN B 1 152 ? 15.258 -5.191 9.375 1 96.94 152 ASN B C 1
ATOM 3605 O O . ASN B 1 152 ? 14.453 -4.426 9.906 1 96.94 152 ASN B O 1
ATOM 3609 N N . VAL B 1 153 ? 15.734 -5.016 8.148 1 98.25 153 VAL B N 1
ATOM 3610 C CA . VAL B 1 153 ? 15.258 -3.91 7.324 1 98.25 153 VAL B CA 1
ATOM 3611 C C . VAL B 1 153 ? 13.758 -4.055 7.078 1 98.25 153 VAL B C 1
ATOM 3613 O O . VAL B 1 153 ? 13.016 -3.078 7.16 1 98.25 153 VAL B O 1
ATOM 3616 N N . ILE B 1 154 ? 13.281 -5.289 6.82 1 98.56 154 ILE B N 1
ATOM 3617 C CA . ILE B 1 154 ? 11.859 -5.551 6.625 1 98.56 154 ILE B CA 1
ATOM 3618 C C . ILE B 1 154 ? 11.078 -5.125 7.867 1 98.56 154 ILE B C 1
ATOM 3620 O O . ILE B 1 154 ? 10.117 -4.363 7.77 1 98.56 154 ILE B O 1
ATOM 3624 N N . LYS B 1 155 ? 11.531 -5.57 8.977 1 97.69 155 LYS B N 1
ATOM 3625 C CA . LYS B 1 155 ? 10.859 -5.273 10.234 1 97.69 155 LYS B CA 1
ATOM 3626 C C . LYS B 1 155 ? 10.859 -3.775 10.523 1 97.69 155 LYS B C 1
ATOM 3628 O O . LYS B 1 155 ? 9.836 -3.211 10.906 1 97.69 155 LYS B O 1
ATOM 3633 N N . ASN B 1 156 ? 12.023 -3.178 10.391 1 98.5 156 ASN B N 1
ATOM 3634 C CA . ASN B 1 156 ? 12.172 -1.757 10.688 1 98.5 156 ASN B CA 1
ATOM 3635 C C . ASN B 1 156 ? 11.289 -0.9 9.781 1 98.5 156 ASN B C 1
ATOM 3637 O O . ASN B 1 156 ? 10.656 0.05 10.242 1 98.5 156 ASN B O 1
ATOM 3641 N N . LEU B 1 157 ? 11.25 -1.194 8.484 1 98.75 157 LEU B N 1
ATOM 3642 C CA . LEU B 1 157 ? 10.43 -0.448 7.543 1 98.75 157 LEU B CA 1
ATOM 3643 C C . LEU B 1 157 ? 8.945 -0.596 7.879 1 98.75 157 LEU B C 1
ATOM 3645 O O . LEU B 1 157 ? 8.203 0.388 7.875 1 98.75 157 LEU B O 1
ATOM 3649 N N . ILE B 1 158 ? 8.523 -1.795 8.18 1 98.75 158 ILE B N 1
ATOM 3650 C CA . ILE B 1 158 ? 7.121 -2.057 8.484 1 98.75 158 ILE B CA 1
ATOM 3651 C C . ILE B 1 158 ? 6.734 -1.343 9.781 1 98.75 158 ILE B C 1
ATOM 3653 O O . ILE B 1 158 ? 5.691 -0.688 9.844 1 98.75 158 ILE B O 1
ATOM 3657 N N . ASN B 1 159 ? 7.559 -1.448 10.797 1 98.56 159 ASN B N 1
ATOM 3658 C CA . ASN B 1 159 ? 7.262 -0.804 12.078 1 98.56 159 ASN B CA 1
ATOM 3659 C C . ASN B 1 159 ? 7.246 0.716 11.945 1 98.56 159 ASN B C 1
ATOM 3661 O O . ASN B 1 159 ? 6.305 1.371 12.398 1 98.56 159 ASN B O 1
ATOM 3665 N N . THR B 1 160 ? 8.258 1.212 11.312 1 98.75 160 THR B N 1
ATOM 3666 C CA . THR B 1 160 ? 8.445 2.658 11.281 1 98.75 160 THR B CA 1
ATOM 3667 C C . THR B 1 160 ? 7.438 3.309 10.328 1 98.75 160 THR B C 1
ATOM 3669 O O . THR B 1 160 ? 6.875 4.359 10.641 1 98.75 160 THR B O 1
ATOM 3672 N N . ASN B 1 161 ? 7.207 2.688 9.172 1 98.88 161 ASN B N 1
ATOM 3673 C CA . ASN B 1 161 ? 6.422 3.363 8.148 1 98.88 161 ASN B CA 1
ATOM 3674 C C . ASN B 1 161 ? 4.945 2.988 8.234 1 98.88 161 ASN B C 1
ATOM 3676 O O . ASN B 1 161 ? 4.082 3.738 7.773 1 98.88 161 ASN B O 1
ATOM 3680 N N . ILE B 1 162 ? 4.613 1.823 8.766 1 98.88 162 ILE B N 1
ATOM 3681 C CA . ILE B 1 162 ? 3.242 1.332 8.688 1 98.88 162 ILE B CA 1
ATOM 3682 C C . ILE B 1 162 ? 2.627 1.295 10.086 1 98.88 162 ILE B C 1
ATOM 3684 O O . ILE B 1 162 ? 1.644 1.988 10.352 1 98.88 162 ILE B O 1
ATOM 3688 N N . LEU B 1 163 ? 3.254 0.517 10.938 1 98.81 163 LEU B N 1
ATOM 3689 C CA . LEU B 1 163 ? 2.705 0.376 12.289 1 98.81 163 LEU B CA 1
ATOM 3690 C C . LEU B 1 163 ? 2.566 1.735 12.961 1 98.81 163 LEU B C 1
ATOM 3692 O O . LEU B 1 163 ? 1.565 2.002 13.633 1 98.81 163 LEU B O 1
ATOM 3696 N N . SER B 1 164 ? 3.52 2.578 12.789 1 98.81 164 SER B N 1
ATOM 3697 C CA . SER B 1 164 ? 3.562 3.889 13.43 1 98.81 164 SER B CA 1
ATOM 3698 C C . SER B 1 164 ? 2.34 4.723 13.062 1 98.81 164 SER B C 1
ATOM 3700 O O . SER B 1 164 ? 1.679 5.281 13.945 1 98.81 164 SER B O 1
ATOM 3702 N N . VAL B 1 165 ? 2.012 4.805 11.742 1 98.88 165 VAL B N 1
ATOM 3703 C CA . VAL B 1 165 ? 0.914 5.656 11.305 1 98.88 165 VAL B CA 1
ATOM 3704 C C . VAL B 1 165 ? -0.406 5.137 11.867 1 98.88 165 VAL B C 1
ATOM 3706 O O . VAL B 1 165 ? -1.265 5.918 12.273 1 98.88 165 VAL B O 1
ATOM 3709 N N . CYS B 1 166 ? -0.59 3.818 11.938 1 98.88 166 CYS B N 1
ATOM 3710 C CA . CYS B 1 166 ? -1.806 3.229 12.492 1 98.88 166 CYS B CA 1
ATOM 3711 C C . CYS B 1 166 ? -1.926 3.516 13.984 1 98.88 166 CYS B C 1
ATOM 3713 O O . CYS B 1 166 ? -2.967 3.986 14.445 1 98.88 166 CYS B O 1
ATOM 3715 N N . LYS B 1 167 ? -0.841 3.258 14.695 1 98.81 167 LYS B N 1
ATOM 3716 C CA . LYS B 1 167 ? -0.892 3.301 16.156 1 98.81 167 LYS B CA 1
ATOM 3717 C C . LYS B 1 167 ? -0.968 4.738 16.656 1 98.81 167 LYS B C 1
ATOM 3719 O O . LYS B 1 167 ? -1.714 5.035 17.594 1 98.81 167 LYS B O 1
ATOM 3724 N N . VAL B 1 168 ? -0.174 5.66 16.109 1 98.88 168 VAL B N 1
ATOM 3725 C CA . VAL B 1 168 ? -0.214 7.051 16.562 1 98.88 168 VAL B CA 1
ATOM 3726 C C . VAL B 1 168 ? -1.568 7.664 16.203 1 98.88 168 VAL B C 1
ATOM 3728 O O . VAL B 1 168 ? -2.137 8.422 17 1 98.88 168 VAL B O 1
ATOM 3731 N N . THR B 1 169 ? -2.109 7.367 15.008 1 98.94 169 THR B N 1
ATOM 3732 C CA . THR B 1 169 ? -3.439 7.836 14.633 1 98.94 169 THR B CA 1
ATOM 3733 C C . THR B 1 169 ? -4.488 7.348 15.625 1 98.94 169 THR B C 1
ATOM 3735 O O . THR B 1 169 ? -5.359 8.109 16.047 1 98.94 169 THR B O 1
ATOM 3738 N N . ARG B 1 170 ? -4.406 6.059 16 1 98.75 170 ARG B N 1
ATOM 3739 C CA . ARG B 1 170 ? -5.34 5.48 16.969 1 98.75 170 ARG B CA 1
ATOM 3740 C C . ARG B 1 170 ? -5.316 6.25 18.281 1 98.75 170 ARG B C 1
ATOM 3742 O O . ARG B 1 170 ? -6.352 6.398 18.938 1 98.75 170 ARG B O 1
ATOM 3749 N N . LEU B 1 171 ? -4.164 6.77 18.672 1 98.56 171 LEU B N 1
ATOM 3750 C CA . LEU B 1 171 ? -3.986 7.441 19.953 1 98.56 171 LEU B CA 1
ATOM 3751 C C . LEU B 1 171 ? -4.578 8.844 19.922 1 98.56 171 LEU B C 1
ATOM 3753 O O . LEU B 1 171 ? -5.094 9.336 20.938 1 98.56 171 LEU B O 1
ATOM 3757 N N . VAL B 1 172 ? -4.598 9.5 18.766 1 98.81 172 VAL B N 1
ATOM 3758 C CA . VAL B 1 172 ? -4.902 10.93 18.688 1 98.81 172 VAL B CA 1
ATOM 3759 C C . VAL B 1 172 ? -6.324 11.125 18.156 1 98.81 172 VAL B C 1
ATOM 3761 O O . VAL B 1 172 ? -7.023 12.047 18.594 1 98.81 172 VAL B O 1
ATOM 3764 N N . LEU B 1 173 ? -6.801 10.234 17.328 1 98.81 173 LEU B N 1
ATOM 3765 C CA . LEU B 1 173 ? -8.031 10.398 16.562 1 98.81 173 LEU B CA 1
ATOM 3766 C C . LEU B 1 173 ? -9.242 10.453 17.484 1 98.81 173 LEU B C 1
ATOM 3768 O O . LEU B 1 173 ? -10.172 11.227 17.234 1 98.81 173 LEU B O 1
ATOM 3772 N N . PRO B 1 174 ? -9.297 9.664 18.578 1 98.56 174 PRO B N 1
ATOM 3773 C CA . PRO B 1 174 ? -10.484 9.703 19.438 1 98.56 174 PRO B CA 1
ATOM 3774 C C . PRO B 1 174 ? -10.773 11.102 19.969 1 98.56 174 PRO B C 1
ATOM 3776 O O . PRO B 1 174 ? -11.93 11.539 19.953 1 98.56 174 PRO B O 1
ATOM 3779 N N . GLY B 1 175 ? -9.742 11.797 20.422 1 98.5 175 GLY B N 1
ATOM 3780 C CA . GLY B 1 175 ? -9.938 13.156 20.906 1 98.5 175 GLY B CA 1
ATOM 3781 C C . GLY B 1 175 ? -10.445 14.102 19.828 1 98.5 175 GLY B C 1
ATOM 3782 O O . GLY B 1 175 ? -11.273 14.961 20.094 1 98.5 175 GLY B O 1
ATOM 3783 N N . MET B 1 176 ? -9.945 13.977 18.656 1 98.75 176 MET B N 1
ATOM 3784 C CA . MET B 1 176 ? -10.391 14.797 17.531 1 98.75 176 MET B CA 1
ATOM 3785 C C . MET B 1 176 ? -11.859 14.555 17.219 1 98.75 176 MET B C 1
ATOM 3787 O O . MET B 1 176 ? -12.617 15.5 17 1 98.75 176 MET B O 1
ATOM 3791 N N . VAL B 1 177 ? -12.234 13.281 17.188 1 98.69 177 VAL B N 1
ATOM 3792 C CA . VAL B 1 177 ? -13.609 12.906 16.875 1 98.69 177 VAL B CA 1
ATOM 3793 C C . VAL B 1 177 ? -14.555 13.461 17.938 1 98.69 177 VAL B C 1
ATOM 3795 O O . VAL B 1 177 ? -15.633 13.961 17.609 1 98.69 177 VAL B O 1
ATOM 3798 N N . GLU B 1 178 ? -14.156 13.359 19.156 1 98.12 178 GLU B N 1
ATOM 3799 C CA . GLU B 1 178 ? -14.969 13.883 20.25 1 98.12 178 GLU B CA 1
ATOM 3800 C C . GLU B 1 178 ? -15.234 15.375 20.078 1 98.12 178 GLU B C 1
ATOM 3802 O O . GLU B 1 178 ? -16.328 15.852 20.344 1 98.12 178 GLU B O 1
ATOM 3807 N N . ARG B 1 179 ? -14.281 16.109 19.625 1 98 179 ARG B N 1
ATOM 3808 C CA . ARG B 1 179 ? -14.391 17.562 19.469 1 98 179 ARG B CA 1
ATOM 3809 C C . ARG B 1 179 ? -14.906 17.922 18.078 1 98 179 ARG B C 1
ATOM 3811 O O . ARG B 1 179 ? -15.172 19.094 17.797 1 98 179 ARG B O 1
ATOM 3818 N N . SER B 1 180 ? -15 16.984 17.125 1 98.38 180 SER B N 1
ATOM 3819 C CA . SER B 1 180 ? -15.453 17.141 15.75 1 98.38 180 SER B CA 1
ATOM 3820 C C . SER B 1 180 ? -14.578 18.125 14.984 1 98.38 180 SER B C 1
ATOM 3822 O O . SER B 1 180 ? -15.086 18.953 14.242 1 98.38 180 SER B O 1
ATOM 3824 N N . LYS B 1 181 ? -13.344 18.078 15.266 1 97.94 181 LYS B N 1
ATOM 3825 C CA . LYS B 1 181 ? -12.352 18.875 14.547 1 97.94 181 LYS B CA 1
ATOM 3826 C C . LYS B 1 181 ? -10.961 18.266 14.672 1 97.94 181 LYS B C 1
ATOM 3828 O O . LYS B 1 181 ? -10.594 17.75 15.734 1 97.94 181 LYS B O 1
ATOM 3833 N N . GLY B 1 182 ? -10.25 18.297 13.656 1 98.62 182 GLY B N 1
ATOM 3834 C CA . GLY B 1 182 ? -8.891 17.766 13.648 1 98.62 182 GLY B CA 1
ATOM 3835 C C . GLY B 1 182 ? -8.336 17.547 12.25 1 98.62 182 GLY B C 1
ATOM 3836 O O . GLY B 1 182 ? -9.102 17.391 11.297 1 98.62 182 GLY B O 1
ATOM 3837 N N . VAL B 1 183 ? -7.051 17.688 12.117 1 98.88 183 VAL B N 1
ATOM 3838 C CA . VAL B 1 183 ? -6.336 17.469 10.867 1 98.88 183 VAL B CA 1
ATOM 3839 C C . VAL B 1 183 ? -5.227 16.438 11.07 1 98.88 183 VAL B C 1
ATOM 3841 O O . VAL B 1 183 ? -4.453 16.547 12.023 1 98.88 183 VAL B O 1
ATOM 3844 N N . ILE B 1 184 ? -5.203 15.438 10.32 1 98.94 184 ILE B N 1
ATOM 3845 C CA . ILE B 1 184 ? -4.125 14.453 10.312 1 98.94 184 ILE B CA 1
ATOM 3846 C C . ILE B 1 184 ? -3.393 14.508 8.977 1 98.94 184 ILE B C 1
ATOM 3848 O O . ILE B 1 184 ? -4.004 14.344 7.918 1 98.94 184 ILE B O 1
ATOM 3852 N N . LEU B 1 185 ? -2.129 14.82 8.984 1 98.94 185 LEU B N 1
ATOM 3853 C CA . LEU B 1 185 ? -1.261 14.82 7.812 1 98.94 185 LEU B CA 1
ATOM 3854 C C . LEU B 1 185 ? -0.358 13.594 7.797 1 98.94 185 LEU B C 1
ATOM 3856 O O . LEU B 1 185 ? 0.548 13.477 8.625 1 98.94 185 LEU B O 1
ATOM 3860 N N . ASN B 1 186 ? -0.623 12.641 6.957 1 98.94 186 ASN B N 1
ATOM 3861 C CA . ASN B 1 186 ? 0.215 11.461 6.781 1 98.94 186 ASN B CA 1
ATOM 3862 C C . ASN B 1 186 ? 1.205 11.641 5.637 1 98.94 186 ASN B C 1
ATOM 3864 O O . ASN B 1 186 ? 0.803 11.805 4.484 1 98.94 186 ASN B O 1
ATOM 3868 N N . ILE B 1 187 ? 2.475 11.633 5.973 1 98.88 187 ILE B N 1
ATOM 3869 C CA . ILE B 1 187 ? 3.502 11.82 4.957 1 98.88 187 ILE B CA 1
ATOM 3870 C C . ILE B 1 187 ? 3.812 10.492 4.277 1 98.88 187 ILE B C 1
ATOM 3872 O O . ILE B 1 187 ? 4.535 9.664 4.828 1 98.88 187 ILE B O 1
ATOM 3876 N N . SER B 1 188 ? 3.252 10.359 3.158 1 98.75 188 SER B N 1
ATOM 3877 C CA . SER B 1 188 ? 3.564 9.227 2.291 1 98.75 188 SER B CA 1
ATOM 3878 C C . SER B 1 188 ? 4.742 9.539 1.376 1 98.75 188 SER B C 1
ATOM 3880 O O . SER B 1 188 ? 5.793 10 1.84 1 98.75 188 SER B O 1
ATOM 3882 N N . SER B 1 189 ? 4.625 9.289 0.11 1 98.5 189 SER B N 1
ATOM 3883 C CA . SER B 1 189 ? 5.652 9.547 -0.893 1 98.5 189 SER B CA 1
ATOM 3884 C C . SER B 1 189 ? 5.109 9.352 -2.305 1 98.5 189 SER B C 1
ATOM 3886 O O . SER B 1 189 ? 4.129 8.625 -2.504 1 98.5 189 SER B O 1
ATOM 3888 N N . ALA B 1 190 ? 5.758 10.055 -3.26 1 98 190 ALA B N 1
ATOM 3889 C CA . ALA B 1 190 ? 5.457 9.766 -4.66 1 98 190 ALA B CA 1
ATOM 3890 C C . ALA B 1 190 ? 5.672 8.281 -4.965 1 98 190 ALA B C 1
ATOM 3892 O O . ALA B 1 190 ? 5.008 7.723 -5.844 1 98 190 ALA B O 1
ATOM 3893 N N . SER B 1 191 ? 6.527 7.625 -4.203 1 98.06 191 SER B N 1
ATOM 3894 C CA . SER B 1 191 ? 6.781 6.199 -4.352 1 98.06 191 SER B CA 1
ATOM 3895 C C . SER B 1 191 ? 5.57 5.371 -3.932 1 98.06 191 SER B C 1
ATOM 3897 O O . SER B 1 191 ? 5.504 4.172 -4.207 1 98.06 191 SER B O 1
ATOM 3899 N N . GLY B 1 192 ? 4.641 5.957 -3.289 1 98.19 192 GLY B N 1
ATOM 3900 C CA . GLY B 1 192 ? 3.393 5.301 -2.938 1 98.19 192 GLY B CA 1
ATOM 3901 C C . GLY B 1 192 ? 2.312 5.473 -3.986 1 98.19 192 GLY B C 1
ATOM 3902 O O . GLY B 1 192 ? 1.269 4.82 -3.924 1 98.19 192 GLY B O 1
ATOM 3903 N N . MET B 1 193 ? 2.545 6.332 -4.961 1 97.56 193 MET B N 1
ATOM 3904 C CA . MET B 1 193 ? 1.595 6.551 -6.047 1 97.56 193 MET B CA 1
ATOM 3905 C C . MET B 1 193 ? 1.819 5.547 -7.172 1 97.56 193 MET B C 1
ATOM 3907 O O . MET B 1 193 ? 0.861 5.051 -7.77 1 97.56 193 MET B O 1
ATOM 3911 N N . LEU B 1 194 ? 3.062 5.328 -7.469 1 97.5 194 LEU B N 1
ATOM 3912 C CA . LEU B 1 194 ? 3.502 4.332 -8.438 1 97.5 194 LEU B CA 1
ATOM 3913 C C . LEU B 1 194 ? 4.641 3.488 -7.871 1 97.5 194 LEU B C 1
ATOM 3915 O O . LEU B 1 194 ? 5.512 4.004 -7.168 1 97.5 194 LEU B O 1
ATOM 3919 N N . PRO B 1 195 ? 4.605 2.18 -8.242 1 98.19 195 PRO B N 1
ATOM 3920 C CA . PRO B 1 195 ? 5.648 1.305 -7.707 1 98.19 195 PRO B CA 1
ATOM 3921 C C . PRO B 1 195 ? 7.055 1.733 -8.125 1 98.19 195 PRO B C 1
ATOM 3923 O O . PRO B 1 195 ? 7.266 2.137 -9.273 1 98.19 195 PRO B O 1
ATOM 3926 N N . VAL B 1 196 ? 7.988 1.64 -7.195 1 98.69 196 VAL B N 1
ATOM 3927 C CA . VAL B 1 196 ? 9.367 2.039 -7.461 1 98.69 196 VAL B CA 1
ATOM 3928 C C . VAL B 1 196 ? 10.305 0.868 -7.18 1 98.69 196 VAL B C 1
ATOM 3930 O O . VAL B 1 196 ? 10.828 0.733 -6.07 1 98.69 196 VAL B O 1
ATOM 3933 N N . PRO B 1 197 ? 10.648 0.086 -8.234 1 98.69 197 PRO B N 1
ATOM 3934 C CA . PRO B 1 197 ? 11.594 -1.019 -8.062 1 98.69 197 PRO B CA 1
ATOM 3935 C C . PRO B 1 197 ? 12.945 -0.558 -7.508 1 98.69 197 PRO B C 1
ATOM 3937 O O . PRO B 1 197 ? 13.344 0.586 -7.734 1 98.69 197 PRO B O 1
ATOM 3940 N N . LEU B 1 198 ? 13.656 -1.423 -6.746 1 98.75 198 LEU B N 1
ATOM 3941 C CA . LEU B 1 198 ? 14.906 -1.183 -6.039 1 98.75 198 LEU B CA 1
ATOM 3942 C C . LEU B 1 198 ? 14.664 -0.373 -4.77 1 98.75 198 LEU B C 1
ATOM 3944 O O . LEU B 1 198 ? 15.586 -0.168 -3.975 1 98.75 198 LEU B O 1
ATOM 3948 N N . LEU B 1 199 ? 13.555 0.084 -4.535 1 98.69 199 LEU B N 1
ATOM 3949 C CA . LEU B 1 199 ? 13.008 0.569 -3.271 1 98.69 199 LEU B CA 1
ATOM 3950 C C . LEU B 1 199 ? 11.711 -0.161 -2.924 1 98.69 199 LEU B C 1
ATOM 3952 O O . LEU B 1 199 ? 10.758 0.451 -2.43 1 98.69 199 LEU B O 1
ATOM 3956 N N . THR B 1 200 ? 11.656 -1.39 -3.184 1 98.81 200 THR B N 1
ATOM 3957 C CA . THR B 1 200 ? 10.461 -2.221 -3.246 1 98.81 200 THR B CA 1
ATOM 3958 C C . THR B 1 200 ? 9.68 -2.145 -1.938 1 98.81 200 THR B C 1
ATOM 3960 O O . THR B 1 200 ? 8.492 -1.812 -1.936 1 98.81 200 THR B O 1
ATOM 3963 N N . ILE B 1 201 ? 10.305 -2.436 -0.772 1 98.88 201 ILE B N 1
ATOM 3964 C CA . ILE B 1 201 ? 9.586 -2.447 0.497 1 98.88 201 ILE B CA 1
ATOM 3965 C C . ILE B 1 201 ? 9.172 -1.025 0.867 1 98.88 201 ILE B C 1
ATOM 3967 O O . ILE B 1 201 ? 8.039 -0.796 1.295 1 98.88 201 ILE B O 1
ATOM 3971 N N . TYR B 1 202 ? 10.102 -0.065 0.709 1 98.81 202 TYR B N 1
ATOM 3972 C CA . TYR B 1 202 ? 9.797 1.331 1 1 98.81 202 TYR B CA 1
ATOM 3973 C C . TYR B 1 202 ? 8.586 1.802 0.204 1 98.81 202 TYR B C 1
ATOM 3975 O O . TYR B 1 202 ? 7.641 2.355 0.77 1 98.81 202 TYR B O 1
ATOM 3983 N N . SER B 1 203 ? 8.633 1.613 -1.154 1 98.88 203 SER B N 1
ATOM 3984 C CA . SER B 1 203 ? 7.535 1.996 -2.035 1 98.88 203 SER B CA 1
ATOM 3985 C C . SER B 1 203 ? 6.219 1.378 -1.577 1 98.88 203 SER B C 1
ATOM 3987 O O . SER B 1 203 ? 5.191 2.061 -1.518 1 98.88 203 SER B O 1
ATOM 3989 N N . ALA B 1 204 ? 6.254 0.121 -1.247 1 98.94 204 ALA B N 1
ATOM 3990 C CA . ALA B 1 204 ? 5.055 -0.589 -0.809 1 98.94 204 ALA B CA 1
ATOM 3991 C C . ALA B 1 204 ? 4.52 -0.006 0.495 1 98.94 204 ALA B C 1
ATOM 3993 O O . ALA B 1 204 ? 3.305 0.127 0.669 1 98.94 204 ALA B O 1
ATOM 3994 N N . THR B 1 205 ? 5.387 0.351 1.456 1 98.94 205 THR B N 1
ATOM 3995 C CA . THR B 1 205 ? 4.938 0.932 2.717 1 98.94 205 THR B CA 1
ATOM 3996 C C . THR B 1 205 ? 4.25 2.273 2.479 1 98.94 205 THR B C 1
ATOM 3998 O O . THR B 1 205 ? 3.27 2.604 3.15 1 98.94 205 THR B O 1
ATOM 4001 N N . LYS B 1 206 ? 4.77 3.037 1.563 1 98.94 206 LYS B N 1
ATOM 4002 C CA . LYS B 1 206 ? 4.207 4.363 1.321 1 98.94 206 LYS B CA 1
ATOM 4003 C C . LYS B 1 206 ? 2.891 4.27 0.557 1 98.94 206 LYS B C 1
ATOM 4005 O O . LYS B 1 206 ? 2.014 5.121 0.716 1 98.94 206 LYS B O 1
ATOM 4010 N N . ALA B 1 207 ? 2.734 3.197 -0.251 1 98.94 207 ALA B N 1
ATOM 4011 C CA . ALA B 1 207 ? 1.414 2.912 -0.806 1 98.94 207 ALA B CA 1
ATOM 4012 C C . ALA B 1 207 ? 0.405 2.623 0.301 1 98.94 207 ALA B C 1
ATOM 4014 O O . ALA B 1 207 ? -0.745 3.064 0.232 1 98.94 207 ALA B O 1
ATOM 4015 N N . PHE B 1 208 ? 0.825 1.875 1.29 1 98.94 208 PHE B N 1
ATOM 4016 C CA . PHE B 1 208 ? -0.016 1.611 2.451 1 98.94 208 PHE B CA 1
ATOM 4017 C C . PHE B 1 208 ? -0.474 2.914 3.096 1 98.94 208 PHE B C 1
ATOM 4019 O O . PHE B 1 208 ? -1.664 3.096 3.365 1 98.94 208 PHE B O 1
ATOM 4026 N N . VAL B 1 209 ? 0.457 3.812 3.346 1 98.94 209 VAL B N 1
ATOM 4027 C CA . VAL B 1 209 ? 0.174 5.07 4.027 1 98.94 209 VAL B CA 1
ATOM 4028 C C . VAL B 1 209 ? -0.825 5.887 3.213 1 98.94 209 VAL B C 1
ATOM 4030 O O . VAL B 1 209 ? -1.742 6.496 3.77 1 98.94 209 VAL B O 1
ATOM 4033 N N . ASP B 1 210 ? -0.627 5.922 1.91 1 98.94 210 ASP B N 1
ATOM 4034 C CA . ASP B 1 210 ? -1.526 6.66 1.028 1 98.94 210 ASP B CA 1
ATOM 4035 C C . ASP B 1 210 ? -2.953 6.125 1.127 1 98.94 210 ASP B C 1
ATOM 4037 O O . ASP B 1 210 ? -3.896 6.891 1.332 1 98.94 210 ASP B O 1
ATOM 4041 N N . PHE B 1 211 ? -3.102 4.789 1.002 1 98.94 211 PHE B N 1
ATOM 4042 C CA . PHE B 1 211 ? -4.422 4.172 1.052 1 98.94 211 PHE B CA 1
ATOM 4043 C C . PHE B 1 211 ? -5.062 4.375 2.42 1 98.94 211 PHE B C 1
ATOM 4045 O O . PHE B 1 211 ? -6.246 4.703 2.514 1 98.94 211 PHE B O 1
ATOM 4052 N N . PHE B 1 212 ? -4.281 4.156 3.516 1 98.94 212 PHE B N 1
ATOM 4053 C CA . PHE B 1 212 ? -4.75 4.352 4.883 1 98.94 212 PHE B CA 1
ATOM 4054 C C . PHE B 1 212 ? -5.309 5.758 5.062 1 98.94 212 PHE B C 1
ATOM 4056 O O . PHE B 1 212 ? -6.398 5.93 5.621 1 98.94 212 PHE B O 1
ATOM 4063 N N . SER B 1 213 ? -4.609 6.758 4.504 1 98.94 213 SER B N 1
ATOM 4064 C CA . SER B 1 213 ? -4.969 8.164 4.645 1 98.94 213 SER B CA 1
ATOM 4065 C C . SER B 1 213 ? -6.27 8.477 3.91 1 98.94 213 SER B C 1
ATOM 4067 O O . SER B 1 213 ? -7.168 9.109 4.469 1 98.94 213 SER B O 1
ATOM 4069 N N . ARG B 1 214 ? -6.336 8.016 2.703 1 98.88 214 ARG B N 1
ATOM 4070 C CA . ARG B 1 214 ? -7.5 8.305 1.871 1 98.88 214 ARG B CA 1
ATOM 4071 C C . ARG B 1 214 ? -8.758 7.672 2.451 1 98.88 214 ARG B C 1
ATOM 4073 O O . ARG B 1 214 ? -9.82 8.297 2.479 1 98.88 214 ARG B O 1
ATOM 4080 N N . CYS B 1 215 ? -8.617 6.43 2.896 1 98.88 215 CYS B N 1
ATOM 4081 C CA . CYS B 1 215 ? -9.75 5.742 3.504 1 98.88 215 CYS B CA 1
ATOM 4082 C C . CYS B 1 215 ? -10.188 6.441 4.785 1 98.88 215 CYS B C 1
ATOM 4084 O O . CYS B 1 215 ? -11.383 6.648 5.004 1 98.88 215 CYS B O 1
ATOM 4086 N N . LEU B 1 216 ? -9.211 6.785 5.582 1 98.94 216 LEU B N 1
ATOM 4087 C CA . LEU B 1 216 ? -9.516 7.418 6.859 1 98.94 216 LEU B CA 1
ATOM 4088 C C . LEU B 1 216 ? -10.227 8.75 6.648 1 98.94 216 LEU B C 1
ATOM 4090 O O . LEU B 1 216 ? -11.109 9.117 7.426 1 98.94 216 LEU B O 1
ATOM 4094 N N . HIS B 1 217 ? -9.805 9.531 5.676 1 98.88 217 HIS B N 1
ATOM 4095 C CA . HIS B 1 217 ? -10.477 10.789 5.363 1 98.88 217 HIS B CA 1
ATOM 4096 C C . HIS B 1 217 ? -11.961 10.562 5.066 1 98.88 217 HIS B C 1
ATOM 4098 O O . HIS B 1 217 ? -12.812 11.281 5.586 1 98.88 217 HIS B O 1
ATOM 4104 N N . GLU B 1 218 ? -12.234 9.562 4.246 1 98.69 218 GLU B N 1
ATOM 4105 C CA . GLU B 1 218 ? -13.609 9.281 3.871 1 98.69 218 GLU B CA 1
ATOM 4106 C C . GLU B 1 218 ? -14.43 8.828 5.078 1 98.69 218 GLU B C 1
ATOM 4108 O O . GLU B 1 218 ? -15.617 9.156 5.188 1 98.69 218 GLU B O 1
ATOM 4113 N N . GLU B 1 219 ? -13.812 8.102 5.961 1 98.75 219 GLU B N 1
ATOM 4114 C CA . GLU B 1 219 ? -14.5 7.562 7.129 1 98.75 219 GLU B CA 1
ATOM 4115 C C . GLU B 1 219 ? -14.867 8.672 8.117 1 98.75 219 GLU B C 1
ATOM 4117 O O . GLU B 1 219 ? -15.883 8.578 8.805 1 98.75 219 GLU B O 1
ATOM 4122 N N . TYR B 1 220 ? -14.039 9.75 8.141 1 98.75 220 TYR B N 1
ATOM 4123 C CA . TYR B 1 220 ? -14.195 10.633 9.297 1 98.75 220 TYR B CA 1
ATOM 4124 C C . TYR B 1 220 ? -14.445 12.07 8.852 1 98.75 220 TYR B C 1
ATOM 4126 O O . TYR B 1 220 ? -14.648 12.953 9.688 1 98.75 220 TYR B O 1
ATOM 4134 N N . LYS B 1 221 ? -14.445 12.328 7.539 1 98.19 221 LYS B N 1
ATOM 4135 C CA . LYS B 1 221 ? -14.672 13.695 7.074 1 98.19 221 LYS B CA 1
ATOM 4136 C C . LYS B 1 221 ? -16.016 14.227 7.559 1 98.19 221 LYS B C 1
ATOM 4138 O O . LYS B 1 221 ? -16.141 15.414 7.867 1 98.19 221 LYS B O 1
ATOM 4143 N N . SER B 1 222 ? -16.984 13.344 7.656 1 97.69 222 SER B N 1
ATOM 4144 C CA . SER B 1 222 ? -18.312 13.758 8.109 1 97.69 222 SER B CA 1
ATOM 4145 C C . SER B 1 222 ? -18.312 14.078 9.594 1 97.69 222 SER B C 1
ATOM 4147 O O . SER B 1 222 ? -19.266 14.688 10.102 1 97.69 222 SER B O 1
ATOM 4149 N N . LYS B 1 223 ? -17.281 13.672 10.305 1 98.06 223 LYS B N 1
ATOM 4150 C CA . LYS B 1 223 ? -17.172 13.922 11.734 1 98.06 223 LYS B CA 1
ATOM 4151 C C . LYS B 1 223 ? -16.266 15.117 12.016 1 98.06 223 LYS B C 1
ATOM 4153 O O . LYS B 1 223 ? -15.812 15.312 13.148 1 98.06 223 LYS B O 1
ATOM 4158 N N . GLY B 1 224 ? -15.906 15.812 10.969 1 98.12 224 GLY B N 1
ATOM 4159 C CA . GLY B 1 224 ? -15.148 17.047 11.141 1 98.12 224 GLY B CA 1
ATOM 4160 C C . GLY B 1 224 ? -13.648 16.828 11.086 1 98.12 224 GLY B C 1
ATOM 4161 O O . GLY B 1 224 ? -12.875 17.75 11.406 1 98.12 224 GLY B O 1
ATOM 4162 N N . ILE B 1 225 ? -13.234 15.656 10.758 1 98.81 225 ILE B N 1
ATOM 4163 C CA . ILE B 1 225 ? -11.805 15.359 10.703 1 98.81 225 ILE B CA 1
ATOM 4164 C C . ILE B 1 225 ? -11.32 15.406 9.25 1 98.81 225 ILE B C 1
ATOM 4166 O O . ILE B 1 225 ? -11.969 14.859 8.359 1 98.81 225 ILE B O 1
ATOM 4170 N N . PHE B 1 226 ? -10.281 16.125 8.984 1 98.81 226 PHE B N 1
ATOM 4171 C CA . PHE B 1 226 ? -9.648 16.172 7.672 1 98.81 226 PHE B CA 1
ATOM 4172 C C . PHE B 1 226 ? -8.344 15.391 7.668 1 98.81 226 PHE B C 1
ATOM 4174 O O . PHE B 1 226 ? -7.41 15.719 8.406 1 98.81 226 PHE B O 1
ATOM 4181 N N . VAL B 1 227 ? -8.266 14.305 6.941 1 98.94 227 VAL B N 1
ATOM 4182 C CA . VAL B 1 227 ? -7.051 13.516 6.797 1 98.94 227 VAL B CA 1
ATOM 4183 C C . VAL B 1 227 ? -6.461 13.727 5.402 1 98.94 227 VAL B C 1
ATOM 4185 O O . VAL B 1 227 ? -7.176 13.641 4.402 1 98.94 227 VAL B O 1
ATOM 4188 N N . GLN B 1 228 ? -5.199 14.023 5.363 1 98.88 228 GLN B N 1
ATOM 4189 C CA . GLN B 1 228 ? -4.527 14.32 4.102 1 98.88 228 GLN B CA 1
ATOM 4190 C C . GLN B 1 228 ? -3.359 13.367 3.863 1 98.88 228 GLN B C 1
ATOM 4192 O O . GLN B 1 228 ? -2.566 13.109 4.773 1 98.88 228 GLN B O 1
ATOM 4197 N N . SER B 1 229 ? -3.344 12.75 2.689 1 98.88 229 SER B N 1
ATOM 4198 C CA . SER B 1 229 ? -2.172 12.031 2.201 1 98.88 229 SER B CA 1
ATOM 4199 C C . SER B 1 229 ? -1.221 12.961 1.456 1 98.88 229 SER B C 1
ATOM 4201 O O . SER B 1 229 ? -1.576 13.516 0.415 1 98.88 229 SER B O 1
ATOM 4203 N N . VAL B 1 230 ? -0.056 13.203 1.997 1 98.88 230 VAL B N 1
ATOM 4204 C CA . VAL B 1 230 ? 0.952 14.055 1.369 1 98.88 230 VAL B CA 1
ATOM 4205 C C . VAL B 1 230 ? 2.012 13.188 0.696 1 98.88 230 VAL B C 1
ATOM 4207 O O . VAL B 1 230 ? 2.674 12.375 1.355 1 98.88 230 VAL B O 1
ATOM 4210 N N . LEU B 1 231 ? 2.152 13.328 -0.624 1 98.75 231 LEU B N 1
ATOM 4211 C CA . LEU B 1 231 ? 2.988 12.43 -1.413 1 98.75 231 LEU B CA 1
ATOM 4212 C C . LEU B 1 231 ? 4.109 13.195 -2.107 1 98.75 231 LEU B C 1
ATOM 4214 O O . LEU B 1 231 ? 4.102 13.344 -3.332 1 98.75 231 LEU B O 1
ATOM 4218 N N . PRO B 1 232 ? 5.066 13.633 -1.341 1 98.44 232 PRO B N 1
ATOM 4219 C CA . PRO B 1 232 ? 6.172 14.375 -1.951 1 98.44 232 PRO B CA 1
ATOM 4220 C C . PRO B 1 232 ? 7.027 13.508 -2.877 1 98.44 232 PRO B C 1
ATOM 4222 O O . PRO B 1 232 ? 7.129 12.297 -2.672 1 98.44 232 PRO B O 1
ATOM 4225 N N . TYR B 1 233 ? 7.547 14.172 -3.912 1 98 233 TYR B N 1
ATOM 4226 C CA . TYR B 1 233 ? 8.758 13.656 -4.543 1 98 233 TYR B CA 1
ATOM 4227 C C . TYR B 1 233 ? 9.984 13.977 -3.705 1 98 233 TYR B C 1
ATOM 4229 O O . TYR B 1 233 ? 9.898 14.125 -2.482 1 98 233 TYR B O 1
ATOM 4237 N N . PHE B 1 234 ? 11.18 13.977 -4.258 1 97.19 234 PHE B N 1
ATOM 4238 C CA . PHE B 1 234 ? 12.398 14.211 -3.492 1 97.19 234 PHE B CA 1
ATOM 4239 C C . PHE B 1 234 ? 12.383 15.602 -2.863 1 97.19 234 PHE B C 1
ATOM 4241 O O . PHE B 1 234 ? 12.062 16.578 -3.531 1 97.19 234 PHE B O 1
ATOM 4248 N N . VAL B 1 235 ? 12.531 15.664 -1.633 1 97.81 235 VAL B N 1
ATOM 4249 C CA . VAL B 1 235 ? 12.789 16.875 -0.868 1 97.81 235 VAL B CA 1
ATOM 4250 C C . VAL B 1 235 ? 14.219 16.859 -0.322 1 97.81 235 VAL B C 1
ATOM 4252 O O . VAL B 1 235 ? 14.703 15.805 0.11 1 97.81 235 VAL B O 1
ATOM 4255 N N . ALA B 1 236 ? 14.891 17.969 -0.375 1 97.06 236 ALA B N 1
ATOM 4256 C CA . ALA B 1 236 ? 16.281 18.031 0.084 1 97.06 236 ALA B CA 1
ATOM 4257 C C . ALA B 1 236 ? 16.359 17.812 1.592 1 97.06 236 ALA B C 1
ATOM 4259 O O . ALA B 1 236 ? 16.188 18.75 2.371 1 97.06 236 ALA B O 1
ATOM 4260 N N . THR B 1 237 ? 16.594 16.609 2.01 1 94.38 237 THR B N 1
ATOM 4261 C CA . THR B 1 237 ? 16.688 16.188 3.402 1 94.38 237 THR B CA 1
ATOM 4262 C C . THR B 1 237 ? 17.75 15.102 3.566 1 94.38 237 THR B C 1
ATOM 4264 O O . THR B 1 237 ? 18.281 14.586 2.578 1 94.38 237 THR B O 1
ATOM 4267 N N . LYS B 1 238 ? 18.031 14.828 4.785 1 85 238 LYS B N 1
ATOM 4268 C CA . LYS B 1 238 ? 18.984 13.773 5.09 1 85 238 LYS B CA 1
ATOM 4269 C C . LYS B 1 238 ? 18.484 12.414 4.609 1 85 238 LYS B C 1
ATOM 4271 O O . LYS B 1 238 ? 19.25 11.594 4.105 1 85 238 LYS B O 1
ATOM 4276 N N . LEU B 1 239 ? 17.25 12.156 4.746 1 83.31 239 LEU B N 1
ATOM 4277 C CA . LEU B 1 239 ? 16.641 10.891 4.332 1 83.31 239 LEU B CA 1
ATOM 4278 C C . LEU B 1 239 ? 16.844 10.656 2.838 1 83.31 239 LEU B C 1
ATOM 4280 O O . LEU B 1 239 ? 17.172 9.539 2.418 1 83.31 239 LEU B O 1
ATOM 4284 N N . ALA B 1 240 ? 16.688 11.711 2.057 1 88.25 240 ALA B N 1
ATOM 4285 C CA . ALA B 1 240 ? 16.828 11.609 0.606 1 88.25 240 ALA B CA 1
ATOM 4286 C C . ALA B 1 240 ? 18.297 11.711 0.186 1 88.25 240 ALA B C 1
ATOM 4288 O O . ALA B 1 240 ? 18.625 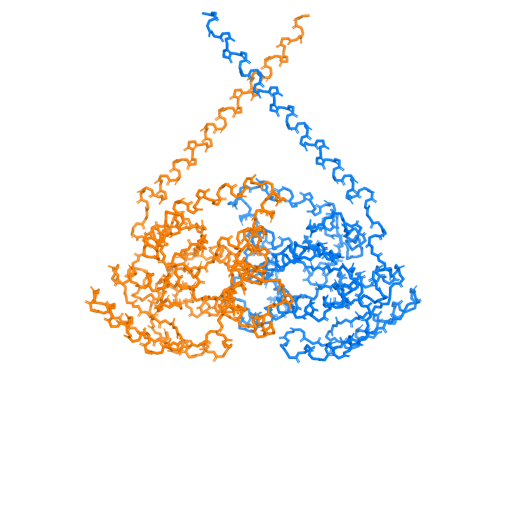11.523 -0.987 1 88.25 240 ALA B O 1
ATOM 4289 N N . LYS B 1 241 ? 19.219 12.07 1.156 1 88.94 241 LYS B N 1
ATOM 4290 C CA . LYS B 1 241 ? 20.641 12.25 0.914 1 88.94 241 LYS B CA 1
ATOM 4291 C C . LYS B 1 241 ? 20.891 13.328 -0.142 1 88.94 241 LYS B C 1
ATOM 4293 O O . LYS B 1 241 ? 21.688 13.133 -1.056 1 88.94 241 LYS B O 1
ATOM 4298 N N . ILE B 1 242 ? 20.031 14.312 -0.069 1 89.31 242 ILE B N 1
ATOM 4299 C CA . ILE B 1 242 ? 20.156 15.461 -0.962 1 89.31 242 ILE B CA 1
ATOM 4300 C C . ILE B 1 242 ? 20.5 16.703 -0.151 1 89.31 242 ILE B C 1
ATOM 4302 O O . ILE B 1 242 ? 19.734 17.109 0.725 1 89.31 242 ILE B O 1
ATOM 4306 N N . ARG B 1 243 ? 21.625 17.391 -0.481 1 87.69 243 ARG B N 1
ATOM 4307 C CA . ARG B 1 243 ? 22.125 18.5 0.321 1 87.69 243 ARG B CA 1
ATOM 4308 C C . ARG B 1 243 ? 21.672 19.828 -0.251 1 87.69 243 ARG B C 1
ATOM 4310 O O . ARG B 1 243 ? 21.312 20.734 0.497 1 87.69 243 ARG B O 1
ATOM 4317 N N . LYS B 1 244 ? 21.672 19.891 -1.519 1 93.75 244 LYS B N 1
ATOM 4318 C CA . LYS B 1 244 ? 21.359 21.172 -2.145 1 93.75 244 LYS B CA 1
ATOM 4319 C C . LYS B 1 244 ? 19.984 21.156 -2.795 1 93.75 244 LYS B C 1
ATOM 4321 O O . LYS B 1 244 ? 19.719 20.328 -3.668 1 93.75 244 LYS B O 1
ATOM 4326 N N . PRO B 1 245 ? 19.156 22.047 -2.369 1 97 245 PRO B N 1
ATOM 4327 C CA . PRO B 1 245 ? 17.828 22.109 -2.967 1 97 245 PRO B CA 1
ATOM 4328 C C . PRO B 1 245 ? 17.844 22.562 -4.422 1 97 245 PRO B C 1
ATOM 4330 O O . PRO B 1 245 ? 18.719 23.344 -4.812 1 97 245 PRO B O 1
ATOM 4333 N N . THR B 1 246 ? 17.016 22.078 -5.195 1 96.94 246 THR B N 1
ATOM 4334 C CA . THR B 1 246 ? 16.703 22.5 -6.555 1 96.94 246 THR B CA 1
ATOM 4335 C C . THR B 1 246 ? 15.203 22.719 -6.73 1 96.94 246 THR B C 1
ATOM 4337 O O . THR B 1 246 ? 14.43 22.531 -5.789 1 96.94 246 THR B O 1
ATOM 4340 N N . LEU B 1 247 ? 14.805 23.188 -7.855 1 96.75 247 LEU B N 1
ATOM 4341 C CA . LEU B 1 247 ? 13.398 23.469 -8.109 1 96.75 247 LEU B CA 1
ATOM 4342 C C . LEU B 1 247 ? 12.555 22.203 -7.949 1 96.75 247 LEU B C 1
ATOM 4344 O O . LEU B 1 247 ? 11.461 22.25 -7.379 1 96.75 247 LEU B O 1
ATOM 4348 N N . ASP B 1 248 ? 13.023 21.078 -8.469 1 96.88 248 ASP B N 1
ATOM 4349 C CA . ASP B 1 248 ? 12.273 19.828 -8.391 1 96.88 248 ASP B CA 1
ATOM 4350 C C . ASP B 1 248 ? 12.555 19.109 -7.07 1 96.88 248 ASP B C 1
ATOM 4352 O O . ASP B 1 248 ? 11.875 18.125 -6.738 1 96.88 248 ASP B O 1
ATOM 4356 N N . LYS B 1 249 ? 13.625 19.5 -6.34 1 98 249 LYS B N 1
ATOM 4357 C CA . LYS B 1 249 ? 13.984 19 -5.02 1 98 249 LYS B CA 1
ATOM 4358 C C . LYS B 1 249 ? 14.07 20.125 -4.004 1 98 249 LYS B C 1
ATOM 4360 O O . LYS B 1 249 ? 15.156 20.453 -3.516 1 98 249 LYS B O 1
ATOM 4365 N N . PRO B 1 250 ? 12.906 20.609 -3.607 1 98.44 250 PRO B N 1
ATOM 4366 C CA . PRO B 1 250 ? 12.891 21.781 -2.732 1 98.44 250 PRO B CA 1
ATOM 4367 C C . PRO B 1 250 ? 13.445 21.5 -1.341 1 98.44 250 PRO B C 1
ATOM 4369 O O . PRO B 1 250 ? 13.586 20.328 -0.961 1 98.44 250 PRO B O 1
ATOM 4372 N N . SER B 1 251 ? 13.82 22.578 -0.645 1 98.19 251 SER B N 1
ATOM 4373 C CA . SER B 1 251 ? 14.141 22.406 0.769 1 98.19 251 SER B CA 1
ATOM 4374 C C . SER B 1 251 ? 12.922 21.953 1.565 1 98.19 251 SER B C 1
ATOM 4376 O O . SER B 1 251 ? 11.781 22.125 1.121 1 98.19 251 SER B O 1
ATOM 4378 N N . ALA B 1 252 ? 13.164 21.391 2.699 1 98.38 252 ALA B N 1
ATOM 4379 C CA . ALA B 1 252 ? 12.055 20.984 3.562 1 98.38 252 ALA B CA 1
ATOM 4380 C C . ALA B 1 252 ? 11.164 22.156 3.922 1 98.38 252 ALA B C 1
ATOM 4382 O O . ALA B 1 252 ? 9.938 22.047 3.939 1 98.38 252 ALA B O 1
ATOM 4383 N N . GLU B 1 253 ? 11.727 23.297 4.168 1 98 253 GLU B N 1
ATOM 4384 C CA . GLU B 1 253 ? 10.984 24.5 4.531 1 98 253 GLU B CA 1
ATOM 4385 C C . GLU B 1 253 ? 10.07 24.953 3.398 1 98 253 GLU B C 1
ATOM 4387 O O . GLU B 1 253 ? 8.883 25.203 3.617 1 98 253 GLU B O 1
ATOM 4392 N N . THR B 1 254 ? 10.648 25.016 2.186 1 98.25 254 THR B N 1
ATOM 4393 C CA . THR B 1 254 ? 9.875 25.422 1.019 1 98.25 254 THR B CA 1
ATOM 4394 C C . THR B 1 254 ? 8.727 24.453 0.765 1 98.25 254 THR B C 1
ATOM 4396 O O . THR B 1 254 ? 7.602 24.859 0.478 1 98.25 254 THR B O 1
ATOM 4399 N N . PHE B 1 255 ? 9.039 23.219 0.889 1 98.69 255 PHE B N 1
ATOM 4400 C CA . PHE B 1 255 ? 8.047 22.172 0.656 1 98.69 255 PHE B CA 1
ATOM 4401 C C . PHE B 1 255 ? 6.891 22.297 1.646 1 98.69 255 PHE B C 1
ATOM 4403 O O . PHE B 1 255 ? 5.723 22.312 1.247 1 98.69 255 PHE B O 1
ATOM 4410 N N . VAL B 1 256 ? 7.184 22.375 2.936 1 98.75 256 VAL B N 1
ATOM 4411 C CA . VAL B 1 256 ? 6.168 22.344 3.986 1 98.75 256 VAL B CA 1
ATOM 4412 C C . VAL B 1 256 ? 5.328 23.625 3.922 1 98.75 256 VAL B C 1
ATOM 4414 O O . VAL B 1 256 ? 4.113 23.578 4.137 1 98.75 256 VAL B O 1
ATOM 4417 N N . LYS B 1 257 ? 5.941 24.766 3.627 1 97.88 257 LYS B N 1
ATOM 4418 C CA . LYS B 1 257 ? 5.207 26.016 3.465 1 97.88 257 LYS B CA 1
ATOM 4419 C C . LYS B 1 257 ? 4.148 25.891 2.371 1 97.88 257 LYS B C 1
ATOM 4421 O O . LYS B 1 257 ? 3.066 26.469 2.477 1 97.88 257 LYS B O 1
ATOM 4426 N N . SER B 1 258 ? 4.535 25.172 1.372 1 98.06 258 SER B N 1
ATOM 4427 C CA . SER B 1 258 ? 3.602 24.938 0.273 1 98.06 258 SER B CA 1
ATOM 4428 C C . SER B 1 258 ? 2.539 23.922 0.651 1 98.06 258 SER B C 1
ATOM 4430 O O . SER B 1 258 ? 1.345 24.141 0.453 1 98.06 258 SER B O 1
ATOM 4432 N N . ALA B 1 259 ? 2.939 22.812 1.194 1 98.56 259 ALA B N 1
ATOM 4433 C CA . ALA B 1 259 ? 2.072 21.672 1.48 1 98.56 259 ALA B CA 1
ATOM 4434 C C . ALA B 1 259 ? 0.996 22.031 2.496 1 98.56 259 ALA B C 1
ATOM 4436 O O . ALA B 1 259 ? -0.16 21.625 2.359 1 98.56 259 ALA B O 1
ATOM 4437 N N . ILE B 1 260 ? 1.379 22.797 3.523 1 98.31 260 ILE B N 1
ATOM 4438 C CA . ILE B 1 260 ? 0.461 23.078 4.625 1 98.31 260 ILE B CA 1
ATOM 4439 C C . ILE B 1 260 ? -0.699 23.938 4.125 1 98.31 260 ILE B C 1
ATOM 4441 O O . ILE B 1 260 ? -1.797 23.891 4.684 1 98.31 260 ILE B O 1
ATOM 4445 N N . LYS B 1 261 ? -0.535 24.672 3.041 1 97.56 261 LYS B N 1
ATOM 4446 C CA . LYS B 1 261 ? -1.567 25.531 2.48 1 97.56 261 LYS B CA 1
ATOM 4447 C C . LYS B 1 261 ? -2.604 24.719 1.706 1 97.56 261 LYS B C 1
ATOM 4449 O O . LYS B 1 261 ? -3.67 25.234 1.362 1 97.56 261 LYS B O 1
ATOM 4454 N N . THR B 1 262 ? -2.287 23.469 1.442 1 98.25 262 THR B N 1
ATOM 4455 C CA . THR B 1 262 ? -3.225 22.625 0.705 1 98.25 262 THR B CA 1
ATOM 4456 C C . THR B 1 262 ? -4.223 21.969 1.652 1 98.25 262 THR B C 1
ATOM 4458 O O . THR B 1 262 ? -5.211 21.375 1.21 1 98.25 262 THR B O 1
ATOM 4461 N N . VAL B 1 263 ? -4.008 22.047 2.961 1 98.38 263 VAL B N 1
ATOM 4462 C CA . VAL B 1 263 ? -4.887 21.422 3.947 1 98.38 263 VAL B CA 1
ATOM 4463 C C . VAL B 1 263 ? -6.293 22 3.818 1 98.38 263 VAL B C 1
ATOM 4465 O O . VAL B 1 263 ? -6.469 23.219 3.734 1 98.38 263 VAL B O 1
ATOM 4468 N N . GLY B 1 264 ? -7.293 21.141 3.77 1 97 264 GLY B N 1
ATOM 4469 C CA . GLY B 1 264 ? -8.672 21.562 3.604 1 97 264 GLY B CA 1
ATOM 4470 C C . GLY B 1 264 ? -9.086 21.688 2.15 1 97 264 GLY B C 1
ATOM 4471 O O . GLY B 1 264 ? -10.281 21.781 1.847 1 97 264 GLY B O 1
ATOM 4472 N N . LEU B 1 265 ? -8.133 21.703 1.263 1 96.81 265 LEU B N 1
ATOM 4473 C CA . LEU B 1 265 ? -8.414 21.844 -0.16 1 96.81 265 LEU B CA 1
ATOM 4474 C C . LEU B 1 265 ? -8.273 20.516 -0.885 1 96.81 265 LEU B C 1
ATOM 4476 O O . LEU B 1 265 ? -9.086 20.188 -1.756 1 96.81 265 LEU B O 1
ATOM 4480 N N . GLN B 1 266 ? -7.266 19.75 -0.521 1 97.06 266 GLN B N 1
ATOM 4481 C CA . GLN B 1 266 ? -7.008 18.453 -1.134 1 97.06 266 GLN B CA 1
ATOM 4482 C C . GLN B 1 266 ? -6.699 17.391 -0.075 1 97.06 266 GLN B C 1
ATOM 4484 O O . GLN B 1 266 ? -5.785 17.562 0.732 1 97.06 266 GLN B O 1
ATOM 4489 N N . SER B 1 267 ? -7.414 16.312 -0.129 1 97.88 267 SER B N 1
ATOM 4490 C CA . SER B 1 267 ? -7.156 15.234 0.814 1 97.88 267 SER B CA 1
ATOM 4491 C C . SER B 1 267 ? -5.988 14.367 0.353 1 97.88 267 SER B C 1
ATOM 4493 O O . SER B 1 267 ? -5.461 13.57 1.126 1 97.88 267 SER B O 1
ATOM 4495 N N . ARG B 1 268 ? -5.605 14.469 -0.866 1 98.12 268 ARG B N 1
ATOM 4496 C CA . ARG B 1 268 ? -4.441 13.82 -1.459 1 98.12 268 ARG B CA 1
ATOM 4497 C C . ARG B 1 268 ? -3.627 14.805 -2.289 1 98.12 268 ARG B C 1
ATOM 4499 O O . ARG B 1 268 ? -4.145 15.406 -3.23 1 98.12 26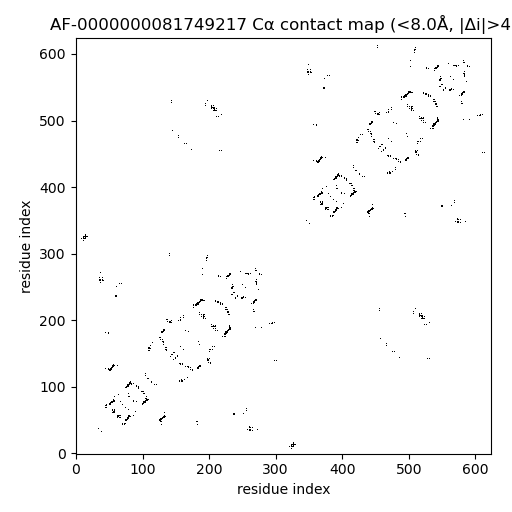8 ARG B O 1
ATOM 4506 N N . THR B 1 269 ? -2.338 15 -1.947 1 98.38 269 THR B N 1
ATOM 4507 C CA . THR B 1 269 ? -1.568 16.062 -2.596 1 98.38 269 THR B CA 1
ATOM 4508 C C . THR B 1 269 ? -0.087 15.695 -2.643 1 98.38 269 THR B C 1
ATOM 4510 O O . THR B 1 269 ? 0.398 14.938 -1.806 1 98.38 269 THR B O 1
ATOM 4513 N N . THR B 1 270 ? 0.59 16.266 -3.602 1 98.31 270 THR B N 1
ATOM 4514 C CA . THR B 1 270 ? 2.043 16.141 -3.631 1 98.31 270 THR B CA 1
ATOM 4515 C C . THR B 1 270 ? 2.699 17.25 -2.811 1 98.31 270 THR B C 1
ATOM 4517 O O . THR B 1 270 ? 3.918 17.25 -2.625 1 98.31 270 THR B O 1
ATOM 4520 N N . GLY B 1 271 ? 1.94 18.188 -2.311 1 98.31 271 GLY B N 1
ATOM 4521 C CA . GLY B 1 271 ? 2.367 19.203 -1.354 1 98.31 271 GLY B CA 1
ATOM 4522 C C . GLY B 1 271 ? 3.092 20.359 -2 1 98.31 271 GLY B C 1
ATOM 4523 O O . GLY B 1 271 ? 3.293 21.406 -1.368 1 98.31 271 GLY B O 1
ATOM 4524 N N . TYR B 1 272 ? 3.492 20.234 -3.242 1 98.06 272 TYR B N 1
ATOM 4525 C CA . TYR B 1 272 ? 4.328 21.188 -3.965 1 98.06 272 TYR B CA 1
ATOM 4526 C C . TYR B 1 272 ? 3.98 21.203 -5.449 1 98.06 272 TYR B C 1
ATOM 4528 O O . TYR B 1 272 ? 3.809 20.156 -6.066 1 98.06 272 TYR B O 1
ATOM 4536 N N . LEU B 1 273 ? 3.816 22.422 -6.043 1 97.06 273 LEU B N 1
ATOM 4537 C CA . LEU B 1 273 ? 3.318 22.594 -7.406 1 97.06 273 LEU B CA 1
ATOM 4538 C C . LEU B 1 273 ? 4.168 21.797 -8.391 1 97.06 273 LEU B C 1
ATOM 4540 O O . LEU B 1 273 ? 3.635 21.109 -9.273 1 97.06 273 LEU B O 1
ATOM 4544 N N . ILE B 1 274 ? 5.488 21.953 -8.328 1 97.88 274 ILE B N 1
ATOM 4545 C CA . ILE B 1 274 ? 6.391 21.266 -9.25 1 97.88 274 ILE B CA 1
ATOM 4546 C C . ILE B 1 274 ? 6.223 19.766 -9.125 1 97.88 274 ILE B C 1
ATOM 4548 O O . ILE B 1 274 ? 6.23 19.047 -10.125 1 97.88 274 ILE B O 1
ATOM 4552 N N . HIS B 1 275 ? 6.102 19.25 -7.855 1 98.38 275 HIS B N 1
ATOM 4553 C CA . HIS B 1 275 ? 5.852 17.844 -7.637 1 98.38 275 HIS B CA 1
ATOM 4554 C C . HIS B 1 275 ? 4.527 17.406 -8.258 1 98.38 275 HIS B C 1
ATOM 4556 O O . HIS B 1 275 ? 4.398 16.281 -8.75 1 98.38 275 HIS B O 1
ATOM 4562 N N . ALA B 1 276 ? 3.508 18.297 -8.211 1 97.5 276 ALA B N 1
ATOM 4563 C CA . ALA B 1 276 ? 2.219 18 -8.828 1 97.5 276 ALA B CA 1
ATOM 4564 C C . ALA B 1 276 ? 2.365 17.828 -10.336 1 97.5 276 ALA B C 1
ATOM 4566 O O . ALA B 1 276 ? 1.751 16.938 -10.93 1 97.5 276 ALA B O 1
ATOM 4567 N N . VAL B 1 277 ? 3.15 18.703 -10.945 1 96.25 277 VAL B N 1
ATOM 4568 C CA . VAL B 1 277 ? 3.408 18.609 -12.375 1 96.25 277 VAL B CA 1
ATOM 4569 C C . VAL B 1 277 ? 4.121 17.312 -12.695 1 96.25 277 VAL B C 1
ATOM 4571 O O . VAL B 1 277 ? 3.756 16.609 -13.648 1 96.25 277 VAL B O 1
ATOM 4574 N N . MET B 1 278 ? 5.141 16.984 -11.906 1 96.81 278 MET B N 1
ATOM 4575 C CA . MET B 1 278 ? 5.871 15.734 -12.094 1 96.81 278 MET B CA 1
ATOM 4576 C C . MET B 1 278 ? 4.93 14.539 -11.984 1 96.81 278 MET B C 1
ATOM 4578 O O . MET B 1 278 ? 5.016 13.602 -12.789 1 96.81 278 MET B O 1
ATOM 4582 N N . GLY B 1 279 ? 4.082 14.586 -10.992 1 95.94 279 GLY B N 1
ATOM 4583 C CA . GLY B 1 279 ? 3.1 13.523 -10.836 1 95.94 279 GLY B CA 1
ATOM 4584 C C . GLY B 1 279 ? 2.18 13.383 -12.031 1 95.94 279 GLY B C 1
ATOM 4585 O O . GLY B 1 279 ? 1.875 12.266 -12.453 1 95.94 279 GLY B O 1
ATOM 4586 N N . SER B 1 280 ? 1.745 14.492 -12.609 1 93.62 280 SER B N 1
ATOM 4587 C CA . SER B 1 280 ? 0.879 14.484 -13.789 1 93.62 280 SER B CA 1
ATOM 4588 C C . SER B 1 280 ? 1.586 13.867 -14.992 1 93.62 280 SER B C 1
ATOM 4590 O O . SER B 1 280 ? 0.979 13.109 -15.75 1 93.62 280 SER B O 1
ATOM 4592 N N . VAL B 1 281 ? 2.83 14.164 -15.18 1 93.5 281 VAL B N 1
ATOM 4593 C CA . VAL B 1 281 ? 3.615 13.617 -16.281 1 93.5 281 VAL B CA 1
ATOM 4594 C C . VAL B 1 281 ? 3.779 12.109 -16.109 1 93.5 281 VAL B C 1
ATOM 4596 O O . VAL B 1 281 ? 3.596 11.344 -17.062 1 93.5 281 VAL B O 1
ATOM 4599 N N . ASN B 1 282 ? 4.082 11.68 -14.922 1 93.5 282 ASN B N 1
ATOM 4600 C CA . ASN B 1 282 ? 4.285 10.266 -14.641 1 93.5 282 ASN B CA 1
ATOM 4601 C C . ASN B 1 282 ? 3 9.461 -14.844 1 93.5 282 ASN B C 1
ATOM 4603 O O . ASN B 1 282 ? 3.047 8.297 -15.25 1 93.5 282 ASN B O 1
ATOM 4607 N N . SER B 1 283 ? 1.911 10.133 -14.594 1 89.12 283 SER B N 1
ATOM 4608 C CA . SER B 1 283 ? 0.633 9.43 -14.656 1 89.12 283 SER B CA 1
ATOM 4609 C C . SER B 1 283 ? 0.238 9.133 -16.094 1 89.12 283 SER B C 1
ATOM 4611 O O . SER B 1 283 ? -0.579 8.242 -16.359 1 89.12 283 SER B O 1
ATOM 4613 N N . ILE B 1 284 ? 0.774 9.82 -17.047 1 91.19 284 ILE B N 1
ATOM 4614 C CA . ILE B 1 284 ? 0.359 9.648 -18.438 1 91.19 284 ILE B CA 1
ATOM 4615 C C . ILE B 1 284 ? 1.33 8.711 -19.156 1 91.19 284 ILE B C 1
ATOM 4617 O O . ILE B 1 284 ? 1.034 8.211 -20.234 1 91.19 284 ILE B O 1
ATOM 4621 N N . LEU B 1 285 ? 2.479 8.453 -18.562 1 93.56 285 LEU B N 1
ATOM 4622 C CA . LEU B 1 285 ? 3.471 7.574 -19.172 1 93.56 285 LEU B CA 1
ATOM 4623 C C . LEU B 1 285 ? 2.992 6.125 -19.172 1 93.56 285 LEU B C 1
ATOM 4625 O O . LEU B 1 285 ? 2.471 5.641 -18.156 1 93.56 285 LEU B O 1
ATOM 4629 N N . PRO B 1 286 ? 3.203 5.477 -20.375 1 93.44 286 PRO B N 1
ATOM 4630 C CA . PRO B 1 286 ? 2.994 4.031 -20.312 1 93.44 286 PRO B CA 1
ATOM 4631 C C . PRO B 1 286 ? 3.838 3.352 -19.234 1 93.44 286 PRO B C 1
ATOM 4633 O O . PRO B 1 286 ? 4.992 3.73 -19.031 1 93.44 286 PRO B O 1
ATOM 4636 N N . GLN B 1 287 ? 3.303 2.375 -18.672 1 93.38 287 GLN B N 1
ATOM 4637 C CA . GLN B 1 287 ? 3.918 1.727 -17.516 1 93.38 287 GLN B CA 1
ATOM 4638 C C . GLN B 1 287 ? 5.316 1.215 -17.859 1 93.38 287 GLN B C 1
ATOM 4640 O O . GLN B 1 287 ? 6.238 1.332 -17.047 1 93.38 287 GLN B O 1
ATOM 4645 N N . TRP B 1 288 ? 5.5 0.608 -19.016 1 94.56 288 TRP B N 1
ATOM 4646 C CA . TRP B 1 288 ? 6.793 0.031 -19.359 1 94.56 288 TRP B CA 1
ATOM 4647 C C . TRP B 1 288 ? 7.863 1.112 -19.453 1 94.56 288 TRP B C 1
ATOM 4649 O O . TRP B 1 288 ? 9.023 0.881 -19.094 1 94.56 288 TRP B O 1
ATOM 4659 N N . ILE B 1 289 ? 7.48 2.336 -19.953 1 97.19 289 ILE B N 1
ATOM 4660 C CA . ILE B 1 289 ? 8.422 3.445 -20.031 1 97.19 289 ILE B CA 1
ATOM 4661 C C . ILE B 1 289 ? 8.75 3.957 -18.625 1 97.19 289 ILE B C 1
ATOM 4663 O O . ILE B 1 289 ? 9.914 4.223 -18.312 1 97.19 289 ILE B O 1
ATOM 4667 N N . TYR B 1 290 ? 7.703 4.066 -17.828 1 97.25 290 TYR B N 1
ATOM 4668 C CA . TYR B 1 290 ? 7.895 4.492 -16.453 1 97.25 290 TYR B CA 1
ATOM 4669 C C . TYR B 1 290 ? 8.875 3.578 -15.727 1 97.25 290 TYR B C 1
ATOM 4671 O O . TYR B 1 290 ? 9.836 4.051 -15.117 1 97.25 290 TYR B O 1
ATOM 4679 N N . TYR B 1 291 ? 8.695 2.254 -15.852 1 97.69 291 TYR B N 1
ATOM 4680 C CA . TYR B 1 291 ? 9.555 1.299 -15.164 1 97.69 291 TYR B CA 1
ATOM 4681 C C . TYR B 1 291 ? 10.984 1.366 -15.703 1 97.69 291 TYR B C 1
ATOM 4683 O O . TYR B 1 291 ? 11.945 1.261 -14.938 1 97.69 291 TYR B O 1
ATOM 4691 N N . LYS B 1 292 ? 11.086 1.503 -16.984 1 97.44 292 LYS B N 1
ATOM 4692 C CA . LYS B 1 292 ? 12.414 1.607 -17.594 1 97.44 292 LYS B CA 1
ATOM 4693 C C . LYS B 1 292 ? 13.164 2.82 -17.047 1 97.44 292 LYS B C 1
ATOM 4695 O O . LYS B 1 292 ? 14.352 2.727 -16.719 1 97.44 292 LYS B O 1
ATOM 4700 N N . LEU B 1 293 ? 12.477 3.916 -16.984 1 97.25 293 LEU B N 1
ATOM 4701 C CA . LEU B 1 293 ? 13.086 5.152 -16.5 1 97.25 293 LEU B CA 1
ATOM 4702 C C . LEU B 1 293 ? 13.461 5.031 -15.031 1 97.25 293 LEU B C 1
ATOM 4704 O O . LEU B 1 293 ? 14.578 5.367 -14.641 1 97.25 293 LEU B O 1
ATOM 4708 N N . VAL B 1 294 ? 12.523 4.559 -14.211 1 97.69 294 VAL B N 1
ATOM 4709 C CA . VAL B 1 294 ? 12.742 4.461 -12.766 1 97.69 294 VAL B CA 1
ATOM 4710 C C . VAL B 1 294 ? 13.859 3.461 -12.484 1 97.69 294 VAL B C 1
ATOM 4712 O O . VAL B 1 294 ? 14.734 3.723 -11.656 1 97.69 294 VAL B O 1
ATOM 4715 N N . MET B 1 295 ? 13.844 2.309 -13.148 1 97.81 295 MET B N 1
ATOM 4716 C CA . MET B 1 295 ? 14.898 1.307 -12.984 1 97.81 295 MET B CA 1
ATOM 4717 C C . MET B 1 295 ? 16.25 1.867 -13.398 1 97.81 295 MET B C 1
ATOM 4719 O O . MET B 1 295 ? 17.266 1.622 -12.727 1 97.81 295 MET B O 1
ATOM 4723 N N . GLY B 1 296 ? 16.266 2.598 -14.523 1 97.81 296 GLY B N 1
ATOM 4724 C CA . GLY B 1 296 ? 17.516 3.207 -14.977 1 97.81 296 GLY B CA 1
ATOM 4725 C C . GLY B 1 296 ? 18.094 4.18 -13.969 1 97.81 296 GLY B C 1
ATOM 4726 O O . GLY B 1 296 ? 19.281 4.105 -13.648 1 97.81 296 GLY B O 1
ATOM 4727 N N . VAL B 1 297 ? 17.281 5.035 -13.469 1 96.88 297 VAL B N 1
ATOM 4728 C CA . VAL B 1 297 ? 17.719 6.035 -12.5 1 96.88 297 VAL B CA 1
ATOM 4729 C C . VAL B 1 297 ? 18.219 5.344 -11.234 1 96.88 297 VAL B C 1
ATOM 4731 O O . VAL B 1 297 ? 19.281 5.676 -10.719 1 96.88 297 VAL B O 1
ATOM 4734 N N . ASN B 1 298 ? 17.469 4.379 -10.711 1 97.75 298 ASN B N 1
ATOM 4735 C CA . ASN B 1 298 ? 17.797 3.73 -9.445 1 97.75 298 ASN B CA 1
ATOM 4736 C C . ASN B 1 298 ? 19.031 2.844 -9.586 1 97.75 298 ASN B C 1
ATOM 4738 O O . ASN B 1 298 ? 19.812 2.709 -8.641 1 97.75 298 ASN B O 1
ATOM 4742 N N . LYS B 1 299 ? 19.203 2.246 -10.734 1 97.75 299 LYS B N 1
ATOM 4743 C CA . LYS B 1 299 ? 20.422 1.484 -10.969 1 97.75 299 LYS B CA 1
ATOM 4744 C C . LYS B 1 299 ? 21.641 2.398 -10.977 1 97.75 299 LYS B C 1
ATOM 4746 O O . LYS B 1 299 ? 22.719 2.023 -10.477 1 97.75 299 LYS B O 1
ATOM 4751 N N . SER B 1 300 ? 21.469 3.564 -11.609 1 97.19 300 SER B N 1
ATOM 4752 C CA . SER B 1 300 ? 22.562 4.539 -11.625 1 97.19 300 SER B CA 1
ATOM 4753 C C . SER B 1 300 ? 22.906 5.008 -10.219 1 97.19 300 SER B C 1
ATOM 4755 O O . SER B 1 300 ? 24.078 5.121 -9.867 1 97.19 300 SER B O 1
ATOM 4757 N N . LEU B 1 301 ? 21.906 5.285 -9.422 1 95.56 301 LEU B N 1
ATOM 4758 C CA . LEU B 1 301 ? 22.125 5.703 -8.047 1 95.56 301 LEU B CA 1
ATOM 4759 C C . LEU B 1 301 ? 22.797 4.598 -7.242 1 95.56 301 LEU B C 1
ATOM 4761 O O . LEU B 1 301 ? 23.688 4.867 -6.43 1 95.56 301 LEU B O 1
ATOM 4765 N N . ARG B 1 302 ? 22.312 3.414 -7.453 1 96.88 302 ARG B N 1
ATOM 4766 C CA . ARG B 1 302 ? 22.906 2.248 -6.805 1 96.88 302 ARG B CA 1
ATOM 4767 C C . ARG B 1 302 ? 24.391 2.121 -7.148 1 96.88 302 ARG B C 1
ATOM 4769 O O . ARG B 1 302 ? 25.219 1.915 -6.262 1 96.88 302 ARG B O 1
ATOM 4776 N N . ALA B 1 303 ? 24.719 2.258 -8.398 1 96.44 303 ALA B N 1
ATOM 4777 C CA . ALA B 1 303 ? 26.094 2.137 -8.859 1 96.44 303 ALA B CA 1
ATOM 4778 C C . ALA B 1 303 ? 26.984 3.219 -8.242 1 96.44 303 ALA B C 1
ATOM 4780 O O . ALA B 1 303 ? 28.109 2.949 -7.852 1 96.44 303 ALA B O 1
ATOM 4781 N N . ARG B 1 304 ? 26.469 4.406 -8.219 1 94 304 ARG B N 1
ATOM 4782 C CA . ARG B 1 304 ? 27.219 5.52 -7.641 1 94 304 ARG B CA 1
ATOM 4783 C C . ARG B 1 304 ? 27.516 5.273 -6.164 1 94 304 ARG B C 1
ATOM 4785 O O . ARG B 1 304 ? 28.609 5.559 -5.691 1 94 304 ARG B O 1
ATOM 4792 N N . TYR B 1 305 ? 26.547 4.797 -5.453 1 93.69 305 TYR B N 1
ATOM 4793 C CA . TYR B 1 305 ? 26.734 4.52 -4.031 1 93.69 305 TYR B CA 1
ATOM 4794 C C . TYR B 1 305 ? 27.781 3.428 -3.816 1 93.69 305 TYR B C 1
ATOM 4796 O O . TYR B 1 305 ? 28.656 3.562 -2.961 1 93.69 305 TYR B O 1
ATOM 4804 N N . LEU B 1 306 ? 27.609 2.367 -4.555 1 94.38 306 LEU B N 1
ATOM 4805 C CA . LEU B 1 306 ? 28.516 1.229 -4.391 1 94.38 306 LEU B CA 1
ATOM 4806 C C . LEU B 1 306 ? 29.938 1.603 -4.77 1 94.38 306 LEU B C 1
ATOM 4808 O O . LEU B 1 306 ? 30.891 1.094 -4.18 1 94.38 306 LEU B O 1
ATOM 4812 N N . LYS B 1 307 ? 30.094 2.447 -5.742 1 93.69 307 LYS B N 1
ATOM 4813 C CA . LYS B 1 307 ? 31.406 2.926 -6.133 1 93.69 307 LYS B CA 1
ATOM 4814 C C . LYS B 1 307 ? 32.031 3.773 -5.031 1 93.69 307 LYS B C 1
ATOM 4816 O O . LYS B 1 307 ? 33.25 3.672 -4.77 1 93.69 307 LYS B O 1
ATOM 4821 N N . LYS B 1 308 ? 31.328 4.527 -4.398 1 90 308 LYS B N 1
ATOM 4822 C CA . LYS B 1 308 ? 31.812 5.395 -3.328 1 90 308 LYS B CA 1
ATOM 4823 C C . LYS B 1 308 ? 32.219 4.578 -2.105 1 90 308 LYS B C 1
ATOM 4825 O O . LYS B 1 308 ? 33.219 4.914 -1.43 1 90 308 LYS B O 1
ATOM 4830 N N . THR B 1 309 ? 31.5 3.549 -1.781 1 86.88 309 THR B N 1
ATOM 4831 C CA . THR B 1 309 ? 31.781 2.742 -0.595 1 86.88 309 THR B CA 1
ATOM 4832 C C . THR B 1 309 ? 32.969 1.818 -0.828 1 86.88 309 THR B C 1
ATOM 4834 O O . THR B 1 309 ? 33.656 1.43 0.12 1 86.88 309 THR B O 1
ATOM 4837 N N . LYS B 1 310 ? 33.219 1.35 -2.111 1 77.69 310 LYS B N 1
ATOM 4838 C CA . LYS B 1 310 ? 34.438 0.583 -2.414 1 77.69 310 LYS B CA 1
ATOM 4839 C C . LYS B 1 310 ? 35.688 1.443 -2.26 1 77.69 310 LYS B C 1
ATOM 4841 O O . LYS B 1 310 ? 36.75 0.941 -1.884 1 77.69 310 LYS B O 1
ATOM 4846 N N . LYS B 1 311 ? 35.5 2.684 -2.482 1 74.31 311 LYS B N 1
ATOM 4847 C CA . LYS B 1 311 ? 36.656 3.582 -2.379 1 74.31 311 LYS B CA 1
ATOM 4848 C C . LYS B 1 311 ? 36.938 3.936 -0.924 1 74.31 311 LYS B C 1
ATOM 4850 O O . LYS B 1 311 ? 38.094 4.262 -0.575 1 74.31 311 LYS B O 1
ATOM 4855 N N . ASN B 1 312 ? 35.969 3.852 -0.032 1 58.88 312 ASN B N 1
ATOM 4856 C CA . ASN B 1 312 ? 36.219 4.148 1.372 1 58.88 312 ASN B CA 1
ATOM 4857 C C . ASN B 1 312 ? 36.625 2.895 2.148 1 58.88 312 ASN B C 1
ATOM 4859 O O . ASN B 1 312 ? 37.219 2.982 3.221 1 58.88 312 ASN B O 1
#

InterPro domains:
  IPR002347 Short-chain dehydrogenase/reductase SDR [PF00106] (52-242)
  IPR002347 Short-chain dehydrogenase/reductase SDR [PR00080] (125-136)
  IPR002347 Short-chain dehydrogenase/reductase SDR [PR00080] (182-190)
  IPR002347 Short-chain dehydrogenase/reductase SDR [PR00080] (202-221)
  IPR002347 Short-chain dehydrogenase/reductase SDR [PR00081] (52-69)
  IPR002347 Short-chain dehydrogenase/reductase SDR [PR00081] (125-136)
  IPR002347 Short-chain dehydrogenase/reductase SDR [PR00081] (176-192)
  IPR002347 Short-chain dehydrogenase/reductase SDR [PR00081] (202-221)
  IPR002347 Short-chain dehydrogenase/reductase SDR [PR00081] (223-240)
  IPR020904 Short-chain dehydrogenase/reductase, conserved site [PS00061] (189-217)
  IPR036291 NAD(P)-binding domain superfamily [SSF51735] (50-302)
  IPR051019 VLCFA Elongation and Steroid Dehydrogenase [PTHR43899] (7-311)

pLDDT: mean 95.72, std 7.69, range [34.03, 98.94]

Sequence (624 aa):
MESALPAAGFLYWVGASTLAYAALRISYSLFLAFRVWGVGNEAGVGPWLGEWAVVTGSTDGIGKSYAEELAKRGMKIVLISRSQDKLNQVSSEIKEKFKVETRTIAVDFTSGDIYDKIKTNLAGLEVGVLVNNVGMSYEYPEYFLEIPDLDNVIKNLINTNILSVCKVTRLVLPGMVERSKGVILNISSASGMLPVPLLTIYSATKAFVDFFSRCLHEEYKSKGIFVQSVLPYFVATKLAKIRKPTLDKPSAETFVKSAIKTVGLQSRTTGYLIHAVMGSVNSILPQWIYYKLVMGVNKSLRARYLKKTKKNMESALPAAGFLYWVGASTLAYAALRISYSLFLAFRVWGVGNEAGVGPWLGEWAVVTGSTDGIGKSYAEELAKRGMKIVLISRSQDKLNQVSSEIKEKFKVETRTIAVDFTSGDIYDKIKTNLAGLEVGVLVNNVGMSYEYPEYFLEIPDLDNVIKNLINTNILSVCKVTRLVLPGMVERSKGVILNISSASGMLPVPLLTIYSATKAFVDFFSRCLHEEYKSKGIFVQSVLPYFVATKLAKIRKPTLDKPSAETFVKSAIKTVGLQSRTTGYLIHAVMGSVNSILPQWIYYKLVMGVNKSLRARYLKKTKKN

Organism: Castor canadensis (NCBI:txid51338)

Radius of gyration: 26.07 Å; Cα contacts (8 Å, |Δi|>4): 1215; chains: 2; bounding box: 67×72×82 Å

Solvent-accessible surface area (backbone atoms only — not comparable to full-atom values): 30766 Å² total; per-residue (Å²): 124,73,76,61,48,61,56,52,51,50,27,26,49,47,14,48,51,49,52,51,49,50,50,50,50,49,50,50,52,52,51,50,48,40,47,46,73,68,69,39,26,77,80,58,60,44,40,91,43,20,48,27,29,39,24,29,36,28,68,48,42,56,22,27,32,44,50,50,55,44,25,67,52,64,18,24,38,37,39,25,33,59,50,57,68,52,41,50,52,48,43,51,51,44,32,69,74,50,70,38,60,64,45,74,47,66,46,58,51,59,48,90,83,49,58,66,61,52,49,62,75,47,58,91,61,50,50,9,35,38,33,44,42,39,65,62,72,67,95,55,45,39,53,77,91,66,38,80,65,42,72,57,48,53,48,32,41,44,28,23,37,41,50,40,52,55,53,53,45,63,66,48,46,60,61,14,54,74,69,42,25,26,37,38,41,36,53,38,25,42,38,28,76,47,66,34,43,35,38,28,68,47,17,9,37,19,19,20,41,35,29,35,24,49,12,48,18,68,67,31,42,88,45,40,30,48,28,24,20,33,26,36,59,65,42,25,19,74,88,67,73,33,88,71,57,42,86,78,25,30,38,25,56,61,36,39,64,45,28,58,20,30,39,92,75,44,50,65,40,32,34,35,71,61,40,43,51,52,50,55,56,59,69,69,45,56,65,71,58,48,49,51,51,48,46,50,52,36,51,51,52,25,51,54,52,54,53,53,60,72,72,104,123,72,76,60,48,61,54,50,51,52,26,26,49,47,15,48,51,47,52,50,49,52,49,51,50,50,52,49,52,51,50,51,46,40,48,47,74,66,69,40,27,77,81,59,60,45,40,92,43,20,52,26,29,39,25,29,36,28,68,48,42,56,22,26,32,44,51,48,57,43,26,67,51,64,16,24,37,37,40,26,33,60,50,58,68,51,41,51,52,48,42,50,51,45,31,70,74,50,70,38,60,63,46,75,47,65,44,59,52,60,47,89,82,50,58,66,62,51,48,62,74,49,60,90,60,51,50,10,35,38,34,43,41,41,64,65,71,68,96,55,46,39,53,78,90,68,38,79,65,42,73,57,47,52,48,32,40,44,28,23,37,41,50,41,52,55,52,54,45,63,66,49,46,59,62,15,52,75,69,42,26,26,37,39,41,37,54,37,24,41,38,28,76,46,68,34,45,35,38,28,68,47,16,10,38,21,20,19,41,36,28,35,23,50,11,48,18,69,68,29,42,88,46,40,29,48,28,23,19,34,26,36,58,64,41,26,20,75,87,67,71,33,86,72,56,42,84,78,25,30,37,24,55,61,36,38,64,43,27,57,20,31,40,94,76,43,50,65,39,32,35,34,70,61,41,42,53,51,50,56,56,60,68,68,47,57,64,71,59,49,49,50,52,50,44,51,52,37,50,51,53,25,50,54,52,56,53,53,60,73,73,102

Foldseek 3Di:
DVVVVVVVVVVVVVVVVVVVVVVVVVVVVVVLLCVPQVVFAPPLAACVLFQEEEFEPCLWFLNVLLQLSHLQRPHEYEYEEADPVSVVVSQVVSCVPRVHHYHYHHDQQLDDPCLVVVLVVCPPGGHAEYELDFAAFQPAQAAQVPRPVNVSVLSSRCRGLPVSLVRVCVSNVVSSLVVLHHEYEYEAAPLLVDPFHSRHSNSVSSVNSQVVQVVVQVVCVVSHYQGAYAHAYAAQIVRSPHPDADPNHHHSNVQQVQQVSNGPPHRYYNSHSSRVVVSVVLVVDDPVVSRVVSVVVRVVRVVVVVVVVVVD/DVVVVVVVVVVVVVVVVVVVVVVVVVVVVVVLLCVPQVVFAPPLAACVLFQEEEFEPCLWFLNVLLQLSHLQRPHEYEYEEADPVSQVVSQVVSCVPRVHHYHYHHDQQLDDPCLVVVLVVCPPGGHAEYELDFAAFQPAQAAQVPRPVNVSVLSSRCRGLPVSLVRVCVSNVVSSLVVLHHEYEYEAAPLLVDPFHSRHSNSVSSVNSQVVQVVVQVVCVVSHYQGAYAHAYAEQIVRSPHPDADPNHHHSNVQQVQQVSNGPPHRYYPSHSSRVVVSVVLVVDDPVVSRVVSVVVRVVRVVVVVVVVVVD